Protein AF-0000000078564031 (afdb_homodimer)

Structure (mmCIF, N/CA/C/O backbone):
data_AF-0000000078564031-model_v1
#
loop_
_entity.id
_entity.type
_entity.pdbx_description
1 polymer 'deoxyribose-phosphate aldolase'
#
loop_
_atom_site.group_PDB
_atom_site.id
_atom_site.type_symbol
_atom_site.label_atom_id
_atom_site.label_alt_id
_atom_site.label_comp_id
_atom_site.label_asym_id
_atom_site.label_entity_id
_atom_site.label_seq_id
_atom_site.pdbx_PDB_ins_code
_atom_site.Cartn_x
_atom_site.Cartn_y
_atom_site.Cartn_z
_atom_site.occupancy
_atom_site.B_iso_or_equiv
_atom_site.auth_seq_id
_atom_site.auth_comp_id
_atom_site.auth_asym_id
_atom_site.auth_atom_id
_atom_site.pdbx_PDB_model_num
ATOM 1 N N . MET A 1 1 ? 21.797 -48.25 35.938 1 21.17 1 MET A N 1
ATOM 2 C CA . MET A 1 1 ? 20.484 -48.625 35.469 1 21.17 1 MET A CA 1
ATOM 3 C C . MET A 1 1 ? 19.703 -47.406 35 1 21.17 1 MET A C 1
ATOM 5 O O . MET A 1 1 ? 19.172 -46.656 35.844 1 21.17 1 MET A O 1
ATOM 9 N N . PHE A 1 2 ? 20.203 -46.625 34 1 23.91 2 PHE A N 1
ATOM 10 C CA . PHE A 1 2 ? 20.094 -45.281 33.469 1 23.91 2 PHE A CA 1
ATOM 11 C C . PHE A 1 2 ? 18.734 -45.062 32.812 1 23.91 2 PHE A C 1
ATOM 13 O O . PHE A 1 2 ? 18.469 -45.562 31.719 1 23.91 2 PHE A O 1
ATOM 20 N N . CYS A 1 3 ? 17.594 -45.125 33.656 1 22.3 3 CYS A N 1
ATOM 21 C CA . CYS A 1 3 ? 16.188 -45.031 33.281 1 22.3 3 CYS A CA 1
ATOM 22 C C . CYS A 1 3 ? 15.906 -43.75 32.5 1 22.3 3 CYS A C 1
ATOM 24 O O . CYS A 1 3 ? 16.062 -42.656 33.062 1 22.3 3 CYS A O 1
ATOM 26 N N . GLN A 1 4 ? 16.281 -43.688 31.219 1 22.03 4 GLN A N 1
ATOM 27 C CA . GLN A 1 4 ? 16.172 -42.656 30.203 1 22.03 4 GLN A CA 1
ATOM 28 C C . GLN A 1 4 ? 14.719 -42.219 30.031 1 22.03 4 GLN A C 1
ATOM 30 O O . GLN A 1 4 ? 13.859 -43 29.641 1 22.03 4 GLN A O 1
ATOM 35 N N . CYS A 1 5 ? 14.18 -41.281 30.922 1 23.08 5 CYS A N 1
ATOM 36 C CA . CYS A 1 5 ? 12.906 -40.594 31.125 1 23.08 5 CYS A CA 1
ATOM 37 C C . CYS A 1 5 ? 12.414 -39.969 29.812 1 23.08 5 CYS A C 1
ATOM 39 O O . CYS A 1 5 ? 13.125 -39.188 29.188 1 23.08 5 CYS A O 1
ATOM 41 N N . PHE A 1 6 ? 11.438 -40.656 29.078 1 23.67 6 PHE A N 1
ATOM 42 C CA . PHE A 1 6 ? 10.758 -40.469 27.797 1 23.67 6 PHE A CA 1
ATOM 43 C C . PHE A 1 6 ? 10.023 -39.125 27.766 1 23.67 6 PHE A C 1
ATOM 45 O O . PHE A 1 6 ? 9.422 -38.719 28.75 1 23.67 6 PHE A O 1
ATOM 52 N N . PRO A 1 7 ? 10.375 -38.156 26.938 1 25 7 PRO A N 1
ATOM 53 C CA . PRO A 1 7 ? 9.82 -36.812 26.734 1 25 7 PRO A CA 1
ATOM 54 C C . PRO A 1 7 ? 8.328 -36.812 26.391 1 25 7 PRO A C 1
ATOM 56 O O . PRO A 1 7 ? 7.91 -37.531 25.469 1 25 7 PRO A O 1
ATOM 59 N N . PRO A 1 8 ? 7.285 -36.562 27.328 1 24.03 8 PRO A N 1
ATOM 60 C CA . PRO A 1 8 ? 5.832 -36.75 27.359 1 24.03 8 PRO A CA 1
ATOM 61 C C . PRO A 1 8 ? 5.141 -36.125 26.141 1 24.03 8 PRO A C 1
ATOM 63 O O . PRO A 1 8 ? 5.777 -35.406 25.359 1 24.03 8 PRO A O 1
ATOM 66 N N . PHE A 1 9 ? 3.828 -35.438 26.344 1 23.47 9 PHE A N 1
ATOM 67 C CA . PHE A 1 9 ? 2.412 -35.406 26 1 23.47 9 PHE A CA 1
ATOM 68 C C . PHE A 1 9 ? 2.098 -34.25 25.047 1 23.47 9 PHE A C 1
ATOM 70 O O . PHE A 1 9 ? 2.158 -33.094 25.453 1 23.47 9 PHE A O 1
ATOM 77 N N . LEU A 1 10 ? 2.314 -34.312 23.766 1 22.84 10 LEU A N 1
ATOM 78 C CA . LEU A 1 10 ? 1.877 -33.25 22.859 1 22.84 10 LEU A CA 1
ATOM 79 C C . LEU A 1 10 ? 0.355 -33.156 22.828 1 22.84 10 LEU A C 1
ATOM 81 O O . LEU A 1 10 ? -0.314 -34.125 22.406 1 22.84 10 LEU A O 1
ATOM 85 N N . PRO A 1 11 ? -0.566 -32.438 23.688 1 25.95 11 PRO A N 1
ATOM 86 C CA . PRO A 1 11 ? -2.018 -32.344 23.859 1 25.95 11 PRO A CA 1
ATOM 87 C C . PRO A 1 11 ? -2.717 -31.734 22.641 1 25.95 11 PRO A C 1
ATOM 89 O O . PRO A 1 11 ? -2.775 -30.516 22.516 1 25.95 11 PRO A O 1
ATOM 92 N N . GLY A 1 12 ? -2.477 -31.984 21.469 1 23.03 12 GLY A N 1
ATOM 93 C CA . GLY A 1 12 ? -2.928 -31.109 20.391 1 23.03 12 GLY A CA 1
ATOM 94 C C . GLY A 1 12 ? -4.438 -31.047 20.266 1 23.03 12 GLY A C 1
ATOM 95 O O . GLY A 1 12 ? -5.016 -29.969 20.25 1 23.03 12 GLY A O 1
ATOM 96 N N . CYS A 1 13 ? -5.285 -31.891 19.531 1 21.38 13 CYS A N 1
ATOM 97 C CA . CYS A 1 13 ? -6.336 -31.562 18.578 1 21.38 13 CYS A CA 1
ATOM 98 C C . CYS A 1 13 ? -7.703 -31.562 19.25 1 21.38 13 CYS A C 1
ATOM 100 O O . CYS A 1 13 ? -8.391 -32.594 19.266 1 21.38 13 CYS A O 1
ATOM 102 N N . LEU A 1 14 ? -8.008 -31.094 20.5 1 23.56 14 LEU A N 1
ATOM 103 C CA . LEU A 1 14 ? -9.344 -31.344 21.047 1 23.56 14 LEU A CA 1
ATOM 104 C C . LEU A 1 14 ? -10.359 -30.375 20.438 1 23.56 14 LEU A C 1
ATOM 106 O O . LEU A 1 14 ? -10.367 -29.188 20.75 1 23.56 14 LEU A O 1
ATOM 110 N N . PHE A 1 15 ? -10.797 -30.391 19.203 1 22.25 15 PHE A N 1
ATOM 111 C CA . PHE A 1 15 ? -11.82 -29.484 18.703 1 22.25 15 PHE A CA 1
ATOM 112 C C . PHE A 1 15 ? -13.188 -29.844 19.281 1 22.25 15 PHE A C 1
ATOM 114 O O . PHE A 1 15 ? -13.68 -30.953 19.078 1 22.25 15 PHE A O 1
ATOM 121 N N . PRO A 1 16 ? -13.664 -29.328 20.516 1 23.62 16 PRO A N 1
ATOM 122 C CA . PRO A 1 16 ? -14.953 -29.688 21.109 1 23.62 16 PRO A CA 1
ATOM 123 C C . PRO A 1 16 ? -16.141 -29.188 20.281 1 23.62 16 PRO A C 1
ATOM 125 O O . PRO A 1 16 ? -16.297 -27.984 20.078 1 23.62 16 PRO A O 1
ATOM 128 N N . PHE A 1 17 ? -16.672 -29.797 19.25 1 23.19 17 PHE A N 1
ATOM 129 C CA . PHE A 1 17 ? -17.828 -29.422 18.438 1 23.19 17 PHE A CA 1
ATOM 130 C C . PHE A 1 17 ? -19.125 -29.531 19.25 1 23.19 17 PHE A C 1
ATOM 132 O O . PHE A 1 17 ? -20.172 -29.891 18.703 1 23.19 17 PHE A O 1
ATOM 139 N N . ARG A 1 18 ? -19.234 -29.516 20.594 1 21.14 18 ARG A N 1
ATOM 140 C CA . ARG A 1 18 ? -20.453 -30.078 21.156 1 21.14 18 ARG A CA 1
ATOM 141 C C . ARG A 1 18 ? -21.656 -29.172 20.891 1 21.14 18 ARG A C 1
ATOM 143 O O . ARG A 1 18 ? -22.781 -29.656 20.75 1 21.14 18 ARG A O 1
ATOM 150 N N . LYS A 1 19 ? -21.672 -27.922 21.281 1 24 19 LYS A N 1
ATOM 151 C CA . LYS A 1 19 ? -22.922 -27.484 21.891 1 24 19 LYS A CA 1
ATOM 152 C C . LYS A 1 19 ? -24.016 -27.297 20.844 1 24 19 LYS A C 1
ATOM 154 O O . LYS A 1 19 ? -23.969 -26.344 20.062 1 24 19 LYS A O 1
ATOM 159 N N . CYS A 1 20 ? -24.672 -28.375 20.234 1 18.84 20 CYS A N 1
ATOM 160 C CA . CYS A 1 20 ? -25.734 -28.297 19.234 1 18.84 20 CYS A CA 1
ATOM 161 C C . CYS A 1 20 ? -26.906 -27.469 19.766 1 18.84 20 CYS A C 1
ATOM 163 O O . CYS A 1 20 ? -27.078 -27.312 20.969 1 18.84 20 CYS A O 1
ATOM 165 N N . TRP A 1 21 ? -27.891 -27.047 18.844 1 20.55 21 TRP A N 1
ATOM 166 C CA . TRP A 1 21 ? -29.031 -26.156 18.609 1 20.55 21 TRP A CA 1
ATOM 167 C C . TRP A 1 21 ? -30.234 -26.609 19.438 1 20.55 21 TRP A C 1
ATOM 169 O O . TRP A 1 21 ? -30.703 -27.734 19.312 1 20.55 21 TRP A O 1
ATOM 179 N N . LYS A 1 22 ? -30.328 -26.203 20.719 1 23.72 22 LYS A N 1
ATOM 180 C CA . LYS A 1 22 ? -31.562 -26.406 21.484 1 23.72 22 LYS A CA 1
ATOM 181 C C . LYS A 1 22 ? -32.781 -25.828 20.75 1 23.72 22 LYS A C 1
ATOM 183 O O . LYS A 1 22 ? -32.781 -24.641 20.391 1 23.72 22 LYS A O 1
ATOM 188 N N . THR A 1 23 ? -33.594 -26.609 19.906 1 23.08 23 THR A N 1
ATOM 189 C CA . THR A 1 23 ? -34.844 -26.391 19.156 1 23.08 23 THR A CA 1
ATOM 190 C C . THR A 1 23 ? -35.938 -25.906 20.078 1 23.08 23 THR A C 1
ATOM 192 O O . THR A 1 23 ? -36.5 -26.688 20.875 1 23.08 23 THR A O 1
ATOM 195 N N . SER A 1 24 ? -35.781 -24.844 20.891 1 22.03 24 SER A N 1
ATOM 196 C CA . SER A 1 24 ? -36.969 -24.578 21.688 1 22.03 24 SER A CA 1
ATOM 197 C C . SER A 1 24 ? -38.188 -24.297 20.812 1 22.03 24 SER A C 1
ATOM 199 O O . SER A 1 24 ? -38.062 -23.609 19.781 1 22.03 24 SER A O 1
ATOM 201 N N . LYS A 1 25 ? -39.375 -25.016 20.984 1 27.23 25 LYS A N 1
ATOM 202 C CA . LYS A 1 25 ? -40.688 -25.219 20.375 1 27.23 25 LYS A CA 1
ATOM 203 C C . LYS A 1 25 ? -41.562 -23.984 20.5 1 27.23 25 LYS A C 1
ATOM 205 O O . LYS A 1 25 ? -42.406 -23.906 21.391 1 27.23 25 LYS A O 1
ATOM 210 N N . SER A 1 26 ? -40.969 -22.734 20.484 1 23.16 26 SER A N 1
ATOM 211 C CA . SER A 1 26 ? -42.031 -21.781 20.797 1 23.16 26 SER A CA 1
ATOM 212 C C . SER A 1 26 ? -43.062 -21.719 19.688 1 23.16 26 SER A C 1
ATOM 214 O O . SER A 1 26 ? -42.75 -22.016 18.531 1 23.16 26 SER A O 1
ATOM 216 N N . SER A 1 27 ? -44.406 -21.547 20.016 1 24.86 27 SER A N 1
ATOM 217 C CA . SER A 1 27 ? -45.719 -21.609 19.453 1 24.86 27 SER A CA 1
ATOM 218 C C . SER A 1 27 ? -45.938 -20.531 18.391 1 24.86 27 SER A C 1
ATOM 220 O O . SER A 1 27 ? -45.938 -19.344 18.688 1 24.86 27 SER A O 1
ATOM 222 N N . ILE A 1 28 ? -45.312 -20.688 17.203 1 23.66 28 ILE A N 1
ATOM 223 C CA . ILE A 1 28 ? -45.406 -19.703 16.141 1 23.66 28 ILE A CA 1
ATOM 224 C C . ILE A 1 28 ? -46.844 -19.609 15.633 1 23.66 28 ILE A C 1
ATOM 226 O O . ILE A 1 28 ? -47.469 -20.625 15.359 1 23.66 28 ILE A O 1
ATOM 230 N N . PRO A 1 29 ? -47.469 -18.5 15.914 1 26.44 29 PRO A N 1
ATOM 231 C CA . PRO A 1 29 ? -48.844 -18.25 15.445 1 26.44 29 PRO A CA 1
ATOM 232 C C . PRO A 1 29 ? -48.969 -18.422 13.938 1 26.44 29 PRO A C 1
ATOM 234 O O . PRO A 1 29 ? -48 -18.281 13.203 1 26.44 29 PRO A O 1
ATOM 237 N N . THR A 1 30 ? -50.094 -19.078 13.422 1 25.06 30 THR A N 1
ATOM 238 C CA . THR A 1 30 ? -50.5 -19.719 12.18 1 25.06 30 THR A CA 1
ATOM 239 C C . THR A 1 30 ? -50.594 -18.703 11.047 1 25.06 30 THR A C 1
ATOM 241 O O . THR A 1 30 ? -51.094 -19.031 9.961 1 25.06 30 THR A O 1
ATOM 244 N N . THR A 1 31 ? -50.156 -17.438 11.188 1 24.27 31 THR A N 1
ATOM 245 C CA . THR A 1 31 ? -50.688 -16.656 10.078 1 24.27 31 THR A CA 1
ATOM 246 C C . THR A 1 31 ? -50.25 -17.266 8.742 1 24.27 31 THR A C 1
ATOM 248 O O . THR A 1 31 ? -49.219 -17.922 8.656 1 24.27 31 THR A O 1
ATOM 251 N N . ARG A 1 32 ? -51.188 -17.203 7.652 1 25.34 32 ARG A N 1
ATOM 252 C CA . ARG A 1 32 ? -51.219 -17.797 6.32 1 25.34 32 ARG A CA 1
ATOM 253 C C . ARG A 1 32 ? -49.938 -17.5 5.551 1 25.34 32 ARG A C 1
ATOM 255 O O . ARG A 1 32 ? -49.781 -16.406 4.996 1 25.34 32 ARG A O 1
ATOM 262 N N . ALA A 1 33 ? -48.75 -17.688 6.234 1 23.58 33 ALA A N 1
ATOM 263 C CA . ALA A 1 33 ? -47.438 -17.359 5.664 1 23.58 33 ALA A CA 1
ATOM 264 C C . ALA A 1 33 ? -47.219 -18.125 4.363 1 23.58 33 ALA A C 1
ATOM 266 O O . ALA A 1 33 ? -47.438 -19.328 4.293 1 23.58 33 ALA A O 1
ATOM 267 N N . HIS A 1 34 ? -47.469 -17.406 3.238 1 24.58 34 HIS A N 1
ATOM 268 C CA . HIS A 1 34 ? -47.094 -17.953 1.935 1 24.58 34 HIS A CA 1
ATOM 269 C C . HIS A 1 34 ? -45.781 -18.719 2.006 1 24.58 34 HIS A C 1
ATOM 271 O O . HIS A 1 34 ? -44.781 -18.203 2.521 1 24.58 34 HIS A O 1
ATOM 277 N N . ILE A 1 35 ? -45.844 -20.031 2.209 1 25.25 35 ILE A N 1
ATOM 278 C CA . ILE A 1 35 ? -44.844 -21.062 2.338 1 25.25 35 ILE A CA 1
ATOM 279 C C . ILE A 1 35 ? -43.812 -20.953 1.195 1 25.25 35 ILE A C 1
ATOM 281 O O . ILE A 1 35 ? -44.188 -21.141 0.029 1 25.25 35 ILE A O 1
ATOM 285 N N . CYS A 1 36 ? -43.094 -19.781 1.192 1 24.8 36 CYS A N 1
ATOM 286 C CA . CYS A 1 36 ? -41.969 -19.859 0.276 1 24.8 36 CYS A CA 1
ATOM 287 C C . CYS A 1 36 ? -41.344 -21.25 0.284 1 24.8 36 CYS A C 1
ATOM 289 O O . CYS A 1 36 ? -41.125 -21.828 1.35 1 24.8 36 CYS A O 1
ATOM 291 N N . ARG A 1 37 ? -41.531 -21.984 -0.795 1 26.27 37 ARG A N 1
ATOM 292 C CA . ARG A 1 37 ? -41.156 -23.375 -0.97 1 26.27 37 ARG A CA 1
ATOM 293 C C . ARG A 1 37 ? -39.781 -23.641 -0.414 1 26.27 37 ARG A C 1
ATOM 295 O O . ARG A 1 37 ? -38.844 -22.859 -0.645 1 26.27 37 ARG A O 1
ATOM 302 N N . LYS A 1 38 ? -39.594 -24.594 0.581 1 31.14 38 LYS A N 1
ATOM 303 C CA . LYS A 1 38 ? -38.562 -25.234 1.376 1 31.14 38 LYS A CA 1
ATOM 304 C C . LYS A 1 38 ? -37.406 -25.719 0.493 1 31.14 38 LYS A C 1
ATOM 306 O O . LYS A 1 38 ? -36.375 -26.172 0.996 1 31.14 38 LYS A O 1
ATOM 311 N N . GLY A 1 39 ? -37.656 -25.906 -0.764 1 29.19 39 GLY A N 1
ATOM 312 C CA . GLY A 1 39 ? -36.625 -26.609 -1.525 1 29.19 39 GLY A CA 1
ATOM 313 C C . GLY A 1 39 ? -35.375 -25.797 -1.75 1 29.19 39 GLY A C 1
ATOM 314 O O . GLY A 1 39 ? -34.281 -26.344 -1.891 1 29.19 39 GLY A O 1
ATOM 315 N N . ASP A 1 40 ? -35.531 -24.547 -2.062 1 29.33 40 ASP A N 1
ATOM 316 C CA . ASP A 1 40 ? -34.375 -23.781 -2.508 1 29.33 40 ASP A CA 1
ATOM 317 C C . ASP A 1 40 ? -33.438 -23.5 -1.344 1 29.33 40 ASP A C 1
ATOM 319 O O . ASP A 1 40 ? -32.25 -23.266 -1.548 1 29.33 40 ASP A O 1
ATOM 323 N N . VAL A 1 41 ? -33.906 -23.391 -0.093 1 33.06 41 VAL A N 1
ATOM 324 C CA . VAL A 1 41 ? -33.062 -23.156 1.078 1 33.06 41 VAL A CA 1
ATOM 325 C C . VAL A 1 41 ? -32.344 -24.453 1.476 1 33.06 41 VAL A C 1
ATOM 327 O O . VAL A 1 41 ? -31.281 -24.406 2.092 1 33.06 41 VAL A O 1
ATOM 330 N N . VAL A 1 42 ? -32.906 -25.625 1.264 1 32.81 42 VAL A N 1
ATOM 331 C CA . VAL A 1 42 ? -32.281 -26.891 1.631 1 32.81 42 VAL A CA 1
ATOM 332 C C . VAL A 1 42 ? -31.094 -27.156 0.735 1 32.81 42 VAL A C 1
ATOM 334 O O . VAL A 1 42 ? -30.094 -27.75 1.176 1 32.81 42 VAL A O 1
ATOM 337 N N . GLN A 1 43 ? -31.219 -26.734 -0.548 1 29.86 43 GLN A N 1
ATOM 338 C CA . GLN A 1 43 ? -30.047 -26.969 -1.394 1 29.86 43 GLN A CA 1
ATOM 339 C C . GLN A 1 43 ? -28.906 -26.031 -1.023 1 29.86 43 GLN A C 1
ATOM 341 O O . GLN A 1 43 ? -27.734 -26.375 -1.198 1 29.86 43 GLN A O 1
ATOM 346 N N . ARG A 1 44 ? -29.234 -24.844 -0.652 1 36.16 44 ARG A N 1
ATOM 347 C CA . ARG A 1 44 ? -28.125 -24 -0.256 1 36.16 44 ARG A CA 1
ATOM 348 C C . ARG A 1 44 ? -27.469 -24.516 1.021 1 36.16 44 ARG A C 1
ATOM 350 O O . ARG A 1 44 ? -26.234 -24.484 1.157 1 36.16 44 ARG A O 1
ATOM 357 N N . SER A 1 45 ? -28.281 -25 1.974 1 35.75 45 SER A N 1
ATOM 358 C CA . SER A 1 45 ? -27.734 -25.562 3.211 1 35.75 45 SER A CA 1
ATOM 359 C C . SER A 1 45 ? -27.031 -26.875 2.959 1 35.75 45 SER A C 1
ATOM 361 O O . SER A 1 45 ? -26.016 -27.172 3.604 1 35.75 45 SER A O 1
ATOM 363 N N . LYS A 1 46 ? -27.5 -27.625 1.938 1 36.72 46 LYS A N 1
ATOM 364 C CA . LYS A 1 46 ? -26.859 -28.922 1.689 1 36.72 46 LYS A CA 1
ATOM 365 C C . LYS A 1 46 ? -25.5 -28.734 1.013 1 36.72 46 LYS A C 1
ATOM 367 O O . LYS A 1 46 ? -24.547 -29.438 1.342 1 36.72 46 LYS A O 1
ATOM 372 N N . TRP A 1 47 ? -25.562 -27.844 -0.077 1 32.41 47 TRP A N 1
ATOM 373 C CA . TRP A 1 47 ? -24.266 -27.594 -0.679 1 32.41 47 TRP A CA 1
ATOM 374 C C . TRP A 1 47 ? -23.297 -26.969 0.329 1 32.41 47 TRP A C 1
ATOM 376 O O . TRP A 1 47 ? -22.125 -27.328 0.38 1 32.41 47 TRP A O 1
ATOM 386 N N . ALA A 1 48 ? -23.719 -26.031 1.204 1 36 48 ALA A N 1
ATOM 387 C CA . ALA A 1 48 ? -22.875 -25.516 2.264 1 36 48 ALA A CA 1
ATOM 388 C C . ALA A 1 48 ? -22.469 -26.609 3.238 1 36 48 ALA A C 1
ATOM 390 O O . ALA A 1 48 ? -21.297 -26.703 3.639 1 36 48 ALA A O 1
ATOM 391 N N . LEU A 1 49 ? -23.422 -27.406 3.627 1 36.69 49 LEU A N 1
ATOM 392 C CA . LEU A 1 49 ? -23.141 -28.516 4.535 1 36.69 49 LEU A CA 1
ATOM 393 C C . LEU A 1 49 ? -22.297 -29.594 3.844 1 36.69 49 LEU A C 1
ATOM 395 O O . LEU A 1 49 ? -21.406 -30.188 4.461 1 36.69 49 LEU A O 1
ATOM 399 N N . PHE A 1 50 ? -22.703 -30 2.596 1 34.53 50 PHE A N 1
ATOM 400 C CA . PHE A 1 50 ? -21.906 -30.953 1.847 1 34.53 50 PHE A CA 1
ATOM 401 C C . PHE A 1 50 ? -20.5 -30.391 1.588 1 34.53 50 PHE A C 1
ATOM 403 O O . PHE A 1 50 ? -19.516 -31.125 1.702 1 34.53 50 PHE A O 1
ATOM 410 N N . CYS A 1 51 ? -20.406 -29.141 1.143 1 36.91 51 CYS A N 1
ATOM 411 C CA . CYS A 1 51 ? -19.094 -28.531 1.008 1 36.91 51 CYS A CA 1
ATOM 412 C C . CYS A 1 51 ? -18.359 -28.531 2.344 1 36.91 5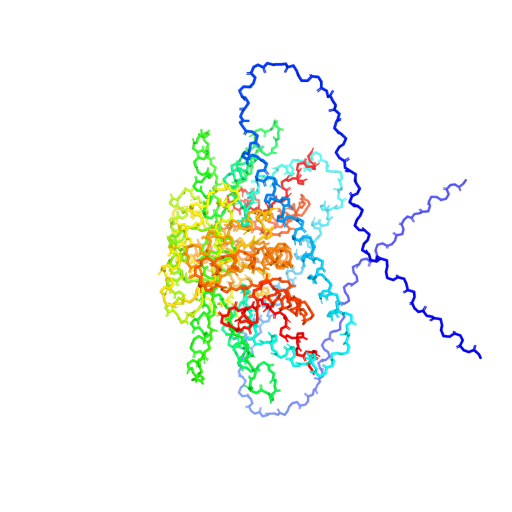1 CYS A C 1
ATOM 414 O O . CYS A 1 51 ? -17.141 -28.766 2.396 1 36.91 51 CYS A O 1
ATOM 416 N N . GLU A 1 52 ? -19.078 -28.328 3.443 1 39.03 52 GLU A N 1
ATOM 417 C CA . GLU A 1 52 ? -18.438 -28.297 4.754 1 39.03 52 GLU A CA 1
ATOM 418 C C . GLU A 1 52 ? -17.969 -29.688 5.164 1 39.03 52 GLU A C 1
ATOM 420 O O . GLU A 1 52 ? -16.859 -29.859 5.676 1 39.03 52 GLU A O 1
ATOM 425 N N . ALA A 1 53 ? -18.859 -30.656 5.059 1 39.09 53 ALA A N 1
ATOM 426 C CA . ALA A 1 53 ? -18.469 -31.984 5.516 1 39.09 53 ALA A CA 1
ATOM 427 C C . ALA A 1 53 ? -17.344 -32.562 4.664 1 39.09 53 ALA A C 1
ATOM 429 O O . ALA A 1 53 ? -16.391 -33.156 5.191 1 39.09 53 ALA A O 1
ATOM 430 N N . ARG A 1 54 ? -17.469 -32.594 3.367 1 42.75 54 ARG A N 1
ATOM 431 C CA . ARG A 1 54 ? -16.375 -33.062 2.508 1 42.75 54 ARG A CA 1
ATOM 432 C C . ARG A 1 54 ? -15.148 -32.156 2.67 1 42.75 54 ARG A C 1
ATOM 434 O O . ARG A 1 54 ? -14.016 -32.625 2.469 1 42.75 54 ARG A O 1
ATOM 441 N N . MET A 1 55 ? -15.398 -30.984 2.959 1 42.22 55 MET A N 1
ATOM 442 C CA . MET A 1 55 ? -14.297 -30.062 3.23 1 42.22 55 MET A CA 1
ATOM 443 C C . MET A 1 55 ? -13.57 -30.453 4.512 1 42.22 55 MET A C 1
ATOM 445 O O . MET A 1 55 ? -12.344 -30.375 4.582 1 42.22 55 MET A O 1
ATOM 449 N N . ILE A 1 56 ? -14.406 -30.969 5.465 1 42.53 56 ILE A N 1
ATOM 450 C CA . ILE A 1 56 ? -13.789 -31.312 6.742 1 42.53 56 ILE A CA 1
ATOM 451 C C . ILE A 1 56 ? -12.906 -32.531 6.566 1 42.53 56 ILE A C 1
ATOM 453 O O . ILE A 1 56 ? -11.781 -32.594 7.074 1 42.53 56 ILE A O 1
ATOM 457 N N . ASP A 1 57 ? -13.453 -33.531 5.977 1 44.72 57 ASP A N 1
ATOM 458 C CA . ASP A 1 57 ? -12.633 -34.719 5.805 1 44.72 57 ASP A CA 1
ATOM 459 C C . ASP A 1 57 ? -11.375 -34.406 5 1 44.72 57 ASP A C 1
ATOM 461 O O . ASP A 1 57 ? -10.281 -34.844 5.348 1 44.72 57 ASP A O 1
ATOM 465 N N . ARG A 1 58 ? -11.531 -33.75 3.916 1 47.34 58 ARG A N 1
ATOM 466 C CA . ARG A 1 58 ? -10.398 -33.438 3.064 1 47.34 58 ARG A CA 1
ATOM 467 C C . ARG A 1 58 ? -9.469 -32.406 3.752 1 47.34 58 ARG A C 1
ATOM 469 O O . ARG A 1 58 ? -8.25 -32.469 3.586 1 47.34 58 ARG A O 1
ATOM 476 N N . TRP A 1 59 ? -10.086 -31.672 4.617 1 48.56 59 TRP A N 1
ATOM 477 C CA . TRP A 1 59 ? -9.281 -30.781 5.441 1 48.56 59 TRP A CA 1
ATOM 478 C C . TRP A 1 59 ? -8.398 -31.562 6.402 1 48.56 59 TRP A C 1
ATOM 480 O O . TRP A 1 59 ? -7.234 -31.219 6.609 1 48.56 59 TRP A O 1
ATOM 490 N N . CYS A 1 60 ? -8.992 -32.625 6.875 1 47.44 60 CYS A N 1
ATOM 491 C CA . CYS A 1 60 ? -8.227 -33.469 7.781 1 47.44 60 CYS A CA 1
ATOM 492 C C . CYS A 1 60 ? -7.023 -34.094 7.07 1 47.44 60 CYS A C 1
ATOM 494 O O . CYS A 1 60 ? -5.941 -34.188 7.656 1 47.44 60 CYS A O 1
ATOM 496 N N . THR A 1 61 ? -7.246 -34.438 5.902 1 48.91 61 THR A N 1
ATOM 497 C CA . THR A 1 61 ? -6.129 -35 5.152 1 48.91 61 THR A CA 1
ATOM 498 C C . THR A 1 61 ? -5.055 -33.938 4.906 1 48.91 61 THR A C 1
ATOM 500 O O . THR A 1 61 ? -3.859 -34.219 5.008 1 48.91 61 THR A O 1
ATOM 503 N N . ILE A 1 62 ? -5.465 -32.844 4.652 1 51.28 62 ILE A N 1
ATOM 504 C CA . ILE A 1 62 ? -4.523 -31.75 4.391 1 51.28 62 ILE A CA 1
ATOM 505 C C . ILE A 1 62 ? -3.727 -31.438 5.656 1 51.28 62 ILE A C 1
ATOM 507 O O . ILE A 1 62 ? -2.51 -31.25 5.605 1 51.28 62 ILE A O 1
ATOM 511 N N . ILE A 1 63 ? -4.469 -31.453 6.746 1 50.97 63 ILE A N 1
ATOM 512 C CA . ILE A 1 63 ? -3.807 -31.203 8.023 1 50.97 63 ILE A CA 1
ATOM 513 C C . ILE A 1 63 ? -2.857 -32.375 8.344 1 50.97 63 ILE A C 1
ATOM 515 O O . ILE A 1 63 ? -1.739 -32.125 8.812 1 50.97 63 ILE A O 1
ATOM 519 N N . TRP A 1 64 ? -3.332 -33.5 8.078 1 50.66 64 TRP A N 1
ATOM 520 C CA . TRP A 1 64 ? -2.5 -34.688 8.328 1 50.66 64 TRP A CA 1
ATOM 521 C C . TRP A 1 64 ? -1.234 -34.625 7.48 1 50.66 64 TRP A C 1
ATOM 523 O O . TRP A 1 64 ? -0.139 -34.906 7.973 1 50.66 64 TRP A O 1
ATOM 533 N N . MET A 1 65 ? -1.419 -34.281 6.297 1 50.78 65 MET A N 1
ATOM 534 C CA . MET A 1 65 ? -0.274 -34.219 5.395 1 50.78 65 MET A CA 1
ATOM 535 C C . MET A 1 65 ? 0.692 -33.125 5.844 1 50.78 65 MET A C 1
ATOM 537 O O . MET A 1 65 ? 1.907 -33.312 5.848 1 50.78 65 MET A O 1
ATOM 541 N N . ALA A 1 66 ? 0.123 -32.062 6.176 1 52.41 66 ALA A N 1
ATOM 542 C CA . ALA A 1 66 ? 0.958 -30.969 6.68 1 52.41 66 ALA A CA 1
ATOM 543 C C . ALA A 1 66 ? 1.7 -31.391 7.945 1 52.41 66 ALA A C 1
ATOM 545 O O . ALA A 1 66 ? 2.891 -31.109 8.094 1 52.41 66 ALA A O 1
ATOM 546 N N . GLU A 1 67 ? 1.054 -32.062 8.859 1 50.09 67 GLU A N 1
ATOM 547 C CA . GLU A 1 67 ? 1.655 -32.562 10.094 1 50.09 67 GLU A CA 1
ATOM 548 C C . GLU A 1 67 ? 2.729 -33.594 9.805 1 50.09 67 GLU A C 1
ATOM 550 O O . GLU A 1 67 ? 3.766 -33.625 10.477 1 50.09 67 GLU A O 1
ATOM 555 N N . SER A 1 68 ? 2.371 -34.406 8.938 1 51.12 68 SER A N 1
ATOM 556 C CA . SER A 1 68 ? 3.34 -35.438 8.586 1 51.12 68 SER A CA 1
ATOM 557 C C . SER A 1 68 ? 4.625 -34.844 8.047 1 51.12 68 SER A C 1
ATOM 559 O O . SER A 1 68 ? 5.723 -35.312 8.352 1 51.12 68 SER A O 1
ATOM 561 N N . ILE A 1 69 ? 4.48 -33.875 7.309 1 50.16 69 ILE A N 1
ATOM 562 C CA . ILE A 1 69 ? 5.637 -33.188 6.746 1 50.16 69 ILE A CA 1
ATOM 563 C C . ILE A 1 69 ? 6.422 -32.5 7.863 1 50.16 69 ILE A C 1
ATOM 565 O O . ILE A 1 69 ? 7.656 -32.5 7.859 1 50.16 69 ILE A O 1
ATOM 569 N N . TYR A 1 70 ? 5.707 -31.875 8.828 1 47.59 70 TYR A N 1
ATOM 570 C CA . TYR A 1 70 ? 6.348 -31.156 9.93 1 47.59 70 TYR A CA 1
ATOM 571 C C . TYR A 1 70 ? 7.121 -32.125 10.82 1 47.59 70 TYR A C 1
ATOM 573 O O . TYR A 1 70 ? 8.164 -31.766 11.375 1 47.59 70 TYR A O 1
ATOM 581 N N . ARG A 1 71 ? 6.602 -33.188 11.125 1 45.66 71 ARG A N 1
ATOM 582 C CA . ARG A 1 71 ? 7.207 -34.094 12.094 1 45.66 71 ARG A CA 1
ATOM 583 C C . ARG A 1 71 ? 8.555 -34.594 11.594 1 45.66 71 ARG A C 1
ATOM 585 O O . ARG A 1 71 ? 9.344 -35.125 12.367 1 45.66 71 ARG A O 1
ATOM 592 N N . ASN A 1 72 ? 8.875 -34.625 10.367 1 43.72 72 ASN A N 1
ATOM 593 C CA . ASN A 1 72 ? 10.141 -35.219 9.984 1 43.72 72 ASN A CA 1
ATOM 594 C C . ASN A 1 72 ? 11.242 -34.188 9.844 1 43.72 72 ASN A C 1
ATOM 596 O O . ASN A 1 72 ? 11.32 -33.469 8.828 1 43.72 72 ASN A O 1
ATOM 600 N N . HIS A 1 73 ? 11.844 -33.688 10.875 1 46.38 73 HIS A N 1
ATOM 601 C CA . HIS A 1 73 ? 12.891 -32.688 11.016 1 46.38 73 HIS A CA 1
ATOM 602 C C . HIS A 1 73 ? 14.07 -32.969 10.102 1 46.38 73 HIS A C 1
ATOM 604 O O . HIS A 1 73 ? 14.828 -32.062 9.734 1 46.38 73 HIS A O 1
ATOM 610 N N . SER A 1 74 ? 14.695 -34.156 10.109 1 45.59 74 SER A N 1
ATOM 611 C CA . SER A 1 74 ? 15.898 -34.469 9.359 1 45.59 74 SER A CA 1
ATOM 612 C C . SER A 1 74 ? 15.602 -34.625 7.867 1 45.59 74 SER A C 1
ATOM 614 O O . SER A 1 74 ? 14.875 -35.531 7.461 1 45.59 74 SER A O 1
ATOM 616 N N . LEU A 1 75 ? 15.656 -33.5 7.297 1 51.44 75 LEU A N 1
ATOM 617 C CA . LEU A 1 75 ? 15.219 -33.594 5.906 1 51.44 75 LEU A CA 1
ATOM 618 C C . LEU A 1 75 ? 16.047 -34.625 5.148 1 51.44 75 LEU A C 1
ATOM 620 O O . LEU A 1 75 ? 17.266 -34.5 5.043 1 51.44 75 LEU A O 1
ATOM 624 N N . SER A 1 76 ? 15.656 -35.844 5.121 1 59.75 76 SER A N 1
ATOM 625 C CA . SER A 1 76 ? 16.172 -36.875 4.242 1 59.75 76 SER A CA 1
ATOM 626 C C . SER A 1 76 ? 16.469 -36.344 2.848 1 59.75 76 SER A C 1
ATOM 628 O O . SER A 1 76 ? 16.125 -35.188 2.537 1 59.75 76 SER A O 1
ATOM 630 N N . LEU A 1 77 ? 17.453 -36.906 2.104 1 51.16 77 LEU A N 1
ATOM 631 C CA . LEU A 1 77 ? 17.75 -36.594 0.708 1 51.16 77 LEU A CA 1
ATOM 632 C C . LEU A 1 77 ? 16.469 -36.25 -0.046 1 51.16 77 LEU A C 1
ATOM 634 O O . LEU A 1 77 ? 16.484 -35.344 -0.879 1 51.16 77 LEU A O 1
ATOM 638 N N . PHE A 1 78 ? 15.5 -36.875 0.247 1 60.53 78 PHE A N 1
ATOM 639 C CA . PHE A 1 78 ? 14.195 -36.625 -0.348 1 60.53 78 PHE A CA 1
ATOM 640 C C . PHE A 1 78 ? 13.68 -35.25 0.036 1 60.53 78 PHE A C 1
ATOM 642 O O . PHE A 1 78 ? 13.156 -34.5 -0.808 1 60.53 78 PHE A O 1
ATOM 649 N N . GLN A 1 79 ? 14.102 -34.906 1.075 1 73.94 79 GLN A N 1
ATOM 650 C CA . GLN A 1 79 ? 13.609 -33.594 1.544 1 73.94 79 GLN A CA 1
ATOM 651 C C . GLN A 1 79 ? 14.359 -32.469 0.866 1 73.94 79 GLN A C 1
ATOM 653 O O . GLN A 1 79 ? 13.758 -31.438 0.515 1 73.94 79 GLN A O 1
ATOM 658 N N . LYS A 1 80 ? 15.586 -32.812 0.544 1 82.69 80 LYS A N 1
ATOM 659 C CA . LYS A 1 80 ? 16.375 -31.781 -0.112 1 82.69 80 LYS A CA 1
ATOM 660 C C . LYS A 1 80 ? 15.891 -31.547 -1.545 1 82.69 80 LYS A C 1
ATOM 662 O O . LYS A 1 80 ? 15.844 -30.406 -2.016 1 82.69 80 LYS A O 1
ATOM 667 N N . THR A 1 81 ? 15.57 -32.625 -2.162 1 88.69 81 THR A N 1
ATOM 668 C CA . THR A 1 81 ? 15.062 -32.531 -3.525 1 88.69 81 THR A CA 1
ATOM 669 C C . THR A 1 81 ? 13.742 -31.781 -3.562 1 88.69 81 THR A C 1
ATOM 671 O O . THR A 1 81 ? 13.508 -30.969 -4.469 1 88.69 81 THR A O 1
ATOM 674 N N . GLN A 1 82 ? 12.992 -32.031 -2.578 1 90.62 82 GLN A N 1
ATOM 675 C CA . GLN A 1 82 ? 11.703 -31.344 -2.512 1 90.62 82 GLN A CA 1
ATOM 676 C C . GLN A 1 82 ? 11.883 -29.859 -2.244 1 90.62 82 GLN A C 1
ATOM 678 O O . GLN A 1 82 ? 11.148 -29.031 -2.787 1 90.62 82 GLN A O 1
ATOM 683 N N . VAL A 1 83 ? 12.828 -29.562 -1.466 1 93.19 83 VAL A N 1
ATOM 684 C CA . VAL A 1 83 ? 13.102 -28.172 -1.148 1 93.19 83 VAL A CA 1
ATOM 685 C C . VAL A 1 83 ? 13.586 -27.438 -2.4 1 93.19 83 VAL A C 1
ATOM 687 O O . VAL A 1 83 ? 13.195 -26.297 -2.652 1 93.19 83 VAL A O 1
ATOM 690 N N . LYS A 1 84 ? 14.391 -28.078 -3.158 1 93.94 84 LYS A N 1
ATOM 691 C CA . LYS A 1 84 ? 14.852 -27.484 -4.414 1 93.94 84 LYS A CA 1
ATOM 692 C C . LYS A 1 84 ? 13.688 -27.234 -5.367 1 93.94 84 LYS A C 1
ATOM 694 O O . LYS A 1 84 ? 13.656 -26.219 -6.055 1 93.94 84 LYS A O 1
ATOM 699 N N . LYS A 1 85 ? 12.836 -28.172 -5.371 1 94.88 85 LYS A N 1
ATOM 700 C CA . LYS A 1 85 ? 11.656 -27.984 -6.203 1 94.88 85 LYS A CA 1
ATOM 701 C C . LYS A 1 85 ? 10.844 -26.781 -5.746 1 94.88 85 LYS A C 1
ATOM 703 O O . LYS A 1 85 ? 10.32 -26.031 -6.57 1 94.88 85 LYS A O 1
ATOM 708 N N . VAL A 1 86 ? 10.758 -26.594 -4.441 1 96.88 86 VAL A N 1
ATOM 709 C CA . VAL A 1 86 ? 10.039 -25.469 -3.869 1 96.88 86 VAL A CA 1
ATOM 710 C C . VAL A 1 86 ? 10.664 -24.156 -4.352 1 96.88 86 VAL A C 1
ATOM 712 O O . VAL A 1 86 ? 9.953 -23.203 -4.684 1 96.88 86 VAL A O 1
ATOM 715 N N . ILE A 1 87 ? 11.961 -24.125 -4.426 1 97.94 87 ILE A N 1
ATOM 716 C CA . ILE A 1 87 ? 12.664 -22.922 -4.879 1 97.94 87 ILE A CA 1
ATOM 717 C C . ILE A 1 87 ? 12.211 -22.578 -6.297 1 97.94 87 ILE A C 1
ATOM 719 O O . ILE A 1 87 ? 12.062 -21.391 -6.629 1 97.94 87 ILE A O 1
ATOM 723 N N . GLY A 1 88 ? 11.906 -23.547 -7.059 1 97.94 88 GLY A N 1
ATOM 724 C CA . GLY A 1 88 ? 11.477 -23.375 -8.438 1 97.94 88 GLY A CA 1
ATOM 725 C C . GLY A 1 88 ? 10.086 -22.781 -8.562 1 97.94 88 GLY A C 1
ATOM 726 O O . GLY A 1 88 ? 9.688 -22.328 -9.641 1 97.94 88 GLY A O 1
ATOM 727 N N . TYR A 1 89 ? 9.328 -22.688 -7.434 1 98.44 89 TYR A N 1
ATOM 728 C CA . TYR A 1 89 ? 7.98 -22.141 -7.43 1 98.44 89 TYR A CA 1
ATOM 729 C C . TYR A 1 89 ? 7.977 -20.703 -6.902 1 98.44 89 TYR A C 1
ATOM 731 O O . TYR A 1 89 ? 6.953 -20.031 -6.953 1 98.44 89 TYR A O 1
ATOM 739 N N . ILE A 1 90 ? 9.086 -20.219 -6.492 1 98.62 90 ILE A N 1
ATOM 740 C CA . ILE A 1 90 ? 9.125 -18.969 -5.746 1 98.62 90 ILE A CA 1
ATOM 741 C C . ILE A 1 90 ? 9.094 -17.797 -6.715 1 98.62 90 ILE A C 1
ATOM 743 O O . ILE A 1 90 ? 9.914 -17.719 -7.633 1 98.62 90 ILE A O 1
ATOM 747 N N . ASP A 1 91 ? 8.117 -16.922 -6.582 1 98.69 91 ASP A N 1
ATOM 748 C CA . ASP A 1 91 ? 8.273 -15.539 -7.012 1 98.69 91 ASP A CA 1
ATOM 749 C C . ASP A 1 91 ? 9.078 -14.734 -5.988 1 98.69 91 ASP A C 1
ATOM 751 O O . ASP A 1 91 ? 8.523 -14.273 -4.988 1 98.69 91 ASP A O 1
ATOM 755 N N . LEU A 1 92 ? 10.344 -14.602 -6.27 1 98.56 92 LEU A N 1
ATOM 756 C CA . LEU A 1 92 ? 11.164 -13.859 -5.324 1 98.56 92 LEU A CA 1
ATOM 757 C C . LEU A 1 92 ? 10.805 -12.375 -5.34 1 98.56 92 LEU A C 1
ATOM 759 O O . LEU A 1 92 ? 10.945 -11.711 -6.371 1 98.56 92 LEU A O 1
ATOM 763 N N . THR A 1 93 ? 10.406 -11.852 -4.133 1 98.31 93 THR A N 1
ATOM 764 C CA . THR A 1 93 ? 9.648 -10.602 -4.117 1 98.31 93 THR A CA 1
ATOM 765 C C . THR A 1 93 ? 10.344 -9.562 -3.232 1 98.31 93 THR A C 1
ATOM 767 O O . THR A 1 93 ? 10.805 -9.891 -2.137 1 98.31 93 THR A O 1
ATOM 770 N N . THR A 1 94 ? 10.516 -8.375 -3.732 1 97.69 94 THR A N 1
ATOM 771 C CA . THR A 1 94 ? 10.695 -7.195 -2.895 1 97.69 94 THR A CA 1
ATOM 772 C C . THR A 1 94 ? 9.664 -6.125 -3.234 1 97.69 94 THR A C 1
ATOM 774 O O . THR A 1 94 ? 9.578 -5.684 -4.383 1 97.69 94 THR A O 1
ATOM 777 N N . LEU A 1 95 ? 8.898 -5.762 -2.307 1 97.31 95 LEU A N 1
ATOM 778 C CA . LEU A 1 95 ? 7.859 -4.742 -2.438 1 97.31 95 LEU A CA 1
ATOM 779 C C . LEU A 1 95 ? 7.941 -3.736 -1.294 1 97.31 95 LEU A C 1
ATOM 781 O O . LEU A 1 95 ? 6.949 -3.488 -0.606 1 97.31 95 LEU A O 1
ATOM 785 N N . ALA A 1 96 ? 9.086 -3.158 -1.187 1 96.31 96 ALA A N 1
ATOM 786 C CA . ALA A 1 96 ? 9.328 -2.117 -0.191 1 96.31 96 ALA A CA 1
ATOM 787 C C . ALA A 1 96 ? 9.266 -0.729 -0.821 1 96.31 96 ALA A C 1
ATOM 789 O O . ALA A 1 96 ? 9.648 -0.55 -1.981 1 96.31 96 ALA A O 1
ATOM 790 N N . GLY A 1 97 ? 8.797 0.192 -0.016 1 96.5 97 GLY A N 1
ATOM 791 C CA . GLY A 1 97 ? 8.727 1.564 -0.493 1 96.5 97 GLY A CA 1
ATOM 792 C C . GLY A 1 97 ? 10.086 2.154 -0.826 1 96.5 97 GLY A C 1
ATOM 793 O O . GLY A 1 97 ? 10.18 3.096 -1.614 1 96.5 97 GLY A O 1
ATOM 794 N N . ASP A 1 98 ? 11.109 1.631 -0.247 1 97.19 98 ASP A N 1
ATOM 795 C CA . ASP A 1 98 ? 12.453 2.164 -0.448 1 97.19 98 ASP A CA 1
ATOM 796 C C . ASP A 1 98 ? 13.273 1.258 -1.364 1 97.19 98 ASP A C 1
ATOM 798 O O . ASP A 1 98 ? 14.508 1.263 -1.312 1 97.19 98 ASP A O 1
ATOM 802 N N . ASP A 1 99 ? 12.648 0.424 -2.174 1 98.06 99 ASP A N 1
ATOM 803 C CA . ASP A 1 99 ? 13.352 -0.381 -3.168 1 98.06 99 ASP A CA 1
ATOM 804 C C . ASP A 1 99 ? 14.094 0.505 -4.168 1 98.06 99 ASP A C 1
ATOM 806 O O . ASP A 1 99 ? 13.5 1.413 -4.758 1 98.06 99 ASP A O 1
ATOM 810 N N . THR A 1 100 ? 15.336 0.264 -4.344 1 98.19 100 THR A N 1
ATOM 811 C CA . THR A 1 100 ? 16.172 0.988 -5.289 1 98.19 100 THR A CA 1
ATOM 812 C C . THR A 1 100 ? 16.562 0.094 -6.461 1 98.19 100 THR A C 1
ATOM 814 O O . THR A 1 100 ? 16.312 -1.113 -6.438 1 98.19 100 THR A O 1
ATOM 817 N N . LYS A 1 101 ? 17.172 0.768 -7.449 1 98 101 LYS A N 1
ATOM 818 C CA . LYS A 1 101 ? 17.719 0.018 -8.578 1 98 101 LYS A CA 1
ATOM 819 C C . LYS A 1 101 ? 18.656 -1.082 -8.102 1 98 101 LYS A C 1
ATOM 821 O O . LYS A 1 101 ? 18.547 -2.23 -8.539 1 98 101 LYS A O 1
ATOM 826 N N . GLY A 1 102 ? 19.547 -0.703 -7.199 1 98.25 102 GLY A N 1
ATOM 827 C CA . GLY A 1 102 ? 20.516 -1.676 -6.695 1 98.25 102 GLY A CA 1
ATOM 828 C C . GLY A 1 102 ? 19.844 -2.879 -6.047 1 98.25 102 GLY A C 1
ATOM 829 O O . GLY A 1 102 ? 20.266 -4.016 -6.266 1 98.25 102 GLY A O 1
ATOM 830 N N . ARG A 1 103 ? 18.859 -2.666 -5.324 1 97.62 103 ARG A N 1
ATOM 831 C CA . ARG A 1 103 ? 18.172 -3.736 -4.605 1 97.62 103 ARG A CA 1
ATOM 832 C C . ARG A 1 103 ? 17.5 -4.703 -5.574 1 97.62 103 ARG A C 1
ATOM 834 O O . ARG A 1 103 ? 17.578 -5.922 -5.402 1 97.62 103 ARG A O 1
ATOM 841 N N . VAL A 1 104 ? 16.844 -4.176 -6.598 1 98.56 104 VAL A N 1
ATOM 842 C CA . VAL A 1 104 ? 16.094 -5.055 -7.48 1 98.56 104 VAL A CA 1
ATOM 843 C C . VAL A 1 104 ? 17.047 -5.789 -8.422 1 98.56 104 VAL A C 1
ATOM 845 O O . VAL A 1 104 ? 16.781 -6.934 -8.812 1 98.56 104 VAL A O 1
ATOM 848 N N . VAL A 1 105 ? 18.141 -5.172 -8.773 1 98.62 105 VAL A N 1
ATOM 849 C CA . VAL A 1 105 ? 19.156 -5.848 -9.562 1 98.62 105 VAL A CA 1
ATOM 850 C C . VAL A 1 105 ? 19.719 -7.031 -8.781 1 98.62 105 VAL A C 1
ATOM 852 O O . VAL A 1 105 ? 19.875 -8.125 -9.32 1 98.62 105 VAL A O 1
ATOM 855 N N . ALA A 1 106 ? 20 -6.801 -7.543 1 98.5 106 ALA A N 1
ATOM 856 C CA . ALA A 1 106 ? 20.484 -7.879 -6.684 1 98.5 106 ALA A CA 1
ATOM 857 C C . ALA A 1 106 ? 19.438 -8.984 -6.559 1 98.5 106 ALA A C 1
ATOM 859 O O . ALA A 1 106 ? 19.797 -10.172 -6.523 1 98.5 106 ALA A O 1
ATOM 860 N N . LEU A 1 107 ? 18.25 -8.602 -6.477 1 98.56 107 LEU A N 1
ATOM 861 C CA . LEU A 1 107 ? 17.141 -9.562 -6.402 1 98.56 107 LEU A CA 1
ATOM 862 C C . LEU A 1 107 ? 17.141 -10.477 -7.621 1 98.56 107 LEU A C 1
ATOM 864 O O . LEU A 1 107 ? 16.969 -11.695 -7.488 1 98.56 107 LEU A O 1
ATOM 868 N N . VAL A 1 108 ? 17.297 -9.914 -8.75 1 98.69 108 VAL A N 1
ATOM 869 C CA . VAL A 1 108 ? 17.297 -10.656 -10 1 98.69 108 VAL A CA 1
ATOM 870 C C . VAL A 1 108 ? 18.453 -11.656 -10.008 1 98.69 108 VAL A C 1
ATOM 872 O O . VAL A 1 108 ? 18.266 -12.828 -10.336 1 98.69 108 VAL A O 1
ATOM 875 N N . ASP A 1 109 ? 19.578 -11.195 -9.633 1 98.31 109 ASP A N 1
ATOM 876 C CA . ASP A 1 109 ? 20.75 -12.07 -9.617 1 98.31 109 ASP A CA 1
ATOM 877 C C . ASP A 1 109 ? 20.547 -13.258 -8.688 1 98.31 109 ASP A C 1
ATOM 879 O O . ASP A 1 109 ? 20.906 -14.391 -9.016 1 98.31 109 ASP A O 1
ATOM 883 N N . ARG A 1 110 ? 19.969 -13 -7.633 1 97.88 110 ARG A N 1
ATOM 884 C CA . ARG A 1 110 ? 19.656 -14.062 -6.68 1 97.88 110 ARG A CA 1
ATOM 885 C C . ARG A 1 110 ? 18.641 -15.039 -7.254 1 97.88 110 ARG A C 1
ATOM 887 O O . ARG A 1 110 ? 18.766 -16.25 -7.062 1 97.88 110 ARG A O 1
ATOM 894 N N . ALA A 1 111 ? 17.641 -14.555 -7.91 1 98.44 111 ALA A N 1
ATOM 895 C CA . ALA A 1 111 ? 16.578 -15.383 -8.461 1 98.44 111 ALA A CA 1
ATOM 896 C C . ALA A 1 111 ? 17.094 -16.266 -9.594 1 98.44 111 ALA A C 1
ATOM 898 O O . ALA A 1 111 ? 16.625 -17.391 -9.773 1 98.44 111 ALA A O 1
ATOM 899 N N . LEU A 1 112 ? 18.016 -15.75 -10.328 1 98.06 112 LEU A N 1
ATOM 900 C CA . LEU A 1 112 ? 18.594 -16.469 -11.453 1 98.06 112 LEU A CA 1
ATOM 901 C C . LEU A 1 112 ? 19.484 -17.609 -10.969 1 98.06 112 LEU A C 1
ATOM 903 O O . LEU A 1 112 ? 19.594 -18.641 -11.641 1 98.06 112 LEU A O 1
ATOM 907 N N . ASN A 1 113 ? 20.125 -17.359 -9.898 1 97.44 113 ASN A N 1
ATOM 908 C CA . ASN A 1 113 ? 21.031 -18.344 -9.32 1 97.44 113 ASN A CA 1
ATOM 909 C C . ASN A 1 113 ? 20.875 -18.422 -7.805 1 97.44 113 ASN A C 1
ATOM 911 O O . ASN A 1 113 ? 21.812 -18.125 -7.066 1 97.44 113 ASN A O 1
ATOM 915 N N . PRO A 1 114 ? 19.781 -19 -7.375 1 97.31 114 PRO A N 1
ATOM 916 C CA . PRO A 1 114 ? 19.484 -18.984 -5.941 1 97.31 114 PRO A CA 1
ATOM 917 C C . PRO A 1 114 ? 20.328 -19.984 -5.152 1 97.31 114 PRO A C 1
ATOM 919 O O . PRO A 1 114 ? 20.562 -19.797 -3.955 1 97.31 114 PRO A O 1
ATOM 922 N N . VAL A 1 115 ? 20.734 -21.094 -5.734 1 95.31 115 VAL A N 1
ATOM 923 C CA . VAL A 1 115 ? 21.547 -22.094 -5.066 1 95.31 115 VAL A CA 1
ATOM 924 C C . VAL A 1 115 ? 22.969 -22.062 -5.621 1 95.31 115 VAL A C 1
ATOM 926 O O . VAL A 1 115 ? 23.25 -22.594 -6.699 1 95.31 115 VAL A O 1
ATOM 929 N N . PRO A 1 116 ? 23.828 -21.516 -4.816 1 89.94 116 PRO A N 1
ATOM 930 C CA . PRO A 1 116 ? 25.203 -21.453 -5.312 1 89.94 116 PRO A CA 1
ATOM 931 C C . PRO A 1 116 ? 25.734 -22.828 -5.719 1 89.94 116 PRO A C 1
ATOM 933 O O . PRO A 1 116 ? 25.562 -23.812 -4.984 1 89.94 116 PRO A O 1
ATOM 936 N N . GLY A 1 117 ? 26.328 -22.906 -6.895 1 90.31 117 GLY A N 1
ATOM 937 C CA . GLY A 1 117 ? 26.922 -24.141 -7.359 1 90.31 117 GLY A CA 1
ATOM 938 C C . GLY A 1 117 ? 25.953 -25.031 -8.109 1 90.31 117 GLY A C 1
ATOM 939 O O . GLY A 1 117 ? 26.344 -26.062 -8.656 1 90.31 117 GLY A O 1
ATOM 940 N N . ASP A 1 118 ? 24.719 -24.656 -8.109 1 92.94 118 ASP A N 1
ATOM 941 C CA . ASP A 1 118 ? 23.734 -25.438 -8.836 1 92.94 118 ASP A CA 1
ATOM 942 C C . ASP A 1 118 ? 22.953 -24.562 -9.82 1 92.94 118 ASP A C 1
ATOM 944 O O . ASP A 1 118 ? 21.844 -24.109 -9.508 1 92.94 118 ASP A O 1
ATOM 948 N N . PRO A 1 119 ? 23.375 -24.422 -11.016 1 92 119 PRO A N 1
ATOM 949 C CA . PRO A 1 119 ? 22.75 -23.531 -11.992 1 92 119 PRO A CA 1
ATOM 950 C C . PRO A 1 119 ? 21.453 -24.094 -12.555 1 92 119 PRO A C 1
ATOM 952 O O . PRO A 1 119 ? 20.734 -23.391 -13.281 1 92 119 PRO A O 1
ATOM 955 N N . SER A 1 120 ? 21.125 -25.297 -12.172 1 93.19 120 SER A N 1
ATOM 956 C CA . SER A 1 120 ? 19.922 -25.906 -12.719 1 93.19 120 SER A CA 1
ATOM 957 C C . SER A 1 120 ? 18.688 -25.422 -11.969 1 93.19 120 SER A C 1
ATOM 959 O O . SER A 1 120 ? 17.562 -25.656 -12.422 1 93.19 120 SER A O 1
ATOM 961 N N . VAL A 1 121 ? 18.922 -24.766 -10.883 1 95.56 121 VAL A N 1
ATOM 962 C CA . VAL A 1 121 ? 17.812 -24.312 -10.062 1 95.56 121 VAL A CA 1
ATOM 963 C C . VAL A 1 121 ? 17.656 -22.797 -10.211 1 95.56 121 VAL A C 1
ATOM 965 O O . VAL A 1 121 ? 18.625 -22.047 -10.086 1 95.56 121 VAL A O 1
ATOM 968 N N . THR A 1 122 ? 16.469 -22.328 -10.547 1 97.31 122 THR A N 1
ATOM 969 C CA . THR A 1 122 ? 16.109 -20.906 -10.586 1 97.31 122 THR A CA 1
ATOM 970 C C . THR A 1 122 ? 14.773 -20.672 -9.898 1 97.31 122 THR A C 1
ATOM 972 O O . THR A 1 122 ? 13.977 -21.594 -9.742 1 97.31 122 THR A O 1
ATOM 975 N N . CYS A 1 123 ? 14.602 -19.516 -9.414 1 98.56 123 CYS A N 1
ATOM 976 C CA . CYS A 1 123 ? 13.258 -19.141 -9 1 98.56 123 CYS A CA 1
ATOM 977 C C . CYS A 1 123 ? 12.328 -19.047 -10.211 1 98.56 123 CYS A C 1
ATOM 979 O O . CYS A 1 123 ? 12.773 -19.125 -11.352 1 98.56 123 CYS A O 1
ATOM 981 N N . ALA A 1 124 ? 11.07 -18.922 -9.914 1 98.56 124 ALA A N 1
ATOM 982 C CA . ALA A 1 124 ? 10.094 -18.875 -11 1 98.56 124 ALA A CA 1
ATOM 983 C C . ALA A 1 124 ? 10.016 -17.484 -11.617 1 98.56 124 ALA A C 1
ATOM 985 O O . ALA A 1 124 ? 9.805 -17.344 -12.82 1 98.56 124 ALA A O 1
ATOM 986 N N . ALA A 1 125 ? 10.133 -16.453 -10.797 1 98.81 125 ALA A N 1
ATOM 987 C CA . ALA A 1 125 ? 10.023 -15.055 -11.211 1 98.81 125 ALA A CA 1
ATOM 988 C C . ALA A 1 125 ? 10.586 -14.117 -10.141 1 98.81 125 ALA A C 1
ATOM 990 O O . ALA A 1 125 ? 10.883 -14.547 -9.023 1 98.81 125 ALA A O 1
ATOM 991 N N . VAL A 1 126 ? 10.812 -12.93 -10.523 1 98.81 126 VAL A N 1
ATOM 992 C CA . VAL A 1 126 ? 10.953 -11.844 -9.562 1 98.81 126 VAL A CA 1
ATOM 993 C C . VAL A 1 126 ? 9.688 -10.977 -9.57 1 98.81 126 VAL A C 1
ATOM 995 O O . VAL A 1 126 ? 9.008 -10.875 -10.594 1 98.81 126 VAL A O 1
ATOM 998 N N . CYS A 1 127 ? 9.391 -10.43 -8.477 1 98.81 127 CYS A N 1
ATOM 999 C CA . CYS A 1 127 ? 8.242 -9.539 -8.367 1 98.81 127 CYS A CA 1
ATOM 1000 C C . CYS A 1 127 ? 8.648 -8.203 -7.742 1 98.81 127 CYS A C 1
ATOM 1002 O O . CYS A 1 127 ? 9.148 -8.172 -6.617 1 98.81 127 CYS A O 1
ATOM 1004 N N . VAL A 1 128 ? 8.43 -7.137 -8.516 1 98.75 128 VAL A N 1
ATOM 1005 C CA . VAL A 1 128 ? 8.844 -5.805 -8.086 1 98.75 128 VAL A CA 1
ATOM 1006 C C . VAL A 1 128 ? 7.73 -4.801 -8.367 1 98.75 128 VAL A C 1
ATOM 1008 O O . VAL A 1 128 ? 6.746 -5.125 -9.031 1 98.75 128 VAL A O 1
ATOM 1011 N N . TYR A 1 129 ? 7.906 -3.584 -7.82 1 98.69 129 TYR A N 1
ATOM 1012 C CA . TYR A 1 129 ? 6.945 -2.521 -8.094 1 98.69 129 TYR A CA 1
ATOM 1013 C C . TYR A 1 129 ? 7.082 -2.018 -9.523 1 98.69 129 TYR A C 1
ATOM 1015 O O . TYR A 1 129 ? 8.141 -2.168 -10.148 1 98.69 129 TYR A O 1
ATOM 1023 N N . PRO A 1 130 ? 6.047 -1.341 -10.031 1 98.69 130 PRO A N 1
ATOM 1024 C CA . PRO A 1 130 ? 6.039 -0.865 -11.414 1 98.69 130 PRO A CA 1
ATOM 1025 C C . PRO A 1 130 ? 7.242 0.021 -11.742 1 98.69 130 PRO A C 1
ATOM 1027 O O . PRO A 1 130 ? 7.867 -0.143 -12.789 1 98.69 130 PRO A O 1
ATOM 1030 N N . GLN A 1 131 ? 7.602 0.842 -10.844 1 98.12 131 GLN A N 1
ATOM 1031 C CA . GLN A 1 131 ? 8.672 1.802 -11.094 1 98.12 131 GLN A CA 1
ATOM 1032 C C . GLN A 1 131 ? 10.016 1.097 -11.258 1 98.12 131 GLN A C 1
ATOM 1034 O O . GLN A 1 131 ? 10.977 1.69 -11.75 1 98.12 131 GLN A O 1
ATOM 1039 N N . ARG A 1 132 ? 10.078 -0.173 -10.898 1 98.62 132 ARG A N 1
ATOM 1040 C CA . ARG A 1 132 ? 11.352 -0.889 -10.891 1 98.62 132 ARG A CA 1
ATOM 1041 C C . ARG A 1 132 ? 11.43 -1.882 -12.039 1 98.62 132 ARG A C 1
ATOM 1043 O O . ARG A 1 132 ? 12.492 -2.445 -12.312 1 98.62 132 ARG A O 1
ATOM 1050 N N . VAL A 1 133 ? 10.406 -2.014 -12.766 1 98.88 133 VAL A N 1
ATOM 1051 C CA . VAL A 1 133 ? 10.328 -3.037 -13.797 1 98.88 133 VAL A CA 1
ATOM 1052 C C . VAL A 1 133 ? 11.359 -2.75 -14.891 1 98.88 133 VAL A C 1
ATOM 1054 O O . VAL A 1 133 ? 12.055 -3.658 -15.344 1 98.88 133 VAL A O 1
ATOM 1057 N N . ALA A 1 134 ? 11.5 -1.497 -15.273 1 98.75 134 ALA A N 1
ATOM 1058 C CA . ALA A 1 134 ? 12.469 -1.139 -16.312 1 98.75 134 ALA A CA 1
ATOM 1059 C C . ALA A 1 134 ? 13.891 -1.468 -15.867 1 98.75 134 ALA A C 1
ATOM 1061 O O . ALA A 1 134 ? 14.711 -1.902 -16.672 1 98.75 134 ALA A O 1
ATOM 1062 N N . ASP A 1 135 ? 14.18 -1.254 -14.586 1 98.69 135 ASP A N 1
ATOM 1063 C CA . ASP A 1 135 ? 15.492 -1.59 -14.047 1 98.69 135 ASP A CA 1
ATOM 1064 C C . ASP A 1 135 ? 15.789 -3.082 -14.195 1 98.69 135 ASP A C 1
ATOM 1066 O O . ASP A 1 135 ? 16.875 -3.467 -14.609 1 98.69 135 ASP A O 1
ATOM 1070 N N . VAL A 1 136 ? 14.82 -3.889 -13.867 1 98.88 136 VAL A N 1
ATOM 1071 C CA . VAL A 1 136 ? 14.961 -5.34 -13.953 1 98.88 136 VAL A CA 1
ATOM 1072 C C . VAL A 1 136 ? 15.164 -5.758 -15.406 1 98.88 136 VAL A C 1
ATOM 1074 O O . VAL A 1 136 ? 16.078 -6.523 -15.719 1 98.88 136 VAL A O 1
ATOM 1077 N N . SER A 1 137 ? 14.297 -5.203 -16.25 1 98.81 137 SER A N 1
ATOM 1078 C CA . SER A 1 137 ? 14.352 -5.555 -17.672 1 98.81 137 SER A CA 1
ATOM 1079 C C . SER A 1 137 ? 15.703 -5.188 -18.281 1 98.81 137 SER A C 1
ATOM 1081 O O . SER A 1 137 ? 16.281 -5.973 -19.031 1 98.81 137 SER A O 1
ATOM 1083 N N . LYS A 1 138 ? 16.188 -4.039 -17.984 1 98.69 138 LYS A N 1
ATOM 1084 C CA . LYS A 1 138 ? 17.484 -3.602 -18.484 1 98.69 138 LYS A CA 1
ATOM 1085 C C . LYS A 1 138 ? 18.609 -4.508 -17.969 1 98.69 138 LYS A C 1
ATOM 1087 O O . LYS A 1 138 ? 19.531 -4.844 -18.719 1 98.69 138 LYS A O 1
ATOM 1092 N N . HIS A 1 139 ? 18.516 -4.867 -16.719 1 98.75 139 HIS A N 1
ATOM 1093 C CA . HIS A 1 139 ? 19.531 -5.738 -16.125 1 98.75 139 HIS A CA 1
ATOM 1094 C C . HIS A 1 139 ? 19.531 -7.109 -16.797 1 98.75 139 HIS A C 1
ATOM 1096 O O . HIS A 1 139 ? 20.594 -7.645 -17.125 1 98.75 139 HIS A O 1
ATOM 1102 N N . LEU A 1 140 ? 18.391 -7.664 -17.047 1 98.81 140 LEU A N 1
ATOM 1103 C CA . LEU A 1 140 ? 18.266 -8.953 -17.719 1 98.81 140 LEU A CA 1
ATOM 1104 C C . LEU A 1 140 ? 18.812 -8.883 -19.141 1 98.81 140 LEU A C 1
ATOM 1106 O O . LEU A 1 140 ? 19.516 -9.797 -19.578 1 98.81 140 LEU A O 1
ATOM 1110 N N . ALA A 1 141 ? 18.469 -7.816 -19.812 1 98.56 141 ALA A N 1
ATOM 1111 C CA . ALA A 1 141 ? 18.969 -7.625 -21.172 1 98.56 141 ALA A CA 1
ATOM 1112 C C . ALA A 1 141 ? 20.5 -7.562 -21.188 1 98.56 141 ALA A C 1
ATOM 1114 O O . ALA A 1 141 ? 21.141 -8.172 -22.047 1 98.56 141 ALA A O 1
ATOM 1115 N N . ALA A 1 142 ? 21.016 -6.824 -20.234 1 98.38 142 ALA A N 1
ATOM 1116 C CA . ALA A 1 142 ? 22.469 -6.691 -20.141 1 98.38 142 ALA A CA 1
ATOM 1117 C C . ALA A 1 142 ? 23.125 -8.047 -19.906 1 98.38 142 ALA A C 1
ATOM 1119 O O . ALA A 1 142 ? 24.234 -8.297 -20.375 1 98.38 142 ALA A O 1
ATOM 1120 N N . LYS A 1 143 ? 22.453 -8.883 -19.234 1 97.81 143 LYS A N 1
ATOM 1121 C CA . LYS A 1 143 ? 22.969 -10.211 -18.922 1 97.81 143 LYS A CA 1
ATOM 1122 C C . LYS A 1 143 ? 22.625 -11.211 -20.016 1 97.81 143 LYS A C 1
ATOM 1124 O O . LYS A 1 143 ? 23.016 -12.375 -19.969 1 97.81 143 LYS A O 1
ATOM 1129 N N . LYS A 1 144 ? 21.812 -10.773 -20.969 1 98 144 LYS A N 1
ATOM 1130 C CA . LYS A 1 144 ? 21.312 -11.625 -22.047 1 98 144 LYS A CA 1
ATOM 1131 C C . LYS A 1 144 ? 20.562 -12.828 -21.5 1 98 144 LYS A C 1
ATOM 1133 O O . LYS A 1 144 ? 20.797 -13.969 -21.922 1 98 144 LYS A O 1
ATOM 1138 N N . LYS A 1 145 ? 19.797 -12.57 -20.484 1 97.56 145 LYS A N 1
ATOM 1139 C CA . LYS A 1 145 ? 18.953 -13.594 -19.859 1 97.56 145 LYS A CA 1
ATOM 1140 C C . LYS A 1 145 ? 17.469 -13.273 -20.031 1 97.56 145 LYS A C 1
ATOM 1142 O O . LYS A 1 145 ? 17.094 -12.109 -20.125 1 97.56 145 LYS A O 1
ATOM 1147 N N . THR A 1 146 ? 16.75 -14.352 -20.188 1 97.06 146 THR A N 1
ATOM 1148 C CA . THR A 1 146 ? 15.289 -14.25 -20.141 1 97.06 146 THR A CA 1
ATOM 1149 C C . THR A 1 146 ? 14.742 -14.789 -18.828 1 97.06 146 THR A C 1
ATOM 1151 O O . THR A 1 146 ? 15.133 -15.875 -18.391 1 97.06 146 THR A O 1
ATOM 1154 N N . PHE A 1 147 ? 13.906 -14.031 -18.219 1 98.12 147 PHE A N 1
ATOM 1155 C CA . PHE A 1 147 ? 13.336 -14.383 -16.922 1 98.12 147 PHE A CA 1
ATOM 1156 C C . PHE A 1 147 ? 11.969 -13.742 -16.75 1 98.12 147 PHE A C 1
ATOM 1158 O O . PHE A 1 147 ? 11.672 -12.711 -17.359 1 98.12 147 PHE A O 1
ATOM 1165 N N . ASN A 1 148 ? 11.07 -14.406 -15.969 1 98.75 148 ASN A N 1
ATOM 1166 C CA . ASN A 1 148 ? 9.758 -13.828 -15.703 1 98.75 148 ASN A CA 1
ATOM 1167 C C . ASN A 1 148 ? 9.859 -12.625 -14.758 1 98.75 148 ASN A C 1
ATOM 1169 O O . ASN A 1 148 ? 10.461 -12.719 -13.695 1 98.75 148 ASN A O 1
ATOM 1173 N N . VAL A 1 149 ? 9.266 -11.531 -15.219 1 98.88 149 VAL A N 1
ATOM 1174 C CA . VAL A 1 149 ? 9.234 -10.297 -14.438 1 98.88 149 VAL A CA 1
ATOM 1175 C C . VAL A 1 149 ? 7.793 -9.961 -14.062 1 98.88 149 VAL A C 1
ATOM 1177 O O . VAL A 1 149 ? 7.008 -9.523 -14.906 1 98.88 149 VAL A O 1
ATOM 1180 N N . ALA A 1 150 ? 7.488 -10.148 -12.789 1 98.81 150 ALA A N 1
ATOM 1181 C CA . ALA A 1 150 ? 6.164 -9.836 -12.258 1 98.81 150 ALA A CA 1
ATOM 1182 C C . ALA A 1 150 ? 6.148 -8.461 -11.586 1 98.81 150 ALA A C 1
ATOM 1184 O O . ALA A 1 150 ? 7.172 -8.008 -11.07 1 98.81 150 ALA A O 1
ATOM 1185 N N . SER A 1 151 ? 5.008 -7.852 -11.609 1 98.81 151 SER A N 1
ATOM 1186 C CA . SER A 1 151 ? 4.805 -6.578 -10.93 1 98.81 151 SER A CA 1
ATOM 1187 C C . SER A 1 151 ? 3.383 -6.457 -10.391 1 98.81 151 SER A C 1
ATOM 1189 O O . SER A 1 151 ? 2.451 -7.039 -10.953 1 98.81 151 SER A O 1
ATOM 1191 N N . VAL A 1 152 ? 3.285 -5.711 -9.242 1 97.69 152 VAL A N 1
ATOM 1192 C CA . VAL A 1 152 ? 1.989 -5.492 -8.609 1 97.69 152 VAL A CA 1
ATOM 1193 C C . VAL A 1 152 ? 1.4 -4.164 -9.086 1 97.69 152 VAL A C 1
ATOM 1195 O O . VAL A 1 152 ? 1.521 -3.145 -8.398 1 97.69 152 VAL A O 1
ATOM 1198 N N . ALA A 1 153 ? 0.836 -4.176 -10.219 1 93 153 ALA A N 1
ATOM 1199 C CA . ALA A 1 153 ? 0.295 -2.936 -10.773 1 93 153 ALA A CA 1
ATOM 1200 C C . ALA A 1 153 ? -1.173 -2.762 -10.391 1 93 153 ALA A C 1
ATOM 1202 O O . ALA A 1 153 ? -1.75 -3.615 -9.711 1 93 153 ALA A O 1
ATOM 1203 N N . ALA A 1 154 ? -1.814 -1.558 -10.539 1 92.75 154 ALA A N 1
ATOM 1204 C CA . ALA A 1 154 ? -3.248 -1.293 -10.438 1 92.75 154 ALA A CA 1
ATOM 1205 C C . ALA A 1 154 ? -3.648 -0.972 -9 1 92.75 154 ALA A C 1
ATOM 1207 O O . ALA A 1 154 ? -4.609 -1.538 -8.477 1 92.75 154 ALA A O 1
ATOM 1208 N N . GLY A 1 155 ? -2.941 -0.181 -8.344 1 96.31 155 GLY A N 1
ATOM 1209 C CA . GLY A 1 155 ? -3.35 0.328 -7.047 1 96.31 155 GLY A CA 1
ATOM 1210 C C . GLY A 1 155 ? -2.977 -0.593 -5.902 1 96.31 155 GLY A C 1
ATOM 1211 O O . GLY A 1 155 ? -3.627 -0.583 -4.855 1 96.31 155 GLY A O 1
ATOM 1212 N N . PHE A 1 156 ? -1.951 -1.478 -6.047 1 98.06 156 PHE A N 1
ATOM 1213 C CA . PHE A 1 156 ? -1.465 -2.395 -5.02 1 98.06 156 PHE A CA 1
ATOM 1214 C C . PHE A 1 156 ? -0.979 -1.63 -3.795 1 98.06 156 PHE A C 1
ATOM 1216 O O . PHE A 1 156 ? -0.307 -0.604 -3.924 1 98.06 156 PHE A O 1
ATOM 1223 N N . PRO A 1 157 ? -1.286 -1.962 -2.605 1 97.44 157 PRO A N 1
ATOM 1224 C CA . PRO A 1 157 ? -1.979 -3.207 -2.268 1 97.44 157 PRO A CA 1
ATOM 1225 C C . PRO A 1 157 ? -3.477 -3.008 -2.051 1 97.44 157 PRO A C 1
ATOM 1227 O O . PRO A 1 157 ? -4.223 -3.984 -1.938 1 97.44 157 PRO A O 1
ATOM 1230 N N . SER A 1 158 ? -3.943 -1.777 -2.045 1 97.25 158 SER A N 1
ATOM 1231 C CA . SER A 1 158 ? -5.316 -1.56 -1.603 1 97.25 158 SER A CA 1
ATOM 1232 C C . SER A 1 158 ? -6.312 -1.902 -2.705 1 97.25 158 SER A C 1
ATOM 1234 O O . SER A 1 158 ? -7.398 -2.412 -2.43 1 97.25 158 SER A O 1
ATOM 1236 N N . GLY A 1 159 ? -5.918 -1.591 -3.908 1 97.19 159 GLY A N 1
ATOM 1237 C CA . GLY A 1 159 ? -6.84 -1.713 -5.027 1 97.19 159 GLY A CA 1
ATOM 1238 C C . GLY A 1 159 ? -7.887 -0.616 -5.059 1 97.19 159 GLY A C 1
ATOM 1239 O O . GLY A 1 159 ? -8.766 -0.612 -5.926 1 97.19 159 GLY A O 1
ATOM 1240 N N . GLN A 1 160 ? -7.801 0.34 -4.172 1 97.44 160 GLN A N 1
ATOM 1241 C CA . GLN A 1 160 ? -8.812 1.378 -4.016 1 97.44 160 GLN A CA 1
ATOM 1242 C C . GLN A 1 160 ? -8.484 2.604 -4.863 1 97.44 160 GLN A C 1
ATOM 1244 O O . GLN A 1 160 ? -8.383 3.717 -4.34 1 97.44 160 GLN A O 1
ATOM 1249 N N . TYR A 1 161 ? -8.336 2.375 -6.176 1 98 161 TYR A N 1
ATOM 1250 C CA . TYR A 1 161 ? -8.023 3.402 -7.16 1 98 161 TYR A CA 1
ATOM 1251 C C . TYR A 1 161 ? -9.055 3.414 -8.281 1 98 161 TYR A C 1
ATOM 1253 O O . TYR A 1 161 ? -9.906 2.523 -8.359 1 98 161 TYR A O 1
ATOM 1261 N N . HIS A 1 162 ? -9.023 4.473 -9.109 1 98.12 162 HIS A N 1
ATOM 1262 C CA . HIS A 1 162 ? -9.859 4.52 -10.305 1 98.12 162 HIS A CA 1
ATOM 1263 C C . HIS A 1 162 ? -9.406 3.49 -11.328 1 98.12 162 HIS A C 1
ATOM 1265 O O . HIS A 1 162 ? -8.211 3.285 -11.531 1 98.12 162 HIS A O 1
ATOM 1271 N N . LEU A 1 163 ? -10.414 2.889 -11.992 1 98.25 163 LEU A N 1
ATOM 1272 C CA . LEU A 1 163 ? -10.094 1.904 -13.016 1 98.25 163 LEU A CA 1
ATOM 1273 C C . LEU A 1 163 ? -9.203 2.516 -14.094 1 98.25 163 LEU A C 1
ATOM 1275 O O . LEU A 1 163 ? -8.281 1.862 -14.594 1 98.25 163 LEU A O 1
ATOM 1279 N N . GLN A 1 164 ? -9.422 3.781 -14.43 1 98.38 164 GLN A N 1
ATOM 1280 C CA . GLN A 1 164 ? -8.672 4.449 -15.484 1 98.38 164 GLN A CA 1
ATOM 1281 C C . GLN A 1 164 ? -7.18 4.484 -15.164 1 98.38 164 GLN A C 1
ATOM 1283 O O . GLN A 1 164 ? -6.348 4.184 -16.016 1 98.38 164 GLN A O 1
ATOM 1288 N N . SER A 1 165 ? -6.855 4.875 -13.977 1 98.19 165 SER A N 1
ATOM 1289 C CA . SER A 1 165 ? -5.445 4.953 -13.602 1 98.19 165 SER A CA 1
ATOM 1290 C C . SER A 1 165 ? -4.836 3.566 -13.438 1 98.19 165 SER A C 1
ATOM 1292 O O . SER A 1 165 ? -3.658 3.361 -13.734 1 98.19 165 SER A O 1
ATOM 1294 N N . LYS A 1 166 ? -5.648 2.594 -12.977 1 98.56 166 LYS A N 1
ATOM 1295 C CA . LYS A 1 166 ? -5.184 1.212 -12.883 1 98.56 166 LYS A CA 1
ATOM 1296 C C . LYS A 1 166 ? -4.801 0.672 -14.258 1 98.56 166 LYS A C 1
ATOM 1298 O O . LYS A 1 166 ? -3.752 0.047 -14.414 1 98.56 166 LYS A O 1
ATOM 1303 N N . LEU A 1 167 ? -5.66 0.914 -15.195 1 98.81 167 LEU A N 1
ATOM 1304 C CA . LEU A 1 167 ? -5.418 0.438 -16.547 1 98.81 167 LEU A CA 1
ATOM 1305 C C . LEU A 1 167 ? -4.145 1.053 -17.125 1 98.81 167 LEU A C 1
ATOM 1307 O O . LEU A 1 167 ? -3.32 0.35 -17.719 1 98.81 167 LEU A O 1
ATOM 1311 N N . LEU A 1 168 ? -3.984 2.334 -16.922 1 98.75 168 LEU A N 1
ATOM 1312 C CA . LEU A 1 168 ? -2.793 3.01 -17.422 1 98.75 168 LEU A CA 1
ATOM 1313 C C . LEU A 1 168 ? -1.534 2.443 -16.766 1 98.75 168 LEU A C 1
ATOM 1315 O O . LEU A 1 168 ? -0.533 2.209 -17.453 1 98.75 168 LEU A O 1
ATOM 1319 N N . GLU A 1 169 ? -1.594 2.199 -15.516 1 98.62 169 GLU A N 1
ATOM 1320 C CA . GLU A 1 169 ? -0.442 1.656 -14.805 1 98.62 169 GLU A CA 1
ATOM 1321 C C . GLU A 1 169 ? -0.042 0.292 -15.359 1 98.62 169 GLU A C 1
ATOM 1323 O O . GLU A 1 169 ? 1.146 0.009 -15.523 1 98.62 169 GLU A O 1
ATOM 1328 N N . VAL A 1 170 ? -1.055 -0.539 -15.602 1 98.81 170 VAL A N 1
ATOM 1329 C CA . VAL A 1 170 ? -0.799 -1.868 -16.141 1 98.81 170 VAL A CA 1
ATOM 1330 C C . VAL A 1 170 ? -0.15 -1.746 -17.516 1 98.81 170 VAL A C 1
ATOM 1332 O O . VAL A 1 170 ? 0.851 -2.41 -17.797 1 98.81 170 VAL A O 1
ATOM 1335 N N . GLN A 1 171 ? -0.659 -0.897 -18.328 1 98.81 171 GLN A N 1
ATOM 1336 C CA . GLN A 1 171 ? -0.136 -0.72 -19.672 1 98.81 171 GLN A CA 1
ATOM 1337 C C . GLN A 1 171 ? 1.316 -0.252 -19.641 1 98.81 171 GLN A C 1
ATOM 1339 O O . GLN A 1 171 ? 2.16 -0.783 -20.375 1 98.81 171 GLN A O 1
ATOM 1344 N N . LEU A 1 172 ? 1.593 0.696 -18.797 1 98.81 172 LEU A N 1
ATOM 1345 C CA . LEU A 1 172 ? 2.947 1.221 -18.672 1 98.81 172 LEU A CA 1
ATOM 1346 C C . LEU A 1 172 ? 3.898 0.155 -18.141 1 98.81 172 LEU A C 1
ATOM 1348 O O . LEU A 1 172 ? 5.039 0.053 -18.578 1 98.81 172 LEU A O 1
ATOM 1352 N N . THR A 1 173 ? 3.424 -0.6 -17.188 1 98.81 173 THR A N 1
ATOM 1353 C CA . THR A 1 173 ? 4.234 -1.639 -16.562 1 98.81 173 THR A CA 1
ATOM 1354 C C . THR A 1 173 ? 4.586 -2.73 -17.562 1 98.81 173 THR A C 1
ATOM 1356 O O . THR A 1 173 ? 5.723 -3.199 -17.609 1 98.81 173 THR A O 1
ATOM 1359 N N . VAL A 1 174 ? 3.639 -3.115 -18.375 1 98.88 174 VAL A N 1
ATOM 1360 C CA . VAL A 1 174 ? 3.879 -4.094 -19.422 1 98.88 174 VAL A CA 1
ATOM 1361 C C . VAL A 1 174 ? 4.867 -3.525 -20.453 1 98.88 174 VAL A C 1
ATOM 1363 O O . VAL A 1 174 ? 5.789 -4.223 -20.875 1 98.88 174 VAL A O 1
ATOM 1366 N N . ALA A 1 175 ? 4.727 -2.283 -20.781 1 98.75 175 ALA A N 1
ATOM 1367 C CA . ALA A 1 175 ? 5.613 -1.629 -21.75 1 98.75 175 ALA A CA 1
ATOM 1368 C C . ALA A 1 175 ? 7.051 -1.606 -21.234 1 98.75 175 ALA A C 1
ATOM 1370 O O . ALA A 1 175 ? 7.996 -1.656 -22.031 1 98.75 175 ALA A O 1
ATOM 1371 N N . ASP A 1 176 ? 7.199 -1.613 -19.938 1 98.69 176 ASP A N 1
ATOM 1372 C CA . ASP A 1 176 ? 8.523 -1.565 -19.312 1 98.69 176 ASP A CA 1
ATOM 1373 C C . ASP A 1 176 ? 9.203 -2.932 -19.375 1 98.69 176 ASP A C 1
ATOM 1375 O O . ASP A 1 176 ? 10.406 -3.043 -19.125 1 98.69 176 ASP A O 1
ATOM 1379 N N . GLY A 1 177 ? 8.391 -3.961 -19.594 1 98.69 177 GLY A N 1
ATOM 1380 C CA . GLY A 1 177 ? 9 -5.27 -19.766 1 98.69 177 GLY A CA 1
ATOM 1381 C C . GLY A 1 177 ? 8.422 -6.316 -18.828 1 98.69 177 GLY A C 1
ATOM 1382 O O . GLY A 1 177 ? 8.883 -7.465 -18.812 1 98.69 177 GLY A O 1
ATOM 1383 N N . ALA A 1 178 ? 7.426 -5.973 -18.031 1 98.88 178 ALA A N 1
ATOM 1384 C CA . ALA A 1 178 ? 6.801 -6.973 -17.172 1 98.88 178 ALA A CA 1
ATOM 1385 C C . ALA A 1 178 ? 6.137 -8.07 -18 1 98.88 178 ALA A C 1
ATOM 1387 O O . ALA A 1 178 ? 5.414 -7.785 -18.969 1 98.88 178 ALA A O 1
ATOM 1388 N N . THR A 1 179 ? 6.375 -9.289 -17.609 1 98.81 179 THR A N 1
ATOM 1389 C CA . THR A 1 179 ? 5.777 -10.422 -18.297 1 98.81 179 THR A CA 1
ATOM 1390 C C . THR A 1 179 ? 4.578 -10.961 -17.531 1 98.81 179 THR A C 1
ATOM 1392 O O . THR A 1 179 ? 3.801 -11.758 -18.047 1 98.81 179 THR A O 1
ATOM 1395 N N . GLU A 1 180 ? 4.438 -10.586 -16.312 1 98.88 180 GLU A N 1
ATOM 1396 C CA . GLU A 1 180 ? 3.33 -10.961 -15.438 1 98.88 180 GLU A CA 1
ATOM 1397 C C . GLU A 1 180 ? 2.852 -9.766 -14.617 1 98.88 180 GLU A C 1
ATOM 1399 O O . GLU A 1 180 ? 3.66 -8.969 -14.141 1 98.88 180 GLU A O 1
ATOM 1404 N N . ILE A 1 181 ? 1.533 -9.648 -14.477 1 98.88 181 ILE A N 1
ATOM 1405 C CA . ILE A 1 181 ? 0.948 -8.555 -13.711 1 98.88 181 ILE A CA 1
ATOM 1406 C C . ILE A 1 181 ? 0.074 -9.117 -12.594 1 98.88 181 ILE A C 1
ATOM 1408 O O . ILE A 1 181 ? -0.799 -9.953 -12.836 1 98.88 181 ILE A O 1
ATOM 1412 N N . ASP A 1 182 ? 0.35 -8.719 -11.406 1 98.81 182 ASP A N 1
ATOM 1413 C CA . ASP A 1 182 ? -0.517 -9 -10.266 1 98.81 182 ASP A CA 1
ATOM 1414 C C . ASP A 1 182 ? -1.446 -7.82 -9.977 1 98.81 182 ASP A C 1
ATOM 1416 O O . ASP A 1 182 ? -0.984 -6.707 -9.711 1 98.81 182 ASP A O 1
ATOM 1420 N N . ILE A 1 183 ? -2.736 -8.062 -9.992 1 98.81 183 ILE A N 1
ATOM 1421 C CA . ILE A 1 183 ? -3.713 -7.023 -9.68 1 98.81 183 ILE A CA 1
ATOM 1422 C C . ILE A 1 183 ? -4.539 -7.441 -8.469 1 98.81 183 ILE A C 1
ATOM 1424 O O . ILE A 1 183 ? -4.617 -8.625 -8.133 1 98.81 183 ILE A O 1
ATOM 1428 N N . VAL A 1 184 ? -5.141 -6.465 -7.793 1 98.69 184 VAL A N 1
ATOM 1429 C CA . VAL A 1 184 ? -5.984 -6.727 -6.629 1 98.69 184 VAL A CA 1
ATOM 1430 C C . VAL A 1 184 ? -7.441 -6.434 -6.973 1 98.69 184 VAL A C 1
ATOM 1432 O O . VAL A 1 184 ? -7.746 -5.438 -7.629 1 98.69 184 VAL A O 1
ATOM 1435 N N . ILE A 1 185 ? -8.297 -7.262 -6.574 1 98.62 185 ILE A N 1
ATOM 1436 C CA . ILE A 1 185 ? -9.711 -7.027 -6.828 1 98.62 185 ILE A CA 1
ATOM 1437 C C . ILE A 1 185 ? -10.203 -5.859 -5.973 1 98.62 185 ILE A C 1
ATOM 1439 O O . ILE A 1 185 ? -9.539 -5.469 -5.004 1 98.62 185 ILE A O 1
ATOM 1443 N N . SER A 1 186 ? -11.359 -5.34 -6.418 1 97.69 186 SER A N 1
ATOM 1444 C CA . SER A 1 186 ? -12.078 -4.422 -5.543 1 97.69 186 SER A CA 1
ATOM 1445 C C . SER A 1 186 ? -12.734 -5.164 -4.383 1 97.69 186 SER A C 1
ATOM 1447 O O . SER A 1 186 ? -13.828 -5.719 -4.535 1 97.69 186 SER A O 1
ATOM 1449 N N . ARG A 1 187 ? -12.141 -5.117 -3.264 1 98.19 187 ARG A N 1
ATOM 1450 C CA . ARG A 1 187 ? -12.656 -5.836 -2.1 1 98.19 187 ARG A CA 1
ATOM 1451 C C . ARG A 1 187 ? -14.008 -5.281 -1.663 1 98.19 187 ARG A C 1
ATOM 1453 O O . ARG A 1 187 ? -14.875 -6.031 -1.225 1 98.19 187 ARG A O 1
ATOM 1460 N N . ALA A 1 188 ? -14.133 -4 -1.789 1 97.81 188 ALA A N 1
ATOM 1461 C CA . ALA A 1 188 ? -15.398 -3.375 -1.422 1 97.81 188 ALA A CA 1
ATOM 1462 C C . ALA A 1 188 ? -16.547 -3.955 -2.236 1 97.81 188 ALA A C 1
ATOM 1464 O O . ALA A 1 188 ? -17.609 -4.258 -1.688 1 97.81 188 ALA A O 1
ATOM 1465 N N . ALA A 1 189 ? -16.328 -4.105 -3.543 1 98 189 ALA A N 1
ATOM 1466 C CA . ALA A 1 189 ? -17.359 -4.695 -4.398 1 98 189 ALA A CA 1
ATOM 1467 C C . ALA A 1 189 ? -17.688 -6.121 -3.963 1 98 189 ALA A C 1
ATOM 1469 O O . ALA A 1 189 ? -18.859 -6.504 -3.908 1 98 189 ALA A O 1
ATOM 1470 N N . ALA A 1 190 ? -16.703 -6.871 -3.66 1 98.12 190 ALA A N 1
ATOM 1471 C CA . ALA A 1 190 ? -16.906 -8.242 -3.199 1 98.12 190 ALA A CA 1
ATOM 1472 C C . ALA A 1 190 ? -17.719 -8.266 -1.906 1 98.12 190 ALA A C 1
ATOM 1474 O O . ALA A 1 190 ? -18.656 -9.055 -1.771 1 98.12 190 ALA A O 1
ATOM 1475 N N . LEU A 1 191 ? -17.359 -7.398 -0.981 1 97.94 191 LEU A N 1
ATOM 1476 C CA . LEU A 1 191 ? -18 -7.363 0.325 1 97.94 191 LEU A CA 1
ATOM 1477 C C . LEU A 1 191 ? -19.453 -6.898 0.2 1 97.94 191 LEU A C 1
ATOM 1479 O O . LEU A 1 191 ? -20.281 -7.223 1.048 1 97.94 191 LEU A O 1
ATOM 1483 N N . GLU A 1 192 ? -19.719 -6.18 -0.896 1 96.94 192 GLU A N 1
ATOM 1484 C CA . GLU A 1 192 ? -21.062 -5.691 -1.14 1 96.94 192 GLU A CA 1
ATOM 1485 C C . GLU A 1 192 ? -21.812 -6.602 -2.107 1 96.94 192 GLU A C 1
ATOM 1487 O O . GLU A 1 192 ? -22.859 -6.227 -2.635 1 96.94 192 GLU A O 1
ATOM 1492 N N . ASP A 1 193 ? -21.25 -7.738 -2.404 1 96.06 193 ASP A N 1
ATOM 1493 C CA . ASP A 1 193 ? -21.812 -8.758 -3.281 1 96.06 193 ASP A CA 1
ATOM 1494 C C . ASP A 1 193 ? -22.016 -8.211 -4.691 1 96.06 193 ASP A C 1
ATOM 1496 O O . ASP A 1 193 ? -22.969 -8.609 -5.383 1 96.06 193 ASP A O 1
ATOM 1500 N N . ASP A 1 194 ? -21.25 -7.273 -5.016 1 97.12 194 ASP A N 1
ATOM 1501 C CA . ASP A 1 194 ? -21.25 -6.738 -6.371 1 97.12 194 ASP A CA 1
ATOM 1502 C C . ASP A 1 194 ? -20.234 -7.453 -7.254 1 97.12 194 ASP A C 1
ATOM 1504 O O . ASP A 1 194 ? -19.25 -6.844 -7.695 1 97.12 194 ASP A O 1
ATOM 1508 N N . TRP A 1 195 ? -20.562 -8.617 -7.613 1 96.94 195 TRP A N 1
ATOM 1509 C CA . TRP A 1 195 ? -19.641 -9.5 -8.328 1 96.94 195 TRP A CA 1
ATOM 1510 C C . TRP A 1 195 ? -19.516 -9.086 -9.789 1 96.94 195 TRP A C 1
ATOM 1512 O O . TRP A 1 195 ? -18.484 -9.344 -10.422 1 96.94 195 TRP A O 1
ATOM 1522 N N . LYS A 1 196 ? -20.5 -8.422 -10.289 1 97.5 196 LYS A N 1
ATOM 1523 C CA . LYS A 1 196 ? -20.422 -7.887 -11.641 1 97.5 196 LYS A CA 1
ATOM 1524 C C . LYS A 1 196 ? -19.281 -6.871 -11.758 1 97.5 196 LYS A C 1
ATOM 1526 O O . LYS A 1 196 ? -18.516 -6.895 -12.727 1 97.5 196 LYS A O 1
ATOM 1531 N N . THR A 1 197 ? -19.219 -6.055 -10.766 1 97.75 197 THR A N 1
ATOM 1532 C CA . THR A 1 197 ? -18.141 -5.066 -10.75 1 97.75 197 THR A CA 1
ATOM 1533 C C . THR A 1 197 ? -16.781 -5.75 -10.633 1 97.75 197 THR A C 1
ATOM 1535 O O . THR A 1 197 ? -15.836 -5.387 -11.328 1 97.75 197 THR A O 1
ATOM 1538 N N . VAL A 1 198 ? -16.672 -6.742 -9.758 1 98.25 198 VAL A N 1
ATOM 1539 C CA . VAL A 1 198 ? -15.43 -7.488 -9.625 1 98.25 198 VAL A CA 1
ATOM 1540 C C . VAL A 1 198 ? -15.039 -8.094 -10.977 1 98.25 198 VAL A C 1
ATOM 1542 O O . VAL A 1 198 ? -13.922 -7.898 -11.453 1 98.25 198 VAL A O 1
ATOM 1545 N N . TYR A 1 199 ? -15.984 -8.703 -11.609 1 98.56 199 TYR A N 1
ATOM 1546 C CA . TYR A 1 199 ? -15.75 -9.328 -12.906 1 98.56 199 TYR A CA 1
ATOM 1547 C C . TYR A 1 199 ? -15.312 -8.297 -13.945 1 98.56 199 TYR A C 1
ATOM 1549 O O . TYR A 1 199 ? -14.305 -8.484 -14.625 1 98.56 199 TYR A O 1
ATOM 1557 N N . ASN A 1 200 ? -16.047 -7.215 -14.055 1 98.5 200 ASN A N 1
ATOM 1558 C CA . ASN A 1 200 ? -15.797 -6.215 -15.086 1 98.5 200 ASN A CA 1
ATOM 1559 C C . ASN A 1 200 ? -14.422 -5.578 -14.93 1 98.5 200 ASN A C 1
ATOM 1561 O O . ASN A 1 200 ? -13.711 -5.367 -15.914 1 98.5 200 ASN A O 1
ATOM 1565 N N . GLU A 1 201 ? -14.055 -5.297 -13.719 1 98.56 201 GLU A N 1
ATOM 1566 C CA . GLU A 1 201 ? -12.75 -4.68 -13.477 1 98.56 201 GLU A CA 1
ATOM 1567 C C . GLU A 1 201 ? -11.617 -5.648 -13.789 1 98.56 201 GLU A C 1
ATOM 1569 O O . GLU A 1 201 ? -10.633 -5.273 -14.438 1 98.56 201 GLU A O 1
ATOM 1574 N N . VAL A 1 202 ? -11.773 -6.887 -13.375 1 98.75 202 VAL A N 1
ATOM 1575 C CA . VAL A 1 202 ? -10.75 -7.887 -13.648 1 98.75 202 VAL A CA 1
ATOM 1576 C C . VAL A 1 202 ? -10.625 -8.109 -15.148 1 98.75 202 VAL A C 1
ATOM 1578 O O . VAL A 1 202 ? -9.523 -8.188 -15.688 1 98.75 202 VAL A O 1
ATOM 1581 N N . ALA A 1 203 ? -11.742 -8.148 -15.797 1 98.75 203 ALA A N 1
ATOM 1582 C CA . ALA A 1 203 ? -11.742 -8.352 -17.25 1 98.75 203 ALA A CA 1
ATOM 1583 C C . ALA A 1 203 ? -11.055 -7.199 -17.969 1 98.75 203 ALA A C 1
ATOM 1585 O O . ALA A 1 203 ? -10.297 -7.41 -18.922 1 98.75 203 ALA A O 1
ATOM 1586 N N . ALA A 1 204 ? -11.367 -6.016 -17.547 1 98.81 204 ALA A N 1
ATOM 1587 C CA . ALA A 1 204 ? -10.742 -4.84 -18.141 1 98.81 204 ALA A CA 1
ATOM 1588 C C . ALA A 1 204 ? -9.227 -4.859 -17.953 1 98.81 204 ALA A C 1
ATOM 1590 O O . ALA A 1 204 ? -8.469 -4.555 -18.875 1 98.81 204 ALA A O 1
ATOM 1591 N N . LEU A 1 205 ? -8.828 -5.25 -16.797 1 98.88 205 LEU A N 1
ATOM 1592 C CA . LEU A 1 205 ? -7.402 -5.297 -16.5 1 98.88 205 LEU A CA 1
ATOM 1593 C C . LEU A 1 205 ? -6.715 -6.414 -17.281 1 98.88 205 LEU A C 1
ATOM 1595 O O . LEU A 1 205 ? -5.578 -6.254 -17.719 1 98.88 205 LEU A O 1
ATOM 1599 N N . LYS A 1 206 ? -7.379 -7.504 -17.422 1 98.81 206 LYS A N 1
ATOM 1600 C CA . LYS A 1 206 ? -6.852 -8.57 -18.266 1 98.81 206 LYS A CA 1
ATOM 1601 C C . LYS A 1 206 ? -6.609 -8.07 -19.688 1 98.81 206 LYS A C 1
ATOM 1603 O O . LYS A 1 206 ? -5.57 -8.359 -20.281 1 98.81 206 LYS A O 1
ATOM 1608 N N . GLY A 1 207 ? -7.559 -7.324 -20.188 1 98.75 207 GLY A N 1
ATOM 1609 C CA . GLY A 1 207 ? -7.387 -6.738 -21.5 1 98.75 207 GLY A CA 1
ATOM 1610 C C . GLY A 1 207 ? -6.164 -5.844 -21.609 1 98.75 207 GLY A C 1
ATOM 1611 O O . GLY A 1 207 ? -5.441 -5.883 -22.609 1 98.75 207 GLY A O 1
ATOM 1612 N N . ALA A 1 208 ? -5.891 -5.105 -20.594 1 98.69 208 ALA A N 1
ATOM 1613 C CA . ALA A 1 208 ? -4.777 -4.16 -20.578 1 98.69 208 ALA A CA 1
ATOM 1614 C C . ALA A 1 208 ? -3.438 -4.887 -20.516 1 98.69 208 ALA A C 1
ATOM 1616 O O . ALA A 1 208 ? -2.402 -4.324 -20.875 1 98.69 208 ALA A O 1
ATOM 1617 N N . CYS A 1 209 ? -3.455 -6.086 -20.016 1 98.56 209 CYS A N 1
ATOM 1618 C CA . CYS A 1 209 ? -2.227 -6.855 -19.859 1 98.56 209 CYS A CA 1
ATOM 1619 C C . CYS A 1 209 ? -1.689 -7.312 -21.203 1 98.56 209 CYS A C 1
ATOM 1621 O O . CYS A 1 209 ? -0.516 -7.668 -21.328 1 98.56 209 CYS A O 1
ATOM 1623 N N . GLY A 1 210 ? -2.516 -7.383 -22.266 1 97.44 210 GLY A N 1
ATOM 1624 C CA . GLY A 1 210 ? -2.078 -7.957 -23.531 1 97.44 210 GLY A CA 1
ATOM 1625 C C . GLY A 1 210 ? -1.63 -9.398 -23.406 1 97.44 210 GLY A C 1
ATOM 1626 O O . GLY A 1 210 ? -2.385 -10.25 -22.938 1 97.44 210 GLY A O 1
ATOM 1627 N N . ASN A 1 211 ? -0.358 -9.648 -23.703 1 97.31 211 ASN A N 1
ATOM 1628 C CA . ASN A 1 211 ? 0.159 -11.008 -23.688 1 97.31 211 ASN A CA 1
ATOM 1629 C C . ASN A 1 211 ? 0.718 -11.383 -22.312 1 97.31 211 ASN A C 1
ATOM 1631 O O . ASN A 1 211 ? 1.006 -12.547 -22.047 1 97.31 211 ASN A O 1
ATOM 1635 N N . ALA A 1 212 ? 0.891 -10.391 -21.469 1 98.5 212 ALA A N 1
ATOM 1636 C CA . ALA A 1 212 ? 1.412 -10.688 -20.125 1 98.5 212 ALA A CA 1
ATOM 1637 C C . ALA A 1 212 ? 0.418 -11.523 -19.328 1 98.5 212 ALA A C 1
ATOM 1639 O O . ALA A 1 212 ? -0.792 -11.289 -19.391 1 98.5 212 ALA A O 1
ATOM 1640 N N . HIS A 1 213 ? 0.935 -12.414 -18.547 1 98.44 213 HIS A N 1
ATOM 1641 C CA . HIS A 1 213 ? 0.095 -13.203 -17.656 1 98.44 213 HIS A CA 1
ATOM 1642 C C . HIS A 1 213 ? -0.455 -12.352 -16.516 1 98.44 213 HIS A C 1
ATOM 1644 O O . HIS A 1 213 ? 0.257 -11.508 -15.969 1 98.44 213 HIS A O 1
ATOM 1650 N N . MET A 1 214 ? -1.691 -12.633 -16.172 1 98.88 214 MET A N 1
ATOM 1651 C CA . MET A 1 214 ? -2.283 -11.852 -15.094 1 98.88 214 MET A CA 1
ATOM 1652 C C . MET A 1 214 ? -2.633 -12.75 -13.914 1 98.88 214 MET A C 1
ATOM 1654 O O . MET A 1 214 ? -3.229 -13.812 -14.086 1 98.88 214 MET A O 1
ATOM 1658 N N . LYS A 1 215 ? -2.207 -12.352 -12.797 1 98.88 215 LYS A N 1
ATOM 1659 C CA . LYS A 1 215 ? -2.58 -12.969 -11.523 1 98.88 215 LYS A CA 1
ATOM 1660 C C . LYS A 1 215 ? -3.5 -12.055 -10.719 1 98.88 215 LYS A C 1
ATOM 1662 O O . LYS A 1 215 ? -3.178 -10.883 -10.484 1 98.88 215 LYS A O 1
ATOM 1667 N N . THR A 1 216 ? -4.617 -12.57 -10.281 1 98.94 216 THR A N 1
ATOM 1668 C CA . THR A 1 216 ? -5.582 -11.766 -9.555 1 98.94 216 THR A CA 1
ATOM 1669 C C . THR A 1 216 ? -5.523 -12.062 -8.062 1 98.94 216 THR A C 1
ATOM 1671 O O . THR A 1 216 ? -5.832 -13.18 -7.633 1 98.94 216 THR A O 1
ATOM 1674 N N . ILE A 1 217 ? -5.129 -11.062 -7.309 1 98.88 217 ILE A N 1
ATOM 1675 C CA . ILE A 1 217 ? -5.074 -11.148 -5.852 1 98.88 217 ILE A CA 1
ATOM 1676 C C . ILE A 1 217 ? -6.473 -10.945 -5.27 1 98.88 217 ILE A C 1
ATOM 1678 O O . ILE A 1 217 ? -7.105 -9.914 -5.504 1 98.88 217 ILE A O 1
ATOM 1682 N N . LEU A 1 218 ? -6.836 -11.875 -4.508 1 98.81 218 LEU A N 1
ATOM 1683 C CA . LEU A 1 218 ? -8.188 -11.812 -3.959 1 98.81 218 LEU A CA 1
ATOM 1684 C C . LEU A 1 218 ? -8.188 -11.102 -2.611 1 98.81 218 LEU A C 1
ATOM 1686 O O . LEU A 1 218 ? -9.227 -10.586 -2.178 1 98.81 218 LEU A O 1
ATOM 1690 N N . ALA A 1 219 ? -7.051 -11.047 -1.993 1 98.44 219 ALA A N 1
ATOM 1691 C CA . ALA A 1 219 ? -6.949 -10.492 -0.647 1 98.44 219 ALA A CA 1
ATOM 1692 C C . ALA A 1 219 ? -7.902 -11.195 0.312 1 98.44 219 ALA A C 1
ATOM 1694 O O . ALA A 1 219 ? -8.688 -10.547 1.005 1 98.44 219 ALA A O 1
ATOM 1695 N N . THR A 1 220 ? -7.742 -12.453 0.45 1 98.31 220 THR A N 1
ATOM 1696 C CA . THR A 1 220 ? -8.719 -13.344 1.061 1 98.31 220 THR A CA 1
ATOM 1697 C C . THR A 1 220 ? -8.922 -13.008 2.535 1 98.31 220 THR A C 1
ATOM 1699 O O . THR A 1 220 ? -10.016 -13.172 3.076 1 98.31 220 THR A O 1
ATOM 1702 N N . GLY A 1 221 ? -7.898 -12.531 3.215 1 97.06 221 GLY A N 1
ATOM 1703 C CA . GLY A 1 221 ? -8 -12.18 4.621 1 97.06 221 GLY A CA 1
ATOM 1704 C C . GLY A 1 221 ? -9.008 -11.078 4.891 1 97.06 221 GLY A C 1
ATOM 1705 O O . GLY A 1 221 ? -9.414 -10.867 6.035 1 97.06 221 GLY A O 1
ATOM 1706 N N . GLU A 1 222 ? -9.414 -10.445 3.869 1 97.81 222 GLU A N 1
ATOM 1707 C CA . GLU A 1 222 ? -10.289 -9.297 4.043 1 97.81 222 GLU A CA 1
ATOM 1708 C C . GLU A 1 222 ? -11.625 -9.508 3.344 1 97.81 222 GLU A C 1
ATOM 1710 O O . GLU A 1 222 ? -12.367 -8.555 3.105 1 97.81 222 GLU A O 1
ATOM 1715 N N . LEU A 1 223 ? -11.922 -10.742 2.984 1 97.81 223 LEU A N 1
ATOM 1716 C CA . LEU A 1 223 ? -13.18 -11.055 2.312 1 97.81 223 LEU A CA 1
ATOM 1717 C C . LEU A 1 223 ? -14.203 -11.609 3.299 1 97.81 223 LEU A C 1
ATOM 1719 O O . LEU A 1 223 ? -15.344 -11.883 2.926 1 97.81 223 LEU A O 1
ATOM 1723 N N . LYS A 1 224 ? -13.891 -11.812 4.535 1 93.94 224 LYS A N 1
ATOM 1724 C CA . LYS A 1 224 ? -14.734 -12.07 5.695 1 93.94 224 LYS A CA 1
ATOM 1725 C C . LYS A 1 224 ? -15.18 -13.531 5.742 1 93.94 224 LYS A C 1
ATOM 1727 O O . LYS A 1 224 ? -15.172 -14.148 6.809 1 93.94 224 LYS A O 1
ATOM 1732 N N . THR A 1 225 ? -15.578 -14.125 4.551 1 93.25 225 THR A N 1
ATOM 1733 C CA . THR A 1 225 ? -16.094 -15.492 4.574 1 93.25 225 THR A CA 1
ATOM 1734 C C . THR A 1 225 ? -15.461 -16.328 3.465 1 93.25 225 THR A C 1
ATOM 1736 O O . THR A 1 225 ? -15.039 -15.789 2.439 1 93.25 225 THR A O 1
ATOM 1739 N N . LEU A 1 226 ? -15.523 -17.641 3.684 1 94.25 226 LEU A N 1
ATOM 1740 C CA . LEU A 1 226 ? -15.031 -18.562 2.666 1 94.25 226 LEU A CA 1
ATOM 1741 C C . LEU A 1 226 ? -15.93 -18.547 1.435 1 94.25 226 LEU A C 1
ATOM 1743 O O . LEU A 1 226 ? -15.461 -18.75 0.312 1 94.25 226 LEU A O 1
ATOM 1747 N N . ALA A 1 227 ? -17.172 -18.266 1.668 1 95 227 ALA A N 1
ATOM 1748 C CA . ALA A 1 227 ? -18.094 -18.125 0.539 1 95 227 ALA A CA 1
ATOM 1749 C C . ALA A 1 227 ? -17.656 -16.984 -0.378 1 95 227 ALA A C 1
ATOM 1751 O O . ALA A 1 227 ? -17.688 -17.125 -1.604 1 95 227 ALA A O 1
ATOM 1752 N N . ASN A 1 228 ? -17.25 -15.875 0.215 1 97.81 228 ASN A N 1
ATOM 1753 C CA . ASN A 1 228 ? -16.75 -14.75 -0.571 1 97.81 228 ASN A CA 1
ATOM 1754 C C . ASN A 1 228 ? -15.469 -15.102 -1.308 1 97.81 228 ASN A C 1
ATOM 1756 O O . ASN A 1 228 ? -15.266 -14.68 -2.445 1 97.81 228 ASN A O 1
ATOM 1760 N N . VAL A 1 229 ? -14.656 -15.875 -0.649 1 98.19 229 VAL A N 1
ATOM 1761 C CA . VAL A 1 229 ? -13.422 -16.312 -1.284 1 98.19 229 VAL A CA 1
ATOM 1762 C C . VAL A 1 229 ? -13.742 -17.156 -2.516 1 98.19 229 VAL A C 1
ATOM 1764 O O . VAL A 1 229 ? -13.148 -16.969 -3.58 1 98.19 229 VAL A O 1
ATOM 1767 N N . TYR A 1 230 ? -14.641 -18.031 -2.365 1 97.88 230 TYR A N 1
ATOM 1768 C CA . TYR A 1 230 ? -15.047 -18.891 -3.465 1 97.88 230 TYR A CA 1
ATOM 1769 C C . TYR A 1 230 ? -15.641 -18.078 -4.609 1 97.88 230 TYR A C 1
ATOM 1771 O O . TYR A 1 230 ? -15.281 -18.281 -5.773 1 97.88 230 TYR A O 1
ATOM 1779 N N . LYS A 1 231 ? -16.5 -17.141 -4.297 1 98.06 231 LYS A N 1
ATOM 1780 C CA . LYS A 1 231 ? -17.125 -16.312 -5.316 1 98.06 231 LYS A CA 1
ATOM 1781 C C . LYS A 1 231 ? -16.109 -15.422 -6.012 1 98.06 231 LYS A C 1
ATOM 1783 O O . LYS A 1 231 ? -16.156 -15.234 -7.23 1 98.06 231 LYS A O 1
ATOM 1788 N N . ALA A 1 232 ? -15.195 -14.906 -5.258 1 98.81 232 ALA A N 1
ATOM 1789 C CA . ALA A 1 232 ? -14.133 -14.086 -5.836 1 98.81 232 ALA A CA 1
ATOM 1790 C C . ALA A 1 232 ? -13.266 -14.906 -6.781 1 98.81 232 ALA A C 1
ATOM 1792 O O . ALA A 1 232 ? -12.828 -14.406 -7.824 1 98.81 232 ALA A O 1
ATOM 1793 N N . SER A 1 233 ? -12.984 -16.141 -6.387 1 98.69 233 SER A N 1
ATOM 1794 C CA . SER A 1 233 ? -12.234 -17.047 -7.258 1 98.69 233 SER A CA 1
ATOM 1795 C C . SER A 1 233 ? -12.938 -17.219 -8.602 1 98.69 233 SER A C 1
ATOM 1797 O O . SER A 1 233 ? -12.32 -17.047 -9.656 1 98.69 233 SER A O 1
ATOM 1799 N N . TRP A 1 234 ? -14.18 -17.453 -8.5 1 98.38 234 TRP A N 1
ATOM 1800 C CA . TRP A 1 234 ? -14.961 -17.672 -9.711 1 98.38 234 TRP A CA 1
ATOM 1801 C C . TRP A 1 234 ? -15.008 -16.406 -10.562 1 98.38 234 TRP A C 1
ATOM 1803 O O . TRP A 1 234 ? -14.812 -16.453 -11.781 1 98.38 234 TRP A O 1
ATOM 1813 N N . ALA A 1 235 ? -15.312 -15.281 -9.93 1 98.69 235 ALA A N 1
ATOM 1814 C CA . ALA A 1 235 ? -15.398 -14.023 -10.672 1 98.69 235 ALA A CA 1
ATOM 1815 C C . ALA A 1 235 ? -14.102 -13.742 -11.422 1 98.69 235 ALA A C 1
ATOM 1817 O O . ALA A 1 235 ? -14.125 -13.305 -12.57 1 98.69 235 ALA A O 1
ATOM 1818 N N . SER A 1 236 ? -13.008 -14.047 -10.781 1 98.81 236 SER A N 1
ATOM 1819 C CA . SER A 1 236 ? -11.703 -13.773 -11.367 1 98.81 236 SER A CA 1
ATOM 1820 C C . SER A 1 236 ? -11.383 -14.75 -12.492 1 98.81 236 SER A C 1
ATOM 1822 O O . SER A 1 236 ? -10.867 -14.352 -13.539 1 98.81 236 SER A O 1
ATOM 1824 N N . ILE A 1 237 ? -11.672 -16.047 -12.289 1 98.69 237 ILE A N 1
ATOM 1825 C CA . ILE A 1 237 ? -11.438 -17.078 -13.297 1 98.69 237 ILE A CA 1
ATOM 1826 C C . ILE A 1 237 ? -12.281 -16.781 -14.539 1 98.69 237 ILE A C 1
ATOM 1828 O O . ILE A 1 237 ? -11.758 -16.781 -15.656 1 98.69 237 ILE A O 1
ATOM 1832 N N . LEU A 1 238 ? -13.523 -16.406 -14.297 1 98.56 238 LEU A N 1
ATOM 1833 C CA . LEU A 1 238 ? -14.438 -16.125 -15.391 1 98.56 238 LEU A CA 1
ATOM 1834 C C . LEU A 1 238 ? -13.992 -14.883 -16.156 1 98.56 238 LEU A C 1
ATOM 1836 O O . LEU A 1 238 ? -14.203 -14.789 -17.375 1 98.56 238 LEU A O 1
ATOM 1840 N N . ALA A 1 239 ? -13.367 -13.969 -15.477 1 98.5 239 ALA A N 1
ATOM 1841 C CA . ALA A 1 239 ? -12.938 -12.711 -16.078 1 98.5 239 ALA A CA 1
ATOM 1842 C C . ALA A 1 239 ? -11.641 -12.891 -16.875 1 98.5 239 ALA A C 1
ATOM 1844 O O . ALA A 1 239 ? -11.188 -11.969 -17.547 1 98.5 239 ALA A O 1
ATOM 1845 N N . GLY A 1 240 ? -10.969 -14.039 -16.734 1 98.44 240 GLY A N 1
ATOM 1846 C CA . GLY A 1 240 ? -9.867 -14.352 -17.609 1 98.44 240 GLY A CA 1
ATOM 1847 C C . GLY A 1 240 ? -8.523 -14.398 -16.906 1 98.44 240 GLY A C 1
ATOM 1848 O O . GLY A 1 240 ? -7.477 -14.453 -17.547 1 98.44 240 GLY A O 1
ATOM 1849 N N . SER A 1 241 ? -8.523 -14.438 -15.609 1 98.75 241 SER A N 1
ATOM 1850 C CA . SER A 1 241 ? -7.27 -14.492 -14.875 1 98.75 241 SER A CA 1
ATOM 1851 C C . SER A 1 241 ? -6.496 -15.773 -15.195 1 98.75 241 SER A C 1
ATOM 1853 O O . SER A 1 241 ? -7.074 -16.859 -15.227 1 98.75 241 SER A O 1
ATOM 1855 N N . ASP A 1 242 ? -5.18 -15.617 -15.391 1 98.88 242 ASP A N 1
ATOM 1856 C CA . ASP A 1 242 ? -4.336 -16.797 -15.609 1 98.88 242 ASP A CA 1
ATOM 1857 C C . ASP A 1 242 ? -4.012 -17.484 -14.289 1 98.88 242 ASP A C 1
ATOM 1859 O O . ASP A 1 242 ? -3.777 -18.703 -14.266 1 98.88 242 ASP A O 1
ATOM 1863 N N . PHE A 1 243 ? -3.908 -16.75 -13.25 1 98.88 243 PHE A N 1
ATOM 1864 C CA . PHE A 1 243 ? -3.693 -17.188 -11.875 1 98.88 243 PHE A CA 1
ATOM 1865 C C . PHE A 1 243 ? -4.664 -16.484 -10.93 1 98.88 243 PHE A C 1
ATOM 1867 O O . PHE A 1 243 ? -5.039 -15.336 -11.148 1 98.88 243 PHE A O 1
ATOM 1874 N N . ILE A 1 244 ? -5.043 -17.172 -9.906 1 98.94 244 ILE A N 1
ATOM 1875 C CA . ILE A 1 244 ? -5.605 -16.484 -8.75 1 98.94 244 ILE A CA 1
ATOM 1876 C C . ILE A 1 244 ? -4.66 -16.609 -7.559 1 98.94 244 ILE A C 1
ATOM 1878 O O . ILE A 1 244 ? -4.012 -17.641 -7.379 1 98.94 244 ILE A O 1
ATOM 1882 N N . LYS A 1 245 ? -4.535 -15.531 -6.863 1 98.81 245 LYS A N 1
ATOM 1883 C CA . LYS A 1 245 ? -3.57 -15.359 -5.781 1 98.81 245 LYS A CA 1
ATOM 1884 C C . LYS A 1 245 ? -4.27 -15.008 -4.469 1 98.81 245 LYS A C 1
ATOM 1886 O O . LYS A 1 245 ? -5.23 -14.234 -4.461 1 98.81 245 LYS A O 1
ATOM 1891 N N . THR A 1 246 ? -3.744 -15.484 -3.352 1 98.62 246 THR A N 1
ATOM 1892 C CA . THR A 1 246 ? -4.465 -15.391 -2.086 1 98.62 246 THR A CA 1
ATOM 1893 C C . THR A 1 246 ? -4.441 -13.961 -1.552 1 98.62 246 THR A C 1
ATOM 1895 O O . THR A 1 246 ? -5.469 -13.438 -1.129 1 98.62 246 THR A O 1
ATOM 1898 N N . SER A 1 247 ? -3.246 -13.383 -1.514 1 97.88 247 SER A N 1
ATOM 1899 C CA . SER A 1 247 ? -3.109 -12.164 -0.723 1 97.88 247 SER A CA 1
ATOM 1900 C C . SER A 1 247 ? -2.031 -11.25 -1.298 1 97.88 247 SER A C 1
ATOM 1902 O O . SER A 1 247 ? -1.285 -11.648 -2.195 1 97.88 247 SER A O 1
ATOM 1904 N N . THR A 1 248 ? -2.006 -10.055 -0.794 1 97.19 248 THR A N 1
ATOM 1905 C CA . THR A 1 248 ? -0.995 -9.07 -1.174 1 97.19 248 THR A CA 1
ATOM 1906 C C . THR A 1 248 ? 0.265 -9.242 -0.33 1 97.19 248 THR A C 1
ATOM 1908 O O . THR A 1 248 ? 1.337 -8.758 -0.704 1 97.19 248 THR A O 1
ATOM 1911 N N . GLY A 1 249 ? 0.154 -9.805 0.734 1 95.38 249 GLY A N 1
ATOM 1912 C CA . GLY A 1 249 ? 1.232 -9.852 1.708 1 95.38 249 GLY A CA 1
ATOM 1913 C C . GLY A 1 249 ? 1.193 -8.703 2.697 1 95.38 249 GLY A C 1
ATOM 1914 O O . GLY A 1 249 ? 1.992 -8.664 3.635 1 95.38 249 GLY A O 1
ATOM 1915 N N . LYS A 1 250 ? 0.247 -7.809 2.527 1 93.81 250 LYS A N 1
ATOM 1916 C CA . LYS A 1 250 ? 0.176 -6.605 3.354 1 93.81 250 LYS A CA 1
ATOM 1917 C C . LYS A 1 250 ? -1.021 -6.66 4.301 1 93.81 250 LYS A C 1
ATOM 1919 O O . LYS A 1 250 ? -1.183 -5.785 5.152 1 93.81 250 LYS A O 1
ATOM 1924 N N . GLU A 1 251 ? -1.815 -7.73 4.168 1 93.44 251 GLU A N 1
ATOM 1925 C CA . GLU A 1 251 ? -2.943 -7.902 5.078 1 93.44 251 GLU A CA 1
ATOM 1926 C C . GLU A 1 251 ? -2.486 -8.469 6.418 1 93.44 251 GLU A C 1
ATOM 1928 O O . GLU A 1 251 ? -1.391 -9.023 6.527 1 93.44 251 GLU A O 1
ATOM 1933 N N . SER A 1 252 ? -3.422 -8.312 7.395 1 91.12 252 SER A N 1
ATOM 1934 C CA . SER A 1 252 ? -3.148 -8.906 8.695 1 91.12 252 SER A CA 1
ATOM 1935 C C . SER A 1 252 ? -3.1 -10.43 8.602 1 91.12 252 SER A C 1
ATOM 1937 O O . SER A 1 252 ? -2.273 -11.07 9.258 1 91.12 252 SER A O 1
ATOM 1939 N N . THR A 1 253 ? -4 -10.984 7.82 1 91.69 253 THR A N 1
ATOM 1940 C CA . THR A 1 253 ? -4.012 -12.414 7.508 1 91.69 253 THR A CA 1
ATOM 1941 C C . THR A 1 253 ? -3.881 -12.633 6.004 1 91.69 253 THR A C 1
ATOM 1943 O O . THR A 1 253 ? -4.676 -12.109 5.219 1 91.69 253 THR A O 1
ATOM 1946 N N . ASN A 1 254 ? -2.895 -13.414 5.734 1 95.12 254 ASN A N 1
ATOM 1947 C CA . ASN A 1 254 ? -2.631 -13.656 4.32 1 95.12 254 ASN A CA 1
ATOM 1948 C C . ASN A 1 254 ? -2.934 -15.102 3.938 1 95.12 254 ASN A C 1
ATOM 1950 O O . ASN A 1 254 ? -4.055 -15.578 4.117 1 95.12 254 ASN A O 1
ATOM 1954 N N . ALA A 1 255 ? -2.049 -15.773 3.371 1 93.69 255 ALA A N 1
ATOM 1955 C CA . ALA A 1 255 ? -2.326 -17.125 2.877 1 93.69 255 ALA A CA 1
ATOM 1956 C C . ALA A 1 255 ? -2.541 -18.094 4.031 1 93.69 255 ALA A C 1
ATOM 1958 O O . ALA A 1 255 ? -1.752 -18.125 4.977 1 93.69 255 ALA A O 1
ATOM 1959 N N . THR A 1 256 ? -3.576 -18.875 3.949 1 93.31 256 THR A N 1
ATOM 1960 C CA . THR A 1 256 ? -3.824 -20.031 4.805 1 93.31 256 THR A CA 1
ATOM 1961 C C . THR A 1 256 ? -4.195 -21.25 3.971 1 93.31 256 THR A C 1
ATOM 1963 O O . THR A 1 256 ? -4.656 -21.125 2.834 1 93.31 256 THR A O 1
ATOM 1966 N N . LEU A 1 257 ? -3.996 -22.391 4.555 1 92.06 257 LEU A N 1
ATOM 1967 C CA . LEU A 1 257 ? -4.344 -23.609 3.836 1 92.06 257 LEU A CA 1
ATOM 1968 C C . LEU A 1 257 ? -5.848 -23.688 3.604 1 92.06 257 LEU A C 1
ATOM 1970 O O . LEU A 1 257 ? -6.293 -24.219 2.582 1 92.06 257 LEU A O 1
ATOM 1974 N N . GLU A 1 258 ? -6.574 -23.125 4.465 1 91.38 258 GLU A N 1
ATOM 1975 C CA . GLU A 1 258 ? -8.031 -23.156 4.355 1 91.38 258 GLU A CA 1
ATOM 1976 C C . GLU A 1 258 ? -8.5 -22.391 3.113 1 91.38 258 GLU A C 1
ATOM 1978 O O . GLU A 1 258 ? -9.258 -22.922 2.305 1 91.38 258 GLU A O 1
ATOM 1983 N N . VAL A 1 259 ? -8.031 -21.203 2.965 1 96.25 259 VAL A N 1
ATOM 1984 C CA . VAL A 1 259 ? -8.469 -20.438 1.806 1 96.25 259 VAL A CA 1
ATOM 1985 C C . VAL A 1 259 ? -7.875 -21.031 0.532 1 96.25 259 VAL A C 1
ATOM 1987 O O . VAL A 1 259 ? -8.5 -21 -0.529 1 96.25 259 VAL A O 1
ATOM 1990 N N . ALA A 1 260 ? -6.703 -21.562 0.678 1 97.19 260 ALA A N 1
ATOM 1991 C CA . ALA A 1 260 ? -6.086 -22.234 -0.465 1 97.19 260 ALA A CA 1
ATOM 1992 C C . ALA A 1 260 ? -6.961 -23.375 -0.969 1 97.19 260 ALA A C 1
ATOM 1994 O O . ALA A 1 260 ? -7.145 -23.547 -2.178 1 97.19 260 ALA A O 1
ATOM 1995 N N . TYR A 1 261 ? -7.422 -24.141 -0.065 1 94.06 261 TYR A N 1
ATOM 1996 C CA . TYR A 1 261 ? -8.297 -25.25 -0.434 1 94.06 261 TYR A CA 1
ATOM 1997 C C . TYR A 1 261 ? -9.508 -24.75 -1.206 1 94.06 261 TYR A C 1
ATOM 1999 O O . TYR A 1 261 ? -9.859 -25.297 -2.252 1 94.06 261 TYR A O 1
ATOM 2007 N N . VAL A 1 262 ? -10.117 -23.703 -0.722 1 95.94 262 VAL A N 1
ATOM 2008 C CA . VAL A 1 262 ? -11.328 -23.141 -1.325 1 95.94 262 VAL A CA 1
ATOM 2009 C C . VAL A 1 262 ? -11.016 -22.625 -2.729 1 95.94 262 VAL A C 1
ATOM 2011 O O . VAL A 1 262 ? -11.766 -22.891 -3.674 1 95.94 262 VAL A O 1
ATOM 2014 N N . MET A 1 263 ? -9.938 -21.969 -2.891 1 98.56 263 MET A N 1
ATOM 2015 C CA . MET A 1 263 ? -9.539 -21.406 -4.184 1 98.56 263 MET A CA 1
ATOM 2016 C C . MET A 1 263 ? -9.203 -22.531 -5.164 1 98.56 263 MET A C 1
ATOM 2018 O O . MET A 1 263 ? -9.617 -22.484 -6.324 1 98.56 263 MET A O 1
ATOM 2022 N N . CYS A 1 264 ? -8.523 -23.5 -4.691 1 98.25 264 CYS A N 1
ATOM 2023 C CA . CYS A 1 264 ? -8.164 -24.625 -5.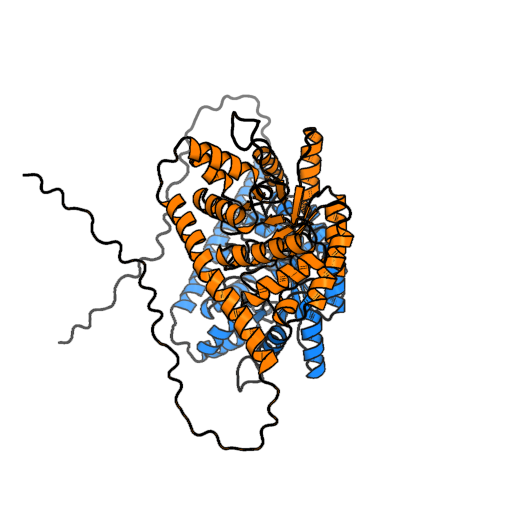547 1 98.25 264 CYS A CA 1
ATOM 2024 C C . CYS A 1 264 ? -9.398 -25.422 -5.953 1 98.25 264 CYS A C 1
ATOM 2026 O O . CYS A 1 264 ? -9.461 -25.969 -7.059 1 98.25 264 CYS A O 1
ATOM 2028 N N . ALA A 1 265 ? -10.328 -25.5 -5.047 1 96.12 265 ALA A N 1
ATOM 2029 C CA . ALA A 1 265 ? -11.586 -26.156 -5.395 1 96.12 265 ALA A CA 1
ATOM 2030 C C . ALA A 1 265 ? -12.273 -25.453 -6.559 1 96.12 265 ALA A C 1
ATOM 2032 O O . ALA A 1 265 ? -12.828 -26.109 -7.445 1 96.12 265 ALA A O 1
ATOM 2033 N N . ALA A 1 266 ? -12.227 -24.141 -6.547 1 97.31 266 ALA A N 1
ATOM 2034 C CA . ALA A 1 266 ? -12.805 -23.375 -7.652 1 97.31 266 ALA A CA 1
ATOM 2035 C C . ALA A 1 266 ? -12.055 -23.656 -8.953 1 97.31 266 ALA A C 1
ATOM 2037 O O . ALA A 1 266 ? -12.672 -23.859 -10 1 97.31 266 ALA A O 1
ATOM 2038 N N . ILE A 1 267 ? -10.766 -23.688 -8.883 1 98.69 267 ILE A N 1
ATOM 2039 C CA . ILE A 1 267 ? -9.93 -23.969 -10.047 1 98.69 267 ILE A CA 1
ATOM 2040 C C . ILE A 1 267 ? -10.266 -25.359 -10.602 1 98.69 267 ILE A C 1
ATOM 2042 O O . ILE A 1 267 ? -10.414 -25.531 -11.812 1 98.69 267 ILE A O 1
ATOM 2046 N N . LYS A 1 268 ? -10.352 -26.266 -9.703 1 97.56 268 LYS A N 1
ATOM 2047 C CA . LYS A 1 268 ? -10.664 -27.641 -10.102 1 97.56 268 LYS A CA 1
ATOM 2048 C C . LYS A 1 268 ? -12 -27.719 -10.828 1 97.56 268 LYS A C 1
ATOM 2050 O O . LYS A 1 268 ? -12.102 -28.328 -11.891 1 97.56 268 LYS A O 1
ATOM 2055 N N . ARG A 1 269 ? -12.945 -27.094 -10.219 1 96.12 269 ARG A N 1
ATOM 2056 C CA . ARG A 1 269 ? -14.273 -27.109 -10.82 1 96.12 269 ARG A CA 1
ATOM 2057 C C . ARG A 1 269 ? -14.258 -26.484 -12.211 1 96.12 269 ARG A C 1
ATOM 2059 O O . ARG A 1 269 ? -14.875 -27.016 -13.141 1 96.12 269 ARG A O 1
ATOM 2066 N N . TRP A 1 270 ? -13.633 -25.422 -12.367 1 97.94 270 TRP A N 1
ATOM 2067 C CA . TRP A 1 270 ? -13.484 -24.766 -13.664 1 97.94 270 TRP A CA 1
ATOM 2068 C C . TRP A 1 270 ? -12.852 -25.719 -14.68 1 97.94 270 TRP A C 1
ATOM 2070 O O . TRP A 1 270 ? -13.344 -25.844 -15.805 1 97.94 270 TRP A O 1
ATOM 2080 N N . HIS A 1 271 ? -11.82 -26.344 -14.25 1 98.44 271 HIS A N 1
ATOM 2081 C CA . HIS A 1 271 ? -11.141 -27.281 -15.141 1 98.44 271 HIS A CA 1
ATOM 2082 C C . HIS A 1 271 ? -12.062 -28.422 -15.555 1 98.44 271 HIS A C 1
ATOM 2084 O O . HIS A 1 271 ? -12.078 -28.828 -16.719 1 98.44 271 HIS A O 1
ATOM 2090 N N . GLU A 1 272 ? -12.766 -28.938 -14.648 1 96.31 272 GLU A N 1
ATOM 2091 C CA . GLU A 1 272 ? -13.703 -30.031 -14.93 1 96.31 272 GLU A CA 1
ATOM 2092 C C . GLU A 1 272 ? -14.75 -29.594 -15.953 1 96.31 272 GLU A C 1
ATOM 2094 O O . GLU A 1 272 ? -15.141 -30.391 -16.812 1 96.31 272 GLU A O 1
ATOM 2099 N N . LEU A 1 273 ? -15.078 -28.359 -15.82 1 96.5 273 LEU A N 1
ATOM 2100 C CA . LEU A 1 273 ? -16.156 -27.859 -16.672 1 96.5 273 LEU A CA 1
ATOM 2101 C C . LEU A 1 273 ? -15.625 -27.484 -18.047 1 96.5 273 LEU A C 1
ATOM 2103 O O . LEU A 1 273 ? -16.328 -27.609 -19.047 1 96.5 273 LEU A O 1
ATOM 2107 N N . THR A 1 274 ? -14.383 -27.031 -18.125 1 97.19 274 THR A N 1
ATOM 2108 C CA . THR A 1 274 ? -13.969 -26.359 -19.359 1 97.19 274 THR A CA 1
ATOM 2109 C C . THR A 1 274 ? -12.742 -27.047 -19.953 1 97.19 274 THR A C 1
ATOM 2111 O O . THR A 1 274 ? -12.398 -26.812 -21.125 1 97.19 274 THR A O 1
ATOM 2114 N N . GLY A 1 275 ? -12 -27.734 -19.156 1 97.69 275 GLY A N 1
ATOM 2115 C CA . GLY A 1 275 ? -10.727 -28.312 -19.578 1 97.69 275 GLY A CA 1
ATOM 2116 C C . GLY A 1 275 ? -9.578 -27.328 -19.5 1 97.69 275 GLY A C 1
ATOM 2117 O O . GLY A 1 275 ? -8.43 -27.688 -19.766 1 97.69 275 GLY A O 1
ATOM 2118 N N . LYS A 1 276 ? -9.891 -26.125 -19.156 1 98.25 276 LYS A N 1
ATOM 2119 C CA . LYS A 1 276 ? -8.867 -25.094 -19.094 1 98.25 276 LYS A CA 1
ATOM 2120 C C . LYS A 1 276 ? -8.258 -25 -17.703 1 98.25 276 LYS A C 1
ATOM 2122 O O . LYS A 1 276 ? -8.969 -25.109 -16.703 1 98.25 276 LYS A O 1
ATOM 2127 N N . LYS A 1 277 ? -6.949 -24.75 -17.656 1 98.75 277 LYS A N 1
ATOM 2128 C CA . LYS A 1 277 ? -6.25 -24.672 -16.375 1 98.75 277 LYS A CA 1
ATOM 2129 C C . LYS A 1 277 ? -6.031 -23.219 -15.961 1 98.75 277 LYS A C 1
ATOM 2131 O O . LYS A 1 277 ? -5.766 -22.359 -16.797 1 98.75 277 LYS A O 1
ATOM 2136 N N . VAL A 1 278 ? -6.191 -23 -14.742 1 98.88 278 VAL A N 1
ATOM 2137 C CA . VAL A 1 278 ? -5.855 -21.734 -14.086 1 98.88 278 VAL A CA 1
ATOM 2138 C C . VAL A 1 278 ? -4.832 -22 -12.977 1 98.88 278 VAL A C 1
ATOM 2140 O O . VAL A 1 278 ? -4.922 -22.984 -12.258 1 98.88 278 VAL A O 1
ATOM 2143 N N . GLY A 1 279 ? -3.865 -21.125 -12.891 1 98.94 279 GLY A N 1
ATOM 2144 C CA . GLY A 1 279 ? -2.828 -21.281 -11.883 1 98.94 279 GLY A CA 1
ATOM 2145 C C . GLY A 1 279 ? -3.24 -20.781 -10.516 1 98.94 279 GLY A C 1
ATOM 2146 O O . GLY A 1 279 ? -4.223 -20.031 -10.391 1 98.94 279 GLY A O 1
ATOM 2147 N N . PHE A 1 280 ? -2.457 -21.203 -9.477 1 98.94 280 PHE A N 1
ATOM 2148 C CA . PHE A 1 280 ? -2.682 -20.812 -8.094 1 98.94 280 PHE A CA 1
ATOM 2149 C C . PHE A 1 280 ? -1.399 -20.266 -7.469 1 98.94 280 PHE A C 1
ATOM 2151 O O . PHE A 1 280 ? -0.318 -20.828 -7.684 1 98.94 280 PHE A O 1
ATOM 2158 N N . LYS A 1 281 ? -1.549 -19.172 -6.727 1 98.88 281 LYS A N 1
ATOM 2159 C CA . LYS A 1 281 ? -0.39 -18.594 -6.055 1 98.88 281 LYS A CA 1
ATOM 2160 C C . LYS A 1 281 ? -0.73 -18.188 -4.625 1 98.88 281 LYS A C 1
ATOM 2162 O O . LYS A 1 281 ? -1.308 -17.125 -4.395 1 98.88 281 LYS A O 1
ATOM 2167 N N . PRO A 1 282 ? -0.359 -19.016 -3.652 1 98.56 282 PRO A N 1
ATOM 2168 C CA . PRO A 1 282 ? -0.396 -18.516 -2.273 1 98.56 282 PRO A CA 1
ATOM 2169 C C . PRO A 1 282 ? 0.686 -17.484 -1.993 1 98.56 282 PRO A C 1
ATOM 2171 O O . PRO A 1 282 ? 1.818 -17.625 -2.463 1 98.56 282 PRO A O 1
ATOM 2174 N N . ALA A 1 283 ? 0.318 -16.438 -1.287 1 97.69 283 ALA A N 1
ATOM 2175 C CA . ALA A 1 283 ? 1.293 -15.383 -0.999 1 97.69 283 ALA A CA 1
ATOM 2176 C C . ALA A 1 283 ? 1.047 -14.773 0.376 1 97.69 283 ALA A C 1
ATOM 2178 O O . ALA A 1 283 ? -0.102 -14.617 0.797 1 97.69 283 ALA A O 1
ATOM 2179 N N . GLY A 1 284 ? 2.148 -14.406 1.038 1 92.12 284 GLY A N 1
ATOM 2180 C CA . GLY A 1 284 ? 2.119 -13.742 2.33 1 92.12 284 GLY A CA 1
ATOM 2181 C C . GLY A 1 284 ? 2.26 -14.695 3.498 1 92.12 284 GLY A C 1
ATOM 2182 O O . GLY A 1 284 ? 1.439 -15.602 3.67 1 92.12 284 GLY A O 1
ATOM 2183 N N . GLY A 1 285 ? 3.26 -14.547 4.23 1 89.25 285 GLY A N 1
ATOM 2184 C CA . GLY A 1 285 ? 3.387 -15.273 5.484 1 89.25 285 GLY A CA 1
ATOM 2185 C C . GLY A 1 285 ? 3.984 -16.656 5.316 1 89.25 285 GLY A C 1
ATOM 2186 O O . GLY A 1 285 ? 4.031 -17.438 6.27 1 89.25 285 GLY A O 1
ATOM 2187 N N . ILE A 1 286 ? 4.367 -17.062 4.125 1 95.12 286 ILE A N 1
ATOM 2188 C CA . ILE A 1 286 ? 5.008 -18.359 3.902 1 95.12 286 ILE A CA 1
ATOM 2189 C C . ILE A 1 286 ? 6.523 -18.219 4.051 1 95.12 286 ILE A C 1
ATOM 2191 O O . ILE A 1 286 ? 7.191 -17.672 3.168 1 95.12 286 ILE A O 1
ATOM 2195 N N . LYS A 1 287 ? 7.039 -18.75 5.121 1 94.5 287 LYS A N 1
ATOM 2196 C CA . LYS A 1 287 ? 8.414 -18.406 5.473 1 94.5 287 LYS A CA 1
ATOM 2197 C C . LYS A 1 287 ? 9.305 -19.641 5.461 1 94.5 287 LYS A C 1
ATOM 2199 O O . LYS A 1 287 ? 10.5 -19.547 5.176 1 94.5 287 LYS A O 1
ATOM 2204 N N . THR A 1 288 ? 8.734 -20.828 5.742 1 93.25 288 THR A N 1
ATOM 2205 C CA . THR A 1 288 ? 9.578 -22.016 5.91 1 93.25 288 THR A CA 1
ATOM 2206 C C . THR A 1 288 ? 9.328 -23.016 4.793 1 93.25 288 THR A C 1
ATOM 2208 O O . THR A 1 288 ? 8.242 -23.047 4.199 1 93.25 288 THR A O 1
ATOM 2211 N N . PRO A 1 289 ? 10.344 -23.844 4.535 1 93.81 289 PRO A N 1
ATOM 2212 C CA . PRO A 1 289 ? 10.133 -24.906 3.555 1 93.81 289 PRO A CA 1
ATOM 2213 C C . PRO A 1 289 ? 8.961 -25.828 3.916 1 93.81 289 PRO A C 1
ATOM 2215 O O . PRO A 1 289 ? 8.242 -26.297 3.029 1 93.81 289 PRO A O 1
ATOM 2218 N N . GLN A 1 290 ? 8.773 -26.078 5.211 1 89.31 290 GLN A N 1
ATOM 2219 C CA . GLN A 1 290 ? 7.68 -26.922 5.66 1 89.31 290 GLN A CA 1
ATOM 22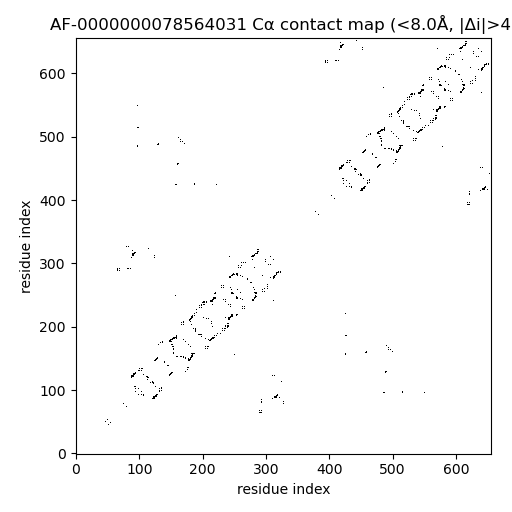20 C C . GLN A 1 290 ? 6.328 -26.312 5.285 1 89.31 290 GLN A C 1
ATOM 2222 O O . GLN A 1 290 ? 5.441 -27.031 4.801 1 89.31 290 GLN A O 1
ATOM 2227 N N . GLU A 1 291 ? 6.227 -25.062 5.523 1 92.69 291 GLU A N 1
ATOM 2228 C CA . GLU A 1 291 ? 4.996 -24.375 5.141 1 92.69 291 GLU A CA 1
ATOM 2229 C C . GLU A 1 291 ? 4.766 -24.438 3.635 1 92.69 291 GLU A C 1
ATOM 2231 O O . GLU A 1 291 ? 3.645 -24.688 3.182 1 92.69 291 GLU A O 1
ATOM 2236 N N . ALA A 1 292 ? 5.809 -24.234 2.934 1 95.94 292 ALA A N 1
ATOM 2237 C CA . ALA A 1 292 ? 5.719 -24.297 1.478 1 95.94 292 ALA A CA 1
ATOM 2238 C C . ALA A 1 292 ? 5.301 -25.688 1.008 1 95.94 292 ALA A C 1
ATOM 2240 O O . ALA A 1 292 ? 4.461 -25.828 0.118 1 95.94 292 ALA A O 1
ATOM 2241 N N . LEU A 1 293 ? 5.852 -26.688 1.567 1 92.75 293 LEU A N 1
ATOM 2242 C CA . LEU A 1 293 ? 5.566 -28.062 1.182 1 92.75 293 LEU A CA 1
ATOM 2243 C C . LEU A 1 293 ? 4.125 -28.438 1.508 1 92.75 293 LEU A C 1
ATOM 2245 O O . LEU A 1 293 ? 3.516 -29.25 0.811 1 92.75 293 LEU A O 1
ATOM 2249 N N . ALA A 1 294 ? 3.602 -27.828 2.529 1 91.31 294 ALA A N 1
ATOM 2250 C CA . ALA A 1 294 ? 2.189 -28.047 2.838 1 91.31 294 ALA A CA 1
ATOM 2251 C C . ALA A 1 294 ? 1.3 -27.594 1.687 1 91.31 294 ALA A C 1
ATOM 2253 O O . ALA A 1 294 ? 0.303 -28.234 1.365 1 91.31 294 ALA A O 1
ATOM 2254 N N . TYR A 1 295 ? 1.64 -26.516 1.078 1 95 295 TYR A N 1
ATOM 2255 C CA . TYR A 1 295 ? 0.881 -26.047 -0.076 1 95 295 TYR A CA 1
ATOM 2256 C C . TYR A 1 295 ? 1.081 -26.969 -1.272 1 95 295 TYR A C 1
ATOM 2258 O O . TYR A 1 295 ? 0.145 -27.219 -2.033 1 95 295 TYR A O 1
ATOM 2266 N N . VAL A 1 296 ? 2.285 -27.453 -1.465 1 94.88 296 VAL A N 1
ATOM 2267 C CA . VAL A 1 296 ? 2.549 -28.406 -2.531 1 94.88 296 VAL A CA 1
ATOM 2268 C C . VAL A 1 296 ? 1.648 -29.625 -2.361 1 94.88 296 VAL A C 1
ATOM 2270 O O . VAL A 1 296 ? 1.034 -30.094 -3.324 1 94.88 296 VAL A O 1
ATOM 2273 N N . ALA A 1 297 ? 1.585 -30.078 -1.155 1 90.75 297 ALA A N 1
ATOM 2274 C CA . ALA A 1 297 ? 0.751 -31.25 -0.861 1 90.75 297 ALA A CA 1
ATOM 2275 C C . ALA A 1 297 ? -0.717 -30.953 -1.161 1 90.75 297 ALA A C 1
ATOM 2277 O O . ALA A 1 297 ? -1.414 -31.797 -1.741 1 90.75 297 ALA A O 1
ATOM 2278 N N . LEU A 1 298 ? -1.14 -29.812 -0.745 1 92.06 298 LEU A N 1
ATOM 2279 C CA . LEU A 1 298 ? -2.523 -29.422 -0.988 1 92.06 298 LEU A CA 1
ATOM 2280 C C . LEU A 1 298 ? -2.826 -29.391 -2.482 1 92.06 298 LEU A C 1
ATOM 2282 O O . LEU A 1 298 ? -3.844 -29.922 -2.926 1 92.06 298 LEU A O 1
ATOM 2286 N N . ILE A 1 299 ? -1.971 -28.828 -3.244 1 96.31 299 ILE A N 1
ATOM 2287 C CA . ILE A 1 299 ? -2.146 -28.719 -4.688 1 96.31 299 ILE A CA 1
ATOM 2288 C C . ILE A 1 299 ? -2.193 -30.109 -5.316 1 96.31 299 ILE A C 1
ATOM 2290 O O . ILE A 1 299 ? -3.066 -30.391 -6.141 1 96.31 299 ILE A O 1
ATOM 2294 N N . LYS A 1 300 ? -1.261 -30.891 -4.953 1 93.19 300 LYS A N 1
ATOM 2295 C CA . LYS A 1 300 ? -1.219 -32.25 -5.473 1 93.19 300 LYS A CA 1
ATOM 2296 C C . LYS A 1 300 ? -2.529 -32.969 -5.199 1 93.19 300 LYS A C 1
ATOM 2298 O O . LYS A 1 300 ? -3.066 -33.656 -6.082 1 93.19 300 LYS A O 1
ATOM 2303 N N . GLU A 1 301 ? -3 -32.781 -4.066 1 89.62 301 GLU A N 1
ATOM 2304 C CA . GLU A 1 301 ? -4.191 -33.5 -3.639 1 89.62 301 GLU A CA 1
ATOM 2305 C C . GLU A 1 301 ? -5.441 -32.969 -4.332 1 89.62 301 GLU A C 1
ATOM 2307 O O . GLU A 1 301 ? -6.285 -33.75 -4.789 1 89.62 301 GLU A O 1
ATOM 2312 N N . VAL A 1 302 ? -5.566 -31.688 -4.418 1 93.5 302 VAL A N 1
ATOM 2313 C CA . VAL A 1 302 ? -6.809 -31.078 -4.875 1 93.5 302 VAL A CA 1
ATOM 2314 C C . VAL A 1 302 ? -6.793 -30.938 -6.395 1 93.5 302 VAL A C 1
ATOM 2316 O O . VAL A 1 302 ? -7.777 -31.266 -7.062 1 93.5 302 VAL A O 1
ATOM 2319 N N . LEU A 1 303 ? -5.676 -30.562 -6.949 1 97.12 303 LEU A N 1
ATOM 2320 C CA . LEU A 1 303 ? -5.625 -30.234 -8.367 1 97.12 303 LEU A CA 1
ATOM 2321 C C . LEU A 1 303 ? -4.898 -31.328 -9.156 1 97.12 303 LEU A C 1
ATOM 2323 O O . LEU A 1 303 ? -5.215 -31.562 -10.32 1 97.12 303 LEU A O 1
ATOM 2327 N N . GLY A 1 304 ? -3.891 -31.953 -8.516 1 95.81 304 GLY A N 1
ATOM 2328 C CA . GLY A 1 304 ? -3.141 -33 -9.18 1 95.81 304 GLY A CA 1
ATOM 2329 C C . GLY A 1 304 ? -1.71 -32.594 -9.5 1 95.81 304 GLY A C 1
ATOM 2330 O O . GLY A 1 304 ? -1.354 -31.422 -9.414 1 95.81 304 GLY A O 1
ATOM 2331 N N . GLU A 1 305 ? -0.935 -33.531 -9.977 1 96 305 GLU A N 1
ATOM 2332 C CA . GLU A 1 305 ? 0.496 -33.375 -10.219 1 96 305 GLU A CA 1
ATOM 2333 C C . GLU A 1 305 ? 0.755 -32.406 -11.391 1 96 305 GLU A C 1
ATOM 2335 O O . GLU A 1 305 ? 1.788 -31.75 -11.43 1 96 305 GLU A O 1
ATOM 2340 N N . SER A 1 306 ? -0.162 -32.344 -12.25 1 97.94 306 SER A N 1
ATOM 2341 C CA . SER A 1 306 ? 0.024 -31.547 -13.453 1 97.94 306 SER A CA 1
ATOM 2342 C C . SER A 1 306 ? 0.079 -30.062 -13.117 1 97.94 306 SER A C 1
ATOM 2344 O O . SER A 1 306 ? 0.518 -29.25 -13.938 1 97.94 306 SER A O 1
ATOM 2346 N N . TRP A 1 307 ? -0.373 -29.688 -11.922 1 98.5 307 TRP A N 1
ATOM 2347 C CA . TRP A 1 307 ? -0.342 -28.281 -11.516 1 98.5 307 TRP A CA 1
ATOM 2348 C C . TRP A 1 307 ? 0.996 -27.938 -10.867 1 98.5 307 TRP A C 1
ATOM 2350 O O . TRP A 1 307 ? 1.303 -26.766 -10.656 1 98.5 307 TRP A O 1
ATOM 2360 N N . LEU A 1 308 ? 1.802 -28.922 -10.539 1 97.69 308 LEU A N 1
ATOM 2361 C CA . LEU A 1 308 ? 3.053 -28.688 -9.828 1 97.69 308 LEU A CA 1
ATOM 2362 C C . LEU A 1 308 ? 4.172 -28.328 -10.805 1 97.69 308 LEU A C 1
ATOM 2364 O O . LEU A 1 308 ? 5.164 -29.062 -10.906 1 97.69 308 LEU A O 1
ATOM 2368 N N . THR A 1 309 ? 3.988 -27.25 -11.484 1 98.19 309 THR A N 1
ATOM 2369 C CA . THR A 1 309 ? 4.938 -26.578 -12.367 1 98.19 309 THR A CA 1
ATOM 2370 C C . THR A 1 309 ? 4.898 -25.078 -12.164 1 98.19 309 THR A C 1
ATOM 2372 O O . THR A 1 309 ? 3.865 -24.516 -11.773 1 98.19 309 THR A O 1
ATOM 2375 N N . PRO A 1 310 ? 5.973 -24.406 -12.469 1 98 310 PRO A N 1
ATOM 2376 C CA . PRO A 1 310 ? 5.98 -22.953 -12.281 1 98 310 PRO A CA 1
ATOM 2377 C C . PRO A 1 310 ? 4.996 -22.25 -13.203 1 98 310 PRO A C 1
ATOM 2379 O O . PRO A 1 310 ? 4.715 -21.062 -13.016 1 98 310 PRO A O 1
ATOM 2382 N N . LYS A 1 311 ? 4.438 -22.891 -14.125 1 98.31 311 LYS A N 1
ATOM 2383 C CA . LYS A 1 311 ? 3.463 -22.297 -15.039 1 98.31 311 LYS A CA 1
ATOM 2384 C C . LYS A 1 311 ? 2.082 -22.219 -14.391 1 98.31 311 LYS A C 1
ATOM 2386 O O . LYS A 1 311 ? 1.228 -21.453 -14.836 1 98.31 311 LYS A O 1
ATOM 2391 N N . LEU A 1 312 ? 1.912 -23.109 -13.352 1 98.81 312 LEU A N 1
ATOM 2392 C CA . LEU A 1 312 ? 0.559 -23.188 -12.812 1 98.81 312 LEU A CA 1
ATOM 2393 C C . LEU A 1 312 ? 0.565 -23.031 -11.297 1 98.81 312 LEU A C 1
ATOM 2395 O O . LEU A 1 312 ? -0.491 -22.875 -10.68 1 98.81 312 LEU A O 1
ATOM 2399 N N . PHE A 1 313 ? 1.764 -23.078 -10.734 1 98.81 313 PHE A N 1
ATOM 2400 C CA . PHE A 1 313 ? 1.887 -22.938 -9.289 1 98.81 313 PHE A CA 1
ATOM 2401 C C . PHE A 1 313 ? 3.076 -22.047 -8.93 1 98.81 313 PHE A C 1
ATOM 2403 O O . PHE A 1 313 ? 4.191 -22.281 -9.398 1 98.81 313 PHE A O 1
ATOM 2410 N N . ARG A 1 314 ? 2.77 -21.078 -8.141 1 98.81 314 ARG A N 1
ATOM 2411 C CA . ARG A 1 314 ? 3.783 -20.141 -7.656 1 98.81 314 ARG A CA 1
ATOM 2412 C C . ARG A 1 314 ? 3.633 -19.891 -6.16 1 98.81 314 ARG A C 1
ATOM 2414 O O . ARG A 1 314 ? 2.555 -20.094 -5.598 1 98.81 314 ARG A O 1
ATOM 2421 N N . ILE A 1 315 ? 4.691 -19.516 -5.543 1 98.56 315 ILE A N 1
ATOM 2422 C CA . ILE A 1 315 ? 4.672 -19.078 -4.152 1 98.56 315 ILE A CA 1
ATOM 2423 C C . ILE A 1 315 ? 5.254 -17.672 -4.043 1 98.56 315 ILE A C 1
ATOM 2425 O O . ILE A 1 315 ? 6.406 -17.438 -4.414 1 98.56 315 ILE A O 1
ATOM 2429 N N . GLY A 1 316 ? 4.41 -16.734 -3.572 1 96.19 316 GLY A N 1
ATOM 2430 C CA . GLY A 1 316 ? 4.906 -15.391 -3.32 1 96.19 316 GLY A CA 1
ATOM 2431 C C . GLY A 1 316 ? 5.52 -15.234 -1.943 1 96.19 316 GLY A C 1
ATOM 2432 O O . GLY A 1 316 ? 4.82 -15.305 -0.932 1 96.19 316 GLY A O 1
ATOM 2433 N N . ALA A 1 317 ? 6.793 -15 -1.9 1 90.25 317 ALA A N 1
ATOM 2434 C CA . ALA A 1 317 ? 7.469 -14.914 -0.608 1 90.25 317 ALA A CA 1
ATOM 2435 C C . ALA A 1 317 ? 8.727 -14.055 -0.699 1 90.25 317 ALA A C 1
ATOM 2437 O O . ALA A 1 317 ? 9.383 -14.016 -1.742 1 90.25 317 ALA A O 1
ATOM 2438 N N . SER A 1 318 ? 9.055 -13.461 0.432 1 87.19 318 SER A N 1
ATOM 2439 C CA . SER A 1 318 ? 10.242 -12.625 0.505 1 87.19 318 SER A CA 1
ATOM 2440 C C . SER A 1 318 ? 11.383 -13.352 1.221 1 87.19 318 SER A C 1
ATOM 2442 O O . SER A 1 318 ? 12.539 -13.258 0.81 1 87.19 318 SER A O 1
ATOM 2444 N N . SER A 1 319 ? 11.023 -14.141 2.195 1 92.81 319 SER A N 1
ATOM 2445 C CA . SER A 1 319 ? 12.078 -14.695 3.039 1 92.81 319 SER A CA 1
ATOM 2446 C C . SER A 1 319 ? 12.203 -16.203 2.854 1 92.81 319 SER A C 1
ATOM 2448 O O . SER A 1 319 ? 13.117 -16.828 3.389 1 92.81 319 SER A O 1
ATOM 2450 N N . LEU A 1 320 ? 11.328 -16.828 2.107 1 96.5 320 LEU A N 1
ATOM 2451 C CA . LEU A 1 320 ? 11.266 -18.281 1.973 1 96.5 320 LEU A CA 1
ATOM 2452 C C . LEU A 1 320 ? 12.562 -18.812 1.366 1 96.5 320 LEU A C 1
ATOM 2454 O O . LEU A 1 320 ? 13.07 -19.844 1.805 1 96.5 320 LEU A O 1
ATOM 2458 N N . LEU A 1 321 ? 13.086 -18.141 0.371 1 97.62 321 LEU A N 1
ATOM 2459 C CA . LEU A 1 321 ? 14.289 -18.609 -0.299 1 97.62 321 LEU A CA 1
ATOM 2460 C C . LEU A 1 321 ? 15.43 -18.781 0.698 1 97.62 321 LEU A C 1
ATOM 2462 O O . LEU A 1 321 ? 16.109 -19.812 0.699 1 97.62 321 LEU A O 1
ATOM 2466 N N . ASP A 1 322 ? 15.594 -17.781 1.551 1 96.75 322 ASP A N 1
ATOM 2467 C CA . ASP A 1 322 ? 16.672 -17.844 2.535 1 96.75 322 ASP A CA 1
ATOM 2468 C C . ASP A 1 322 ? 16.516 -19.062 3.441 1 96.75 322 ASP A C 1
ATOM 2470 O O . ASP A 1 322 ? 17.5 -19.734 3.754 1 96.75 322 ASP A O 1
ATOM 2474 N N . ASN A 1 323 ? 15.336 -19.312 3.797 1 95.88 323 ASN A N 1
ATOM 2475 C CA . ASN A 1 323 ? 15.094 -20.453 4.684 1 95.88 323 ASN A CA 1
ATOM 2476 C C . ASN A 1 323 ? 15.242 -21.781 3.949 1 95.88 323 ASN A C 1
ATOM 2478 O O . ASN A 1 323 ? 15.664 -22.781 4.539 1 95.88 323 ASN A O 1
ATOM 2482 N N . CYS A 1 324 ? 14.883 -21.797 2.721 1 96.12 324 CYS A N 1
ATOM 2483 C CA . CYS A 1 324 ? 15.133 -22.984 1.905 1 96.12 324 CYS A CA 1
ATOM 2484 C C . CYS A 1 324 ? 16.625 -23.266 1.806 1 96.12 324 CYS A C 1
ATOM 2486 O O . CYS A 1 324 ? 17.047 -24.422 1.927 1 96.12 324 CYS A O 1
ATOM 2488 N N . LEU A 1 325 ? 17.406 -22.266 1.599 1 95.5 325 LEU A N 1
ATOM 2489 C CA . LEU A 1 325 ? 18.859 -22.422 1.458 1 95.5 325 LEU A CA 1
ATOM 2490 C C . LEU A 1 325 ? 19.469 -22.938 2.748 1 95.5 325 LEU A C 1
ATOM 2492 O O . LEU A 1 325 ? 20.391 -23.766 2.713 1 95.5 325 LEU A O 1
ATOM 2496 N N . LYS A 1 326 ? 18.953 -22.484 3.846 1 93.06 326 LYS A N 1
ATOM 2497 C CA . LYS A 1 326 ? 19.422 -23 5.133 1 93.06 326 LYS A CA 1
ATOM 2498 C C . LYS A 1 326 ? 19.109 -24.484 5.289 1 93.06 326 LYS A C 1
ATOM 2500 O O . LYS A 1 326 ? 19.859 -25.219 5.934 1 93.06 326 LYS A O 1
ATOM 2505 N N . ALA A 1 327 ? 18.047 -24.891 4.738 1 90.56 327 ALA A N 1
ATOM 2506 C CA . ALA A 1 327 ? 17.594 -26.266 4.867 1 90.56 327 ALA A CA 1
ATOM 2507 C C . ALA A 1 327 ? 18.375 -27.188 3.926 1 90.56 327 ALA A C 1
ATOM 2509 O O . ALA A 1 327 ? 18.344 -28.406 4.094 1 90.56 327 ALA A O 1
ATOM 2510 N N . LEU A 1 328 ? 18.938 -26.641 2.949 1 89.44 328 LEU A N 1
ATOM 2511 C CA . LEU A 1 328 ? 19.734 -27.422 2.008 1 89.44 328 LEU A CA 1
ATOM 2512 C C . LEU A 1 328 ? 21.141 -27.641 2.531 1 89.44 328 LEU A C 1
ATOM 2514 O O . LEU A 1 328 ? 21.75 -28.688 2.285 1 89.44 328 LEU A O 1
ATOM 2518 N N . MET B 1 1 ? 1.84 -0.344 63.938 1 21.34 1 MET B N 1
ATOM 2519 C CA . MET B 1 1 ? 2.986 0.439 63.469 1 21.34 1 MET B CA 1
ATOM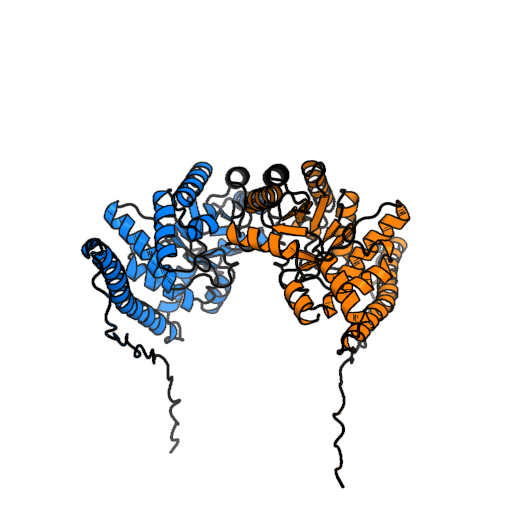 2520 C C . MET B 1 1 ? 3.287 0.159 62 1 21.34 1 MET B C 1
ATOM 2522 O O . MET B 1 1 ? 3.795 -0.911 61.656 1 21.34 1 MET B O 1
ATOM 2526 N N . PHE B 1 2 ? 2.34 0.535 61.094 1 23.66 2 PHE B N 1
ATOM 2527 C CA . PHE B 1 2 ? 1.936 0.274 59.719 1 23.66 2 PHE B CA 1
ATOM 2528 C C . PHE B 1 2 ? 2.971 0.81 58.719 1 23.66 2 PHE B C 1
ATOM 2530 O O . PHE B 1 2 ? 3.051 2.02 58.5 1 23.66 2 PHE B O 1
ATOM 2537 N N . CYS B 1 3 ? 4.27 0.265 58.844 1 22.23 3 CYS B N 1
ATOM 2538 C CA . CYS B 1 3 ? 5.453 0.66 58.094 1 22.23 3 CYS B CA 1
ATOM 2539 C C . CYS B 1 3 ? 5.191 0.586 56.594 1 22.23 3 CYS B C 1
ATOM 2541 O O . CYS B 1 3 ? 4.926 -0.492 56.062 1 22.23 3 CYS B O 1
ATOM 2543 N N . GLN B 1 4 ? 4.523 1.623 56.031 1 22 4 GLN B N 1
ATOM 2544 C CA . GLN B 1 4 ? 4.109 1.987 54.656 1 22 4 GLN B CA 1
ATOM 2545 C C . GLN B 1 4 ? 5.297 2.002 53.719 1 22 4 GLN B C 1
ATOM 2547 O O . GLN B 1 4 ? 6.188 2.844 53.844 1 22 4 GLN B O 1
ATOM 2552 N N . CYS B 1 5 ? 5.84 0.786 53.312 1 23.75 5 CYS B N 1
ATOM 2553 C CA . CYS B 1 5 ? 6.957 0.428 52.438 1 23.75 5 CYS B CA 1
ATOM 2554 C C . CYS B 1 5 ? 6.863 1.149 51.094 1 23.75 5 CYS B C 1
ATOM 2556 O O . CYS B 1 5 ? 5.852 1.05 50.406 1 23.75 5 CYS B O 1
ATOM 2558 N N . PHE B 1 6 ? 7.602 2.301 50.906 1 23.78 6 PHE B N 1
ATOM 2559 C CA . PHE B 1 6 ? 7.793 3.297 49.844 1 23.78 6 PHE B CA 1
ATOM 2560 C C . PHE B 1 6 ? 8.234 2.637 48.531 1 23.78 6 PHE B C 1
ATOM 2562 O O . PHE B 1 6 ? 9.047 1.711 48.562 1 23.78 6 PHE B O 1
ATOM 2569 N N . PRO B 1 7 ? 7.445 2.639 47.469 1 24.83 7 PRO B N 1
ATOM 2570 C CA . PRO B 1 7 ? 7.609 2.084 46.125 1 24.83 7 PRO B CA 1
ATOM 2571 C C . PRO B 1 7 ? 8.883 2.572 45.438 1 24.83 7 PRO B C 1
ATOM 2573 O O . PRO B 1 7 ? 9.141 3.777 45.375 1 24.83 7 PRO B O 1
ATOM 2576 N N . PRO B 1 8 ? 10.062 1.806 45.375 1 24.22 8 PRO B N 1
ATOM 2577 C CA . PRO B 1 8 ? 11.438 2.111 44.969 1 24.22 8 PRO B CA 1
ATOM 2578 C C . PRO B 1 8 ? 11.539 2.809 43.625 1 24.22 8 PRO B C 1
ATOM 2580 O O . PRO B 1 8 ? 10.555 2.855 42.875 1 24.22 8 PRO B O 1
ATOM 2583 N N . PHE B 1 9 ? 12.844 2.779 42.938 1 23.89 9 PHE B N 1
ATOM 2584 C CA . PHE B 1 9 ? 13.891 3.463 42.188 1 23.89 9 PHE B CA 1
ATOM 2585 C C . PHE B 1 9 ? 13.711 3.258 40.688 1 23.89 9 PHE B C 1
ATOM 2587 O O . PHE B 1 9 ? 13.773 2.129 40.188 1 23.89 9 PHE B O 1
ATOM 2594 N N . LEU B 1 10 ? 13.039 4.137 39.969 1 23.14 10 LEU B N 1
ATOM 2595 C CA . LEU B 1 10 ? 12.898 4.137 38.5 1 23.14 10 LEU B CA 1
ATOM 2596 C C . LEU B 1 10 ? 14.25 4.324 37.812 1 23.14 10 LEU B C 1
ATOM 2598 O O . LEU B 1 10 ? 14.898 5.355 38 1 23.14 10 LEU B O 1
ATOM 2602 N N . PRO B 1 11 ? 15.25 3.334 37.5 1 26.38 11 PRO B N 1
ATOM 2603 C CA . PRO B 1 11 ? 16.625 3.4 37 1 26.38 11 PRO B CA 1
ATOM 2604 C C . PRO B 1 11 ? 16.719 3.949 35.594 1 26.38 11 PRO B C 1
ATOM 2606 O O . PRO B 1 11 ? 17.75 3.805 34.938 1 26.38 11 PRO B O 1
ATOM 2609 N N . GLY B 1 12 ? 15.969 4.797 35.094 1 22.94 12 GLY B N 1
ATOM 2610 C CA . GLY B 1 12 ? 15.836 4.914 33.656 1 22.94 12 GLY B CA 1
ATOM 2611 C C . GLY B 1 12 ? 17.109 5.379 32.969 1 22.94 12 GLY B C 1
ATOM 2612 O O . GLY B 1 12 ? 17.516 4.824 31.938 1 22.94 12 GLY B O 1
ATOM 2613 N N . CYS B 1 13 ? 17.703 6.598 33.094 1 21.75 13 CYS B N 1
ATOM 2614 C CA . CYS B 1 13 ? 18.25 7.363 32 1 21.75 13 CYS B CA 1
ATOM 2615 C C . CYS B 1 13 ? 19.734 7.039 31.797 1 21.75 13 CYS B C 1
ATOM 2617 O O . CYS B 1 13 ? 20.594 7.707 32.344 1 21.75 13 CYS B O 1
ATOM 2619 N N . LEU B 1 14 ? 20.312 5.816 31.938 1 23.5 14 LEU B N 1
ATOM 2620 C CA . LEU B 1 14 ? 21.766 5.773 31.891 1 23.5 14 LEU B CA 1
ATOM 2621 C C . LEU B 1 14 ? 22.266 5.902 30.469 1 23.5 14 LEU B C 1
ATOM 2623 O O . LEU B 1 14 ? 22.141 4.969 29.672 1 23.5 14 LEU B O 1
ATOM 2627 N N . PHE B 1 15 ? 22.172 6.945 29.703 1 22.2 15 PHE B N 1
ATOM 2628 C CA . PHE B 1 15 ? 22.75 7.004 28.375 1 22.2 15 PHE B CA 1
ATOM 2629 C C . PHE B 1 15 ? 24.281 7.062 28.453 1 22.2 15 PHE B C 1
ATOM 2631 O O . PHE B 1 15 ? 24.844 8.008 29.016 1 22.2 15 PHE B O 1
ATOM 2638 N N . PRO B 1 16 ? 25.047 5.883 28.578 1 23.86 16 PRO B N 1
ATOM 2639 C CA . PRO B 1 16 ? 26.516 5.945 28.688 1 23.86 16 PRO B CA 1
ATOM 2640 C C . PRO B 1 16 ? 27.172 6.52 27.438 1 23.86 16 PRO B C 1
ATOM 2642 O O . PRO B 1 16 ? 27.016 5.965 26.344 1 23.86 16 PRO B O 1
ATOM 2645 N N . PHE B 1 17 ? 27.297 7.766 27.156 1 23.09 17 PHE B N 1
ATOM 2646 C CA . PHE B 1 17 ? 27.969 8.383 26.016 1 23.09 17 PHE B CA 1
ATOM 2647 C C . PHE B 1 17 ? 29.469 8.117 26.078 1 23.09 17 PHE B C 1
ATOM 2649 O O . PHE B 1 17 ? 30.266 8.891 25.531 1 23.09 17 PHE B O 1
ATOM 2656 N N . ARG B 1 18 ? 30.062 7.156 26.812 1 21.38 18 ARG B N 1
ATOM 2657 C CA . ARG B 1 18 ? 31.469 7.375 27.094 1 21.38 18 ARG B CA 1
ATOM 2658 C C . ARG B 1 18 ? 32.312 7.203 25.828 1 21.38 18 ARG B C 1
ATOM 2660 O O . ARG B 1 18 ? 33.406 7.773 25.719 1 21.38 18 ARG B O 1
ATOM 2667 N N . LYS B 1 19 ? 32.188 6.133 25.094 1 23.97 19 LYS B N 1
ATOM 2668 C CA . LYS B 1 19 ? 33.469 5.641 24.641 1 23.97 19 LYS B CA 1
ATOM 2669 C C . LYS B 1 19 ? 34.062 6.559 23.562 1 23.97 19 LYS B C 1
ATOM 2671 O O . LYS B 1 19 ? 33.562 6.582 22.438 1 23.97 19 LYS B O 1
ATOM 2676 N N . CYS B 1 20 ? 34.562 7.809 23.875 1 19.06 20 CYS B N 1
ATOM 2677 C CA . CYS B 1 20 ? 35.219 8.711 22.922 1 19.06 20 CYS B CA 1
ATOM 2678 C C . CYS B 1 20 ? 36.312 7.996 22.172 1 19.06 20 CYS B C 1
ATOM 2680 O O . CYS B 1 20 ? 36.906 7.035 22.672 1 19.06 20 CYS B O 1
ATOM 2682 N N . TRP B 1 21 ? 36.562 8.398 20.891 1 20.31 21 TRP B N 1
ATOM 2683 C CA . TRP B 1 21 ? 37.406 8.078 19.734 1 20.31 21 TRP B CA 1
ATOM 2684 C C . TRP B 1 21 ? 38.906 8.102 20.125 1 20.31 21 TRP B C 1
ATOM 2686 O O . TRP B 1 21 ? 39.375 9.109 20.656 1 20.31 21 TRP B O 1
ATOM 2696 N N . LYS B 1 22 ? 39.375 6.961 20.609 1 23.61 22 LYS B N 1
ATOM 2697 C CA . LYS B 1 22 ? 40.812 6.801 20.781 1 23.61 22 LYS B CA 1
ATOM 2698 C C . LYS B 1 22 ? 41.562 7.16 19.484 1 23.61 22 LYS B C 1
ATOM 2700 O O . LYS B 1 22 ? 41.312 6.582 18.438 1 23.61 22 LYS B O 1
ATOM 2705 N N . THR B 1 23 ? 41.938 8.484 19.203 1 22.95 23 THR B N 1
ATOM 2706 C CA . THR B 1 23 ? 42.781 9.031 18.141 1 22.95 23 THR B CA 1
ATOM 2707 C C . THR B 1 23 ? 44.094 8.312 18.078 1 22.95 23 THR B C 1
ATOM 2709 O O . THR B 1 23 ? 44.938 8.453 18.984 1 22.95 23 THR B O 1
ATOM 2712 N N . SER B 1 24 ? 44.062 6.969 17.891 1 21.56 24 SER B N 1
ATOM 2713 C CA . SER B 1 24 ? 45.438 6.43 17.812 1 21.56 24 SER B CA 1
ATOM 2714 C C . SER B 1 24 ? 46.25 7.117 16.719 1 21.56 24 SER B C 1
ATOM 2716 O O . SER B 1 24 ? 45.719 7.434 15.656 1 21.56 24 SER B O 1
ATOM 2718 N N . LYS B 1 25 ? 47.5 7.621 17.047 1 27.48 25 LYS B N 1
ATOM 2719 C CA . LYS B 1 25 ? 48.594 8.398 16.453 1 27.48 25 LYS B CA 1
ATOM 2720 C C . LYS B 1 25 ? 49.25 7.637 15.32 1 27.48 25 LYS B C 1
ATOM 2722 O O . LYS B 1 25 ? 50.344 7.105 15.492 1 27.48 25 LYS B O 1
ATOM 2727 N N . SER B 1 26 ? 48.5 6.715 14.602 1 22.56 26 SER B N 1
ATOM 2728 C CA . SER B 1 26 ? 49.438 6.016 13.734 1 22.56 26 SER B CA 1
ATOM 2729 C C . SER B 1 26 ? 50 6.941 12.672 1 22.56 26 SER B C 1
ATOM 2731 O O . SER B 1 26 ? 49.375 7.926 12.289 1 22.56 26 SER B O 1
ATOM 2733 N N . SER B 1 27 ? 51.312 6.797 12.359 1 24.27 27 SER B N 1
ATOM 2734 C CA . SER B 1 27 ? 52.406 7.453 11.617 1 24.27 27 SER B CA 1
ATOM 2735 C C . SER B 1 27 ? 52.094 7.457 10.117 1 24.27 27 SER B C 1
ATOM 2737 O O . SER B 1 27 ? 52.219 6.426 9.453 1 24.27 27 SER B O 1
ATOM 2739 N N . ILE B 1 28 ? 51 8.008 9.672 1 24.05 28 ILE B N 1
ATOM 2740 C CA . ILE B 1 28 ? 50.75 7.898 8.242 1 24.05 28 ILE B CA 1
ATOM 2741 C C . ILE B 1 28 ? 51.844 8.609 7.461 1 24.05 28 ILE B C 1
ATOM 2743 O O . ILE B 1 28 ? 52.281 9.703 7.836 1 24.05 28 ILE B O 1
ATOM 2747 N N . PRO B 1 29 ? 52.469 7.887 6.543 1 25.59 29 PRO B N 1
ATOM 2748 C CA . PRO B 1 29 ? 53.562 8.336 5.684 1 25.59 29 PRO B CA 1
ATOM 2749 C C . PRO B 1 29 ? 53.188 9.555 4.844 1 25.59 29 PRO B C 1
ATOM 2751 O O . PRO B 1 29 ? 52 9.812 4.605 1 25.59 29 PRO B O 1
ATOM 2754 N N . THR B 1 30 ? 54.188 10.539 4.539 1 24.72 30 THR B N 1
ATOM 2755 C CA . THR B 1 30 ? 54.281 11.93 4.109 1 24.72 30 THR B CA 1
ATOM 2756 C C . THR B 1 30 ? 53.812 12.086 2.668 1 24.72 30 THR B C 1
ATOM 2758 O O . THR B 1 30 ? 53.938 13.156 2.074 1 24.72 30 THR B O 1
ATOM 2761 N N . THR B 1 31 ? 53.344 11.023 1.966 1 24.3 31 THR B N 1
ATOM 2762 C CA . THR B 1 31 ? 53.375 11.383 0.552 1 24.3 31 THR B CA 1
ATOM 2763 C C . THR B 1 31 ? 52.562 12.641 0.29 1 24.3 31 THR B C 1
ATOM 2765 O O . THR B 1 31 ? 51.625 12.953 1.032 1 24.3 31 THR B O 1
ATOM 2768 N N . ARG B 1 32 ? 53.031 13.508 -0.774 1 25.86 32 ARG B N 1
ATOM 2769 C CA . ARG B 1 32 ? 52.656 14.852 -1.232 1 25.86 32 ARG B CA 1
ATOM 2770 C C . ARG B 1 32 ? 51.156 14.945 -1.514 1 25.86 32 ARG B C 1
ATOM 2772 O O . ARG B 1 32 ? 50.688 14.508 -2.566 1 25.86 32 ARG B O 1
ATOM 2779 N N . ALA B 1 33 ? 50.312 14.461 -0.523 1 24.06 33 ALA B N 1
ATOM 2780 C CA . ALA B 1 33 ? 48.844 14.461 -0.706 1 24.06 33 ALA B CA 1
ATOM 2781 C C . ALA B 1 33 ? 48.344 15.867 -0.998 1 24.06 33 ALA B C 1
ATOM 2783 O O . ALA B 1 33 ? 48.719 16.828 -0.328 1 24.06 33 ALA B O 1
ATOM 2784 N N . HIS B 1 34 ? 48.125 16.125 -2.307 1 24.41 34 HIS B N 1
ATOM 2785 C CA . HIS B 1 34 ? 47.438 17.344 -2.707 1 24.41 34 HIS B CA 1
ATOM 2786 C C . HIS B 1 34 ? 46.344 17.703 -1.722 1 24.41 34 HIS B C 1
ATOM 2788 O O . HIS B 1 34 ? 45.5 16.859 -1.412 1 24.41 34 HIS B O 1
ATOM 2794 N N . ILE B 1 35 ? 46.656 18.531 -0.73 1 25.02 35 ILE B N 1
ATOM 2795 C CA . ILE B 1 35 ? 45.875 19.062 0.398 1 25.02 35 ILE B CA 1
ATOM 2796 C C . ILE B 1 35 ? 44.562 19.609 -0.091 1 25.02 35 ILE B C 1
ATOM 2798 O O . ILE B 1 35 ? 44.5 20.609 -0.82 1 25.02 35 ILE B O 1
ATOM 2802 N N . CYS B 1 36 ? 43.719 18.703 -0.753 1 24.8 36 CYS B N 1
ATOM 2803 C CA . CYS B 1 36 ? 42.406 19.25 -0.918 1 24.8 36 CYS B CA 1
ATOM 2804 C C . CYS B 1 36 ? 42 20.062 0.305 1 24.8 36 CYS B C 1
ATOM 2806 O O . CYS B 1 36 ? 42.188 19.625 1.44 1 24.8 36 CYS B O 1
ATOM 2808 N N . ARG B 1 37 ? 41.875 21.375 0.142 1 26.03 37 ARG B N 1
ATOM 2809 C CA . ARG B 1 37 ? 41.656 22.406 1.146 1 26.03 37 ARG B CA 1
ATOM 2810 C C . ARG B 1 37 ? 40.594 22 2.146 1 26.03 37 ARG B C 1
ATOM 2812 O O . ARG B 1 37 ? 39.531 21.484 1.759 1 26.03 37 ARG B O 1
ATOM 2819 N N . LYS B 1 38 ? 40.906 21.953 3.502 1 30.94 38 LYS B N 1
ATOM 2820 C CA . LYS B 1 38 ? 40.312 21.703 4.816 1 30.94 38 LYS B CA 1
ATOM 2821 C C . LYS B 1 38 ? 39.031 22.5 4.992 1 30.94 38 LYS B C 1
ATOM 2823 O O . LYS B 1 38 ? 38.312 22.312 5.984 1 30.94 38 LYS B O 1
ATOM 2828 N N . GLY B 1 39 ? 38.844 23.562 4.262 1 28.95 39 GLY B N 1
ATOM 2829 C CA . GLY B 1 39 ? 37.75 24.422 4.652 1 28.95 39 GLY B CA 1
ATOM 2830 C C . GLY B 1 39 ? 36.375 23.797 4.406 1 28.95 39 GLY B C 1
ATOM 2831 O O . GLY B 1 39 ? 35.406 24.109 5.102 1 28.95 39 GLY B O 1
ATOM 2832 N N . ASP B 1 40 ? 36.188 23.156 3.281 1 29.33 40 ASP B N 1
ATOM 2833 C CA . ASP B 1 40 ? 34.844 22.766 2.91 1 29.33 40 ASP B CA 1
ATOM 2834 C C . ASP B 1 40 ? 34.344 21.609 3.783 1 29.33 40 ASP B C 1
ATOM 2836 O O . ASP B 1 40 ? 33.156 21.422 3.943 1 29.33 40 ASP B O 1
ATOM 2840 N N . VAL B 1 41 ? 35.219 20.734 4.309 1 32.69 41 VAL B N 1
ATOM 2841 C CA . VAL B 1 41 ? 34.844 19.625 5.176 1 32.69 41 VAL B CA 1
ATOM 2842 C C . VAL B 1 41 ? 34.531 20.141 6.574 1 32.69 41 VAL B C 1
ATOM 2844 O O . VAL B 1 41 ? 33.781 19.516 7.32 1 32.69 41 VAL B O 1
ATOM 2847 N N . VAL B 1 42 ? 35.125 21.219 7.078 1 32.66 42 VAL B N 1
ATOM 2848 C CA . VAL B 1 42 ? 34.906 21.734 8.422 1 32.66 42 VAL B CA 1
ATOM 2849 C C . VAL B 1 42 ? 33.5 22.359 8.492 1 32.66 42 VAL B C 1
ATOM 2851 O O . VAL B 1 42 ? 32.844 22.297 9.539 1 32.66 42 VAL B O 1
ATOM 2854 N N . GLN B 1 43 ? 33.094 23 7.387 1 29.53 43 GLN B N 1
ATOM 2855 C CA . GLN B 1 43 ? 31.734 23.578 7.457 1 29.53 43 GLN B CA 1
ATOM 2856 C C . GLN B 1 43 ? 30.672 22.484 7.445 1 29.53 43 GLN B C 1
ATOM 2858 O O . GLN B 1 43 ? 29.578 22.672 7.992 1 29.53 43 GLN B O 1
ATOM 2863 N N . ARG B 1 44 ? 30.938 21.453 6.73 1 35.75 44 ARG B N 1
ATOM 2864 C CA . ARG B 1 44 ? 29.922 20.391 6.793 1 35.75 44 ARG B CA 1
ATOM 2865 C C . ARG B 1 44 ? 29.859 19.781 8.188 1 35.75 44 ARG B C 1
ATOM 2867 O O . ARG B 1 44 ? 28.781 19.453 8.68 1 35.75 44 ARG B O 1
ATOM 2874 N N . SER B 1 45 ? 31.016 19.594 8.836 1 34.81 45 SER B N 1
ATOM 2875 C CA . SER B 1 45 ? 31.062 19.031 10.18 1 34.81 45 SER B CA 1
ATOM 2876 C C . SER B 1 45 ? 30.5 20 11.211 1 34.81 45 SER B C 1
ATOM 2878 O O . SER B 1 45 ? 29.844 19.594 12.172 1 34.81 45 SER B O 1
ATOM 2880 N N . LYS B 1 46 ? 30.672 21.297 10.969 1 36.25 46 LYS B N 1
ATOM 2881 C CA . LYS B 1 46 ? 30.203 22.266 11.953 1 36.25 46 LYS B CA 1
ATOM 2882 C C . LYS B 1 46 ? 28.672 22.391 11.906 1 36.25 46 LYS B C 1
ATOM 2884 O O . LYS B 1 46 ? 28.031 22.484 12.953 1 36.25 46 LYS B O 1
ATOM 2889 N N . TRP B 1 47 ? 28.188 22.531 10.648 1 31.67 47 TRP B N 1
ATOM 2890 C CA . TRP B 1 47 ? 26.734 22.578 10.578 1 31.67 47 TRP B CA 1
ATOM 2891 C C . TRP B 1 47 ? 26.125 21.266 11.094 1 31.67 47 TRP B C 1
ATOM 2893 O O . TRP B 1 47 ? 25.109 21.297 11.781 1 31.67 47 TRP B O 1
ATOM 2903 N N . ALA B 1 48 ? 26.703 20.078 10.797 1 35.28 48 ALA B N 1
ATOM 2904 C CA . ALA B 1 48 ? 26.219 18.844 11.398 1 35.28 48 ALA B CA 1
ATOM 2905 C C . ALA B 1 48 ? 26.391 18.875 12.914 1 35.28 48 ALA B C 1
ATOM 2907 O O . ALA B 1 48 ? 25.484 18.469 13.656 1 35.28 48 ALA B O 1
ATOM 2908 N N . LEU B 1 49 ? 27.5 19.312 13.383 1 35.16 49 LEU B N 1
ATOM 2909 C CA . LEU B 1 49 ? 27.766 19.422 14.82 1 35.16 49 LEU B CA 1
ATOM 2910 C C . LEU B 1 49 ? 26.906 20.531 15.438 1 35.16 49 LEU B C 1
ATOM 2912 O O . LEU B 1 49 ? 26.422 20.375 16.562 1 35.16 49 LEU B O 1
ATOM 2916 N N . PHE B 1 50 ? 26.875 21.719 14.789 1 33.75 50 PHE B N 1
ATOM 2917 C CA . PHE B 1 50 ? 25.984 22.781 15.297 1 33.75 50 PHE B CA 1
ATOM 2918 C C . PHE B 1 50 ? 24.531 22.312 15.289 1 33.75 50 PHE B C 1
ATOM 2920 O O . PHE B 1 50 ? 23.797 22.562 16.234 1 33.75 50 PHE B O 1
ATOM 2927 N N . CYS B 1 51 ? 24.094 21.719 14.211 1 36.47 51 CYS B N 1
ATOM 2928 C CA . CYS B 1 51 ? 22.75 21.156 14.203 1 36.47 51 CYS B CA 1
ATOM 2929 C C . CYS B 1 51 ? 22.594 20.109 15.289 1 36.47 51 CYS B C 1
ATOM 2931 O O . CYS B 1 51 ? 21.547 20.031 15.945 1 36.47 51 CYS B O 1
ATOM 2933 N N . GLU B 1 52 ? 23.641 19.359 15.555 1 38.56 52 GLU B N 1
ATOM 2934 C CA . GLU B 1 52 ? 23.531 18.312 16.562 1 38.56 52 GLU B CA 1
ATOM 2935 C C . GLU B 1 52 ? 23.469 18.906 17.969 1 38.56 52 GLU B C 1
ATOM 2937 O O . GLU B 1 52 ? 22.656 18.469 18.797 1 38.56 52 GLU B O 1
ATOM 2942 N N . ALA B 1 53 ? 24.391 19.766 18.266 1 38.66 53 ALA B N 1
ATOM 2943 C CA . ALA B 1 53 ? 24.422 20.281 19.625 1 38.66 53 ALA B CA 1
ATOM 2944 C C . ALA B 1 53 ? 23.156 21.094 19.938 1 38.66 53 ALA B C 1
ATOM 2946 O O . ALA B 1 53 ? 22.578 20.938 21.016 1 38.66 53 ALA B O 1
ATOM 2947 N N . ARG B 1 54 ? 22.828 22.078 19.141 1 42.28 54 ARG B N 1
ATOM 2948 C CA . ARG B 1 54 ? 21.594 22.828 19.375 1 42.28 54 ARG B CA 1
ATOM 2949 C C . ARG B 1 54 ? 20.375 21.906 19.281 1 42.28 54 ARG B C 1
ATOM 2951 O O . ARG B 1 54 ? 19.344 22.188 19.891 1 42.28 54 ARG B O 1
ATOM 2958 N N . MET B 1 55 ? 20.531 20.938 18.531 1 41.59 55 MET B N 1
ATOM 2959 C CA . MET B 1 55 ? 19.453 19.938 18.422 1 41.59 55 MET B CA 1
ATOM 2960 C C . MET B 1 55 ? 19.312 19.172 19.719 1 41.59 55 MET B C 1
ATOM 2962 O O . MET B 1 55 ? 18.188 18.859 20.141 1 41.59 55 MET B O 1
ATOM 2966 N N . ILE B 1 56 ? 20.5 18.953 20.359 1 42.19 56 ILE B N 1
ATOM 2967 C CA . ILE B 1 56 ? 20.438 18.172 21.594 1 42.19 56 ILE B CA 1
ATOM 2968 C C . ILE B 1 56 ? 19.75 18.984 22.688 1 42.19 56 ILE B C 1
ATOM 2970 O O . ILE B 1 56 ? 18.906 18.469 23.422 1 42.19 56 ILE B O 1
ATOM 2974 N N . ASP B 1 57 ? 20.203 20.156 22.859 1 44.09 57 ASP B N 1
ATOM 2975 C CA . ASP B 1 57 ? 19.578 20.953 23.906 1 44.09 57 ASP B CA 1
ATOM 2976 C C . ASP B 1 57 ? 18.078 21.125 23.656 1 44.09 57 ASP B C 1
ATOM 2978 O O . ASP B 1 57 ? 17.281 21 24.578 1 44.09 57 ASP B O 1
ATOM 2982 N N . ARG B 1 58 ? 17.719 21.5 22.484 1 46.84 58 ARG B N 1
ATOM 2983 C CA . ARG B 1 58 ? 16.328 21.703 22.141 1 46.84 58 ARG B CA 1
ATOM 2984 C C . ARG B 1 58 ? 15.555 20.391 22.141 1 46.84 58 ARG B C 1
ATOM 2986 O O . ARG B 1 58 ? 14.375 20.359 22.516 1 46.84 58 ARG B O 1
ATOM 2993 N N . TRP B 1 59 ? 16.312 19.359 21.922 1 47.75 59 TRP B N 1
ATOM 2994 C CA . TRP B 1 59 ? 15.727 18.031 22.047 1 47.75 59 TRP B CA 1
ATOM 2995 C C . TRP B 1 59 ? 15.375 17.719 23.5 1 47.75 59 TRP B C 1
ATOM 2997 O O . TRP B 1 59 ? 14.32 17.156 23.781 1 47.75 59 TRP B O 1
ATOM 3007 N N . CYS B 1 60 ? 16.25 18.188 24.328 1 47 60 CYS B N 1
ATOM 3008 C CA . CYS B 1 60 ? 16 17.984 25.766 1 47 60 CYS B CA 1
ATOM 3009 C C . CYS B 1 60 ? 14.742 18.719 26.203 1 47 60 CYS B C 1
ATOM 3011 O O . CYS B 1 60 ? 13.969 18.188 27.016 1 47 60 CYS B O 1
ATOM 3013 N N . THR B 1 61 ? 14.586 19.812 25.672 1 48.38 61 THR B N 1
ATOM 3014 C CA . THR B 1 61 ? 13.391 20.562 26.031 1 48.38 61 THR B CA 1
ATOM 3015 C C . THR B 1 61 ? 12.141 19.859 25.5 1 48.38 61 THR B C 1
ATOM 3017 O O . THR B 1 61 ? 11.125 19.781 26.203 1 48.38 61 THR B O 1
ATOM 3020 N N . ILE B 1 62 ? 12.258 19.375 24.406 1 50.75 62 ILE B N 1
ATOM 3021 C CA . ILE B 1 62 ? 11.117 18.688 23.797 1 50.75 62 ILE B CA 1
ATOM 3022 C C . ILE B 1 62 ? 10.781 17.438 24.609 1 50.75 62 ILE B C 1
ATOM 3024 O O . ILE B 1 62 ? 9.609 17.156 24.875 1 50.75 62 ILE B O 1
ATOM 3028 N N . ILE B 1 63 ? 11.836 16.766 24.984 1 50.56 63 ILE B N 1
ATOM 3029 C CA . ILE B 1 63 ? 11.641 15.578 25.797 1 50.56 63 ILE B CA 1
ATOM 3030 C C . ILE B 1 63 ? 11.062 15.961 27.156 1 50.56 63 ILE B C 1
ATOM 3032 O O . ILE B 1 63 ? 10.164 15.297 27.672 1 50.56 63 ILE B O 1
ATOM 3036 N N . TRP B 1 64 ? 11.609 17 27.672 1 50.03 64 TRP B N 1
ATOM 3037 C CA . TRP B 1 64 ? 11.117 17.469 28.969 1 50.03 64 TRP B CA 1
ATOM 3038 C C . TRP B 1 64 ? 9.648 17.859 28.891 1 50.03 64 TRP B C 1
ATOM 3040 O O . TRP B 1 64 ? 8.859 17.5 29.766 1 50.03 64 TRP B O 1
ATOM 3050 N N . MET B 1 65 ? 9.344 18.5 27.859 1 50.19 65 MET B N 1
ATOM 3051 C CA . MET B 1 65 ? 7.953 18.922 27.672 1 50.19 65 MET B CA 1
ATOM 3052 C C . MET B 1 65 ? 7.043 17.703 27.484 1 50.19 65 MET B C 1
ATOM 3054 O O . MET B 1 65 ? 5.957 17.656 28.062 1 50.19 65 MET B O 1
ATOM 3058 N N . ALA B 1 66 ? 7.523 16.859 26.719 1 52.06 66 ALA B N 1
ATOM 3059 C CA . ALA B 1 66 ? 6.754 15.633 26.516 1 52.06 66 ALA B CA 1
ATOM 3060 C C . ALA B 1 66 ? 6.582 14.883 27.844 1 52.06 66 ALA B C 1
ATOM 3062 O O . ALA B 1 66 ? 5.488 14.391 28.141 1 52.06 66 ALA B O 1
ATOM 3063 N N . GLU B 1 67 ? 7.602 14.766 28.625 1 50.03 67 GLU B N 1
ATOM 3064 C CA . GLU B 1 67 ? 7.559 14.102 29.922 1 50.03 67 GLU B CA 1
ATOM 3065 C C . GLU B 1 67 ? 6.641 14.844 30.891 1 50.03 67 GLU B C 1
ATOM 3067 O O . GLU B 1 67 ? 5.93 14.219 31.672 1 50.03 67 GLU B O 1
ATOM 3072 N N . SER B 1 68 ? 6.801 16.078 30.844 1 50.62 68 SER B N 1
ATOM 3073 C CA . SER B 1 68 ? 5.957 16.859 31.719 1 50.62 68 SER B CA 1
ATOM 3074 C C . SER B 1 68 ? 4.477 16.656 31.422 1 50.62 68 SER B C 1
ATOM 3076 O O . SER B 1 68 ? 3.652 16.578 32.344 1 50.62 68 SER B O 1
ATOM 3078 N N . ILE B 1 69 ? 4.203 16.562 30.234 1 49.66 69 ILE B N 1
ATOM 3079 C CA . ILE B 1 69 ? 2.826 16.328 29.812 1 49.66 69 ILE B CA 1
ATOM 3080 C C . ILE B 1 69 ? 2.375 14.945 30.25 1 49.66 69 ILE B C 1
ATOM 3082 O O . ILE B 1 69 ? 1.24 14.766 30.688 1 49.66 69 ILE B O 1
ATOM 3086 N N . TYR B 1 70 ? 3.266 13.93 30.125 1 47.31 70 TYR B N 1
ATOM 3087 C CA . TYR B 1 70 ? 2.941 12.555 30.484 1 47.31 70 TYR B CA 1
ATOM 3088 C C . TYR B 1 70 ? 2.699 12.422 31.984 1 47.31 70 TYR B C 1
ATOM 3090 O O . TYR B 1 70 ? 1.877 11.609 32.406 1 47.31 70 TYR B O 1
ATOM 3098 N N . ARG B 1 71 ? 3.447 13.008 32.75 1 45.16 71 ARG B N 1
ATOM 3099 C CA . ARG B 1 71 ? 3.377 12.812 34.188 1 45.16 71 ARG B CA 1
ATOM 3100 C C . ARG B 1 71 ? 2.045 13.297 34.75 1 45.16 71 ARG B C 1
ATOM 3102 O O . ARG B 1 71 ? 1.684 12.977 35.875 1 45.16 71 ARG B O 1
ATOM 3109 N N . ASN B 1 72 ? 1.315 14.148 34.156 1 43.09 72 ASN B N 1
ATOM 3110 C CA . ASN B 1 72 ? 0.113 14.633 34.812 1 43.09 72 ASN B CA 1
ATOM 3111 C C . ASN B 1 72 ? -1.125 13.859 34.375 1 43.09 72 ASN B C 1
ATOM 3113 O O . ASN B 1 72 ? -1.646 14.078 33.281 1 43.09 72 ASN B O 1
ATOM 3117 N N . HIS B 1 73 ? -1.4 12.688 34.844 1 45.88 73 HIS B N 1
ATOM 3118 C CA . HIS B 1 73 ? -2.486 11.742 34.594 1 45.88 73 HIS B CA 1
ATOM 3119 C C . HIS B 1 73 ? -3.844 12.438 34.688 1 45.88 73 HIS B C 1
ATOM 3121 O O . HIS B 1 73 ? -4.824 11.961 34.094 1 45.88 73 HIS B O 1
ATOM 3127 N N . SER B 1 74 ? -4.227 13.133 35.75 1 44.81 74 SER B N 1
ATOM 3128 C CA . SER B 1 74 ? -5.555 13.703 35.969 1 44.81 74 SER B CA 1
ATOM 3129 C C . SER B 1 74 ? -5.785 14.914 35.062 1 44.81 74 SER B C 1
ATOM 3131 O O . SER B 1 74 ? -5.098 15.93 35.188 1 44.81 74 SER B O 1
ATOM 3133 N N . LEU B 1 75 ? -6.227 14.562 33.938 1 50.91 75 LEU B N 1
ATOM 3134 C CA . LEU B 1 75 ? -6.309 15.688 33.031 1 50.91 75 LEU B CA 1
ATOM 3135 C C . LEU B 1 75 ? -7.176 16.797 33.594 1 50.91 75 LEU B C 1
ATOM 3137 O O . LEU B 1 75 ? -8.359 16.594 33.875 1 50.91 75 LEU B O 1
ATOM 3141 N N . SER B 1 76 ? -6.641 17.703 34.312 1 59.19 76 SER B N 1
ATOM 3142 C CA . SER B 1 76 ? -7.254 18.953 34.719 1 59.19 76 SER B CA 1
ATOM 3143 C C . SER B 1 76 ? -8.102 19.562 33.625 1 59.19 76 SER B C 1
ATOM 3145 O O . SER B 1 76 ? -8.078 19.078 32.469 1 59.19 76 SER B O 1
ATOM 3147 N N . LEU B 1 77 ? -9.195 20.312 33.938 1 50.28 77 LEU B N 1
ATOM 3148 C CA . LEU B 1 77 ? -10.008 21.062 33 1 50.28 77 LEU B CA 1
ATOM 3149 C C . LEU B 1 77 ? -9.156 21.578 31.828 1 50.28 77 LEU B C 1
ATOM 3151 O O . LEU B 1 77 ? -9.602 21.562 30.688 1 50.28 77 LEU B O 1
ATOM 3155 N N . PHE B 1 78 ? -8.039 21.938 32.125 1 60.09 78 PHE B N 1
ATOM 3156 C CA . PHE B 1 78 ? -7.082 22.406 31.125 1 60.09 78 PHE B CA 1
ATOM 3157 C C . PHE B 1 78 ? -6.699 21.281 30.172 1 60.09 78 PHE B C 1
ATOM 3159 O O . PHE B 1 78 ? -6.629 21.484 28.953 1 60.09 78 PHE B O 1
ATOM 3166 N N . GLN B 1 79 ? -6.797 20.234 30.688 1 73.62 79 GLN B N 1
ATOM 3167 C CA . GLN B 1 79 ? -6.391 19.094 29.875 1 73.62 79 GLN B CA 1
ATOM 3168 C C . GLN B 1 79 ? -7.5 18.688 28.906 1 73.62 79 GLN B C 1
ATOM 3170 O O . GLN B 1 79 ? -7.227 18.359 27.75 1 73.62 79 GLN B O 1
ATOM 3175 N N . LYS B 1 80 ? -8.695 18.984 29.406 1 82.69 80 LYS B N 1
ATOM 3176 C CA . LYS B 1 80 ? -9.812 18.641 28.531 1 82.69 80 LYS B CA 1
ATOM 3177 C C . LYS B 1 80 ? -9.914 19.594 27.344 1 82.69 80 LYS B C 1
ATOM 3179 O O . LYS B 1 80 ? -10.211 19.172 26.219 1 82.69 80 LYS B O 1
ATOM 3184 N N . THR B 1 81 ? -9.648 20.828 27.641 1 88.62 81 THR B N 1
ATOM 3185 C CA . THR B 1 81 ? -9.672 21.828 26.578 1 88.62 81 THR B CA 1
ATOM 3186 C C . THR B 1 81 ? -8.594 21.531 25.547 1 88.62 81 THR B C 1
ATOM 3188 O O . THR B 1 81 ? -8.828 21.688 24.344 1 88.62 81 THR B O 1
ATOM 3191 N N . GLN B 1 82 ? -7.523 21.109 26.047 1 90.56 82 GLN B N 1
ATOM 3192 C CA . GLN B 1 82 ? -6.418 20.797 25.141 1 90.56 82 GLN B CA 1
ATOM 3193 C C . GLN B 1 82 ? -6.73 19.578 24.281 1 90.56 82 GLN B C 1
ATOM 3195 O O . GLN B 1 82 ? -6.371 19.531 23.109 1 90.56 82 GLN B O 1
ATOM 3200 N N . VAL B 1 83 ? -7.383 18.672 24.875 1 93.19 83 VAL B N 1
ATOM 3201 C CA . VAL B 1 83 ? -7.75 17.469 24.156 1 93.19 83 VAL B CA 1
ATOM 3202 C C . VAL B 1 83 ? -8.758 17.797 23.047 1 93.19 83 VAL B C 1
ATOM 3204 O O . VAL B 1 83 ? -8.664 17.266 21.938 1 93.19 83 VAL B O 1
ATOM 3207 N N . LYS B 1 84 ? -9.664 18.641 23.344 1 94 84 LYS B N 1
ATOM 3208 C CA . LYS B 1 84 ? -10.625 19.078 22.344 1 94 84 LYS B CA 1
ATOM 3209 C C . LYS B 1 84 ? -9.93 19.797 21.172 1 94 84 LYS B C 1
ATOM 3211 O O . LYS B 1 84 ? -10.297 19.609 20.016 1 94 84 LYS B O 1
ATOM 3216 N N . LYS B 1 85 ? -8.992 20.562 21.547 1 94.94 85 LYS B N 1
ATOM 3217 C CA . LYS B 1 85 ? -8.227 21.234 20.5 1 94.94 85 LYS B CA 1
ATOM 3218 C C . LYS B 1 85 ? -7.508 20.219 19.609 1 94.94 85 LYS B C 1
ATOM 3220 O O . LYS B 1 85 ? -7.434 20.391 18.391 1 94.94 85 LYS B O 1
ATOM 3225 N N . VAL B 1 86 ? -7 19.156 20.234 1 96.88 86 VAL B N 1
ATOM 3226 C CA . VAL B 1 86 ? -6.316 18.094 19.5 1 96.88 86 VAL B CA 1
ATOM 3227 C C . VAL B 1 86 ? -7.273 17.469 18.5 1 96.88 86 VAL B C 1
ATOM 3229 O O . VAL B 1 86 ? -6.887 17.172 17.359 1 96.88 86 VAL B O 1
ATOM 3232 N N . ILE B 1 87 ? -8.5 17.281 18.875 1 97.94 87 ILE B N 1
ATOM 3233 C CA . ILE B 1 87 ? -9.5 16.703 18 1 97.94 87 ILE B CA 1
ATOM 3234 C C . ILE B 1 87 ? -9.648 17.547 16.734 1 97.94 87 ILE B C 1
ATOM 3236 O O . ILE B 1 87 ? -9.812 17.031 15.641 1 97.94 87 ILE B O 1
ATOM 3240 N N . GLY B 1 88 ? -9.469 18.812 16.875 1 97.94 88 GLY B N 1
ATOM 3241 C CA . GLY B 1 88 ? -9.594 19.75 15.781 1 97.94 88 GLY B CA 1
ATOM 3242 C C . GLY B 1 88 ? -8.453 19.672 14.789 1 97.94 88 GLY B C 1
ATOM 3243 O O . GLY B 1 88 ? -8.539 20.219 13.688 1 97.94 88 GLY B O 1
ATOM 3244 N N . TYR B 1 89 ? -7.363 18.922 15.133 1 98.44 89 TYR B N 1
ATOM 3245 C CA . TYR B 1 89 ? -6.211 18.766 14.25 1 98.44 89 TYR B CA 1
ATOM 3246 C C . TYR B 1 89 ? -6.25 17.438 13.531 1 98.44 89 TYR B C 1
ATOM 3248 O O . TYR B 1 89 ? -5.434 17.172 12.641 1 98.44 89 TYR B O 1
ATOM 3256 N N . ILE B 1 90 ? -7.207 16.625 13.812 1 98.62 90 ILE B N 1
ATOM 3257 C CA . ILE B 1 90 ? -7.176 15.234 13.367 1 98.62 90 ILE B CA 1
ATOM 3258 C C . ILE B 1 90 ? -7.68 15.148 11.922 1 98.62 90 ILE B C 1
ATOM 3260 O O . ILE B 1 90 ? -8.773 15.625 11.609 1 98.62 90 ILE B O 1
ATOM 3264 N N . ASP B 1 91 ? -6.875 14.617 11.039 1 98.62 91 ASP B N 1
ATOM 3265 C CA . ASP B 1 91 ? -7.395 13.969 9.836 1 98.62 91 ASP B CA 1
ATOM 3266 C C . ASP B 1 91 ? -7.902 12.562 10.148 1 98.62 91 ASP B C 1
ATOM 3268 O O . ASP B 1 91 ? -7.117 11.617 10.219 1 98.62 91 ASP B O 1
ATOM 3272 N N . LEU B 1 92 ? -9.195 12.484 10.328 1 98.56 92 LEU B N 1
ATOM 3273 C CA . LEU B 1 92 ? -9.742 11.164 10.641 1 98.56 92 LEU B CA 1
ATOM 3274 C C . LEU B 1 92 ? -9.648 10.242 9.43 1 98.56 92 LEU B C 1
ATOM 3276 O O . LEU B 1 92 ? -10.242 10.516 8.383 1 98.56 92 LEU B O 1
ATOM 3280 N N . THR B 1 93 ? -8.93 9.078 9.625 1 98.25 93 THR B N 1
ATOM 3281 C CA . THR B 1 93 ? -8.43 8.344 8.469 1 98.25 93 THR B CA 1
ATOM 3282 C C . THR B 1 93 ? -8.914 6.898 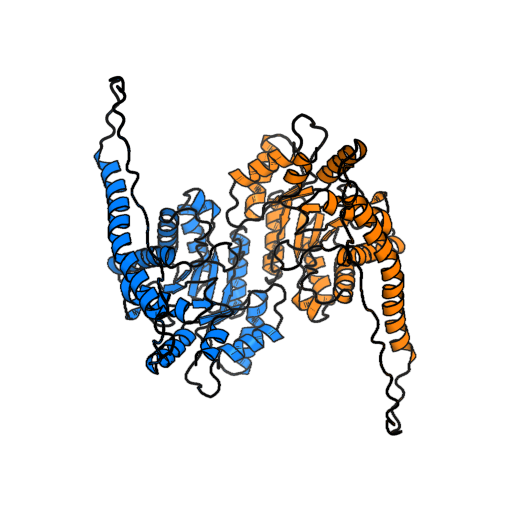8.492 1 98.25 93 THR B C 1
ATOM 3284 O O . THR B 1 93 ? -8.906 6.25 9.539 1 98.25 93 THR B O 1
ATOM 3287 N N . THR B 1 94 ? -9.445 6.434 7.387 1 97.62 94 THR B N 1
ATOM 3288 C CA . THR B 1 94 ? -9.508 5.008 7.098 1 97.62 94 THR B CA 1
ATOM 3289 C C . THR B 1 94 ? -8.844 4.699 5.758 1 97.62 94 THR B C 1
ATOM 3291 O O . THR B 1 94 ? -9.234 5.25 4.723 1 97.62 94 THR B O 1
ATOM 3294 N N . LEU B 1 95 ? -7.863 3.893 5.781 1 97.25 95 LEU B N 1
ATOM 3295 C CA . LEU B 1 95 ? -7.121 3.469 4.598 1 97.25 95 LEU B CA 1
ATOM 3296 C C . LEU B 1 95 ? -6.953 1.953 4.574 1 97.25 95 LEU B C 1
ATOM 3298 O O . LEU B 1 95 ? -5.84 1.449 4.434 1 97.25 95 LEU B O 1
ATOM 3302 N N . ALA B 1 96 ? -8.062 1.315 4.641 1 96.25 96 ALA B N 1
ATOM 3303 C CA . ALA B 1 96 ? -8.102 -0.143 4.562 1 96.25 96 ALA B CA 1
ATOM 3304 C C . ALA B 1 96 ? -8.484 -0.611 3.164 1 96.25 96 ALA B C 1
ATOM 3306 O O . ALA B 1 96 ? -9.273 0.046 2.477 1 96.25 96 ALA B O 1
ATOM 3307 N N . GLY B 1 97 ? -7.918 -1.745 2.809 1 96.5 97 GLY B N 1
ATOM 3308 C CA . GLY B 1 97 ? -8.234 -2.312 1.509 1 96.5 97 GLY B CA 1
ATOM 3309 C C . GLY B 1 97 ? -9.695 -2.686 1.363 1 96.5 97 GLY B C 1
ATOM 3310 O O . GLY B 1 97 ? -10.219 -2.768 0.247 1 96.5 97 GLY B O 1
ATOM 3311 N N . ASP B 1 98 ? -10.359 -2.914 2.443 1 97.19 98 ASP B N 1
ATOM 3312 C CA . ASP B 1 98 ? -11.758 -3.342 2.414 1 97.19 98 ASP B CA 1
ATOM 3313 C C . ASP B 1 98 ? -12.688 -2.201 2.816 1 97.19 98 ASP B C 1
ATOM 3315 O O . ASP B 1 98 ? -13.805 -2.438 3.281 1 97.19 98 ASP B O 1
ATOM 3319 N N . ASP B 1 99 ? -12.266 -0.956 2.721 1 98.06 99 ASP B N 1
ATOM 3320 C CA . ASP B 1 99 ? -13.133 0.189 2.959 1 98.06 99 ASP B CA 1
ATOM 3321 C C . ASP B 1 99 ? -14.312 0.196 1.983 1 98.06 99 ASP B C 1
ATOM 3323 O O . ASP B 1 99 ? -14.117 0.106 0.769 1 98.06 99 ASP B O 1
ATOM 3327 N N . THR B 1 100 ? -15.484 0.284 2.486 1 98.19 100 THR B N 1
ATOM 3328 C CA . THR B 1 100 ? -16.703 0.346 1.697 1 98.19 100 THR B CA 1
ATOM 3329 C C . THR B 1 100 ? -17.344 1.732 1.787 1 98.19 100 THR B C 1
ATOM 3331 O O . THR B 1 100 ? -16.906 2.566 2.588 1 98.19 100 THR B O 1
ATOM 3334 N N . LYS B 1 101 ? -18.344 1.894 0.923 1 98.06 101 LYS B N 1
ATOM 3335 C CA . LYS B 1 101 ? -19.125 3.125 0.987 1 98.06 101 LYS B CA 1
ATOM 3336 C C . LYS B 1 101 ? -19.656 3.367 2.398 1 98.06 101 LYS B C 1
ATOM 3338 O O . LYS B 1 101 ? -19.531 4.469 2.934 1 98.06 101 LYS B O 1
ATOM 3343 N N . GLY B 1 102 ? -20.219 2.32 2.975 1 98.25 102 GLY B N 1
ATOM 3344 C CA . GLY B 1 102 ? -20.766 2.455 4.312 1 98.25 102 GLY B CA 1
ATOM 3345 C C . GLY B 1 102 ? -19.75 2.895 5.34 1 98.25 102 GLY B C 1
ATOM 3346 O O . GLY B 1 102 ? -20.031 3.75 6.184 1 98.25 102 GLY B O 1
ATOM 3347 N N . ARG B 1 103 ? -18.609 2.398 5.262 1 97.62 103 ARG B N 1
ATOM 3348 C CA . ARG B 1 103 ? -17.547 2.709 6.223 1 97.62 103 ARG B CA 1
ATOM 3349 C C . ARG B 1 103 ? -17.109 4.164 6.109 1 97.62 103 ARG B C 1
ATOM 3351 O O . ARG B 1 103 ? -16.938 4.844 7.121 1 97.62 103 ARG B O 1
ATOM 3358 N N . VAL B 1 104 ? -16.953 4.656 4.887 1 98.56 104 VAL B N 1
ATOM 3359 C CA . VAL B 1 104 ? -16.422 6.008 4.734 1 98.56 104 VAL B CA 1
ATOM 3360 C C . VAL B 1 104 ? -17.516 7.027 5.039 1 98.56 104 VAL B C 1
ATOM 3362 O O . VAL B 1 104 ? -17.234 8.117 5.543 1 98.56 104 VAL B O 1
ATOM 3365 N N . VAL B 1 105 ? -18.766 6.691 4.777 1 98.62 105 VAL B N 1
ATOM 3366 C CA . VAL B 1 105 ? -19.875 7.551 5.156 1 98.62 105 VAL B CA 1
ATOM 3367 C C . VAL B 1 105 ? -19.938 7.691 6.676 1 98.62 105 VAL B C 1
ATOM 3369 O O . VAL B 1 105 ? -20.094 8.797 7.199 1 98.62 105 VAL B O 1
ATOM 3372 N N . ALA B 1 106 ? -19.781 6.605 7.348 1 98.44 106 ALA B N 1
ATOM 3373 C CA . ALA B 1 106 ? -19.75 6.633 8.805 1 98.44 106 ALA B CA 1
ATOM 3374 C C . ALA B 1 106 ? -18.562 7.457 9.312 1 98.44 106 ALA B C 1
ATOM 3376 O O . ALA B 1 106 ? -18.688 8.172 10.312 1 98.44 106 ALA B O 1
ATOM 3377 N N . LEU B 1 107 ? -17.5 7.328 8.656 1 98.56 107 LEU B N 1
ATOM 3378 C CA . LEU B 1 107 ? -16.312 8.094 9 1 98.56 107 LEU B CA 1
ATOM 3379 C C . LEU B 1 107 ? -16.594 9.594 8.938 1 98.56 107 LEU B C 1
ATOM 3381 O O . LEU B 1 107 ? -16.188 10.344 9.828 1 98.56 107 LEU B O 1
ATOM 3385 N N . VAL B 1 108 ? -17.219 10.008 7.918 1 98.69 108 VAL B N 1
ATOM 3386 C CA . VAL B 1 108 ? -17.547 11.414 7.711 1 98.69 108 VAL B CA 1
ATOM 3387 C C . VAL B 1 108 ? -18.453 11.906 8.836 1 98.69 108 VAL B C 1
ATOM 3389 O O . VAL B 1 108 ? -18.203 12.969 9.414 1 98.69 108 VAL B O 1
ATOM 3392 N N . ASP B 1 109 ? -19.438 11.133 9.133 1 98.31 109 ASP B N 1
ATOM 3393 C CA . ASP B 1 109 ? -20.359 11.516 10.18 1 98.31 109 ASP B CA 1
ATOM 3394 C C . ASP B 1 109 ? -19.656 11.68 11.516 1 98.31 109 ASP B C 1
ATOM 3396 O O . ASP B 1 109 ? -19.922 12.625 12.266 1 98.31 109 ASP B O 1
ATOM 3400 N N . ARG B 1 110 ? -18.781 10.844 11.75 1 97.88 110 ARG B N 1
ATOM 3401 C CA . ARG B 1 110 ? -18 10.914 12.977 1 97.88 110 ARG B CA 1
ATOM 3402 C C . ARG B 1 110 ? -17.109 12.156 12.984 1 97.88 110 ARG B C 1
ATOM 3404 O O . ARG B 1 110 ? -16.969 12.812 14.016 1 97.88 110 ARG B O 1
ATOM 3411 N N . ALA B 1 111 ? -16.5 12.461 11.891 1 98.44 111 ALA B N 1
ATOM 3412 C CA . ALA B 1 111 ? -15.578 13.594 11.781 1 98.44 111 ALA B CA 1
ATOM 3413 C C . ALA B 1 111 ? -16.328 14.922 11.93 1 98.44 111 ALA B C 1
ATOM 3415 O O . ALA B 1 111 ? -15.781 15.883 12.477 1 98.44 111 ALA B O 1
ATOM 3416 N N . LEU B 1 112 ? -17.5 14.961 11.453 1 98.06 112 LEU B N 1
ATOM 3417 C CA . LEU B 1 112 ? -18.328 16.156 11.508 1 98.06 112 LEU B CA 1
ATOM 3418 C C . LEU B 1 112 ? -18.797 16.438 12.93 1 98.06 112 LEU B C 1
ATOM 3420 O O . LEU B 1 112 ? -18.969 17.594 13.312 1 98.06 112 LEU B O 1
ATOM 3424 N N . ASN B 1 113 ? -19.031 15.391 13.617 1 97.44 113 ASN B N 1
ATOM 3425 C CA . ASN B 1 113 ? -19.516 15.492 14.992 1 97.44 113 ASN B CA 1
ATOM 3426 C C . ASN B 1 113 ? -18.828 14.477 15.898 1 97.44 113 ASN B C 1
ATOM 3428 O O . ASN B 1 113 ? -19.484 13.586 16.438 1 97.44 113 ASN B O 1
ATOM 3432 N N . PRO B 1 114 ? -17.578 14.727 16.188 1 97.25 114 PRO B N 1
ATOM 3433 C CA . PRO B 1 114 ? -16.797 13.727 16.922 1 97.25 114 PRO B CA 1
ATOM 3434 C C . PRO B 1 114 ? -17.141 13.695 18.406 1 97.25 114 PRO B C 1
ATOM 3436 O O . PRO B 1 114 ? -16.953 12.672 19.078 1 97.25 114 PRO B O 1
ATOM 3439 N N . VAL B 1 115 ? -17.531 14.797 19.016 1 95.25 115 VAL B N 1
ATOM 3440 C CA . VAL B 1 115 ? -17.891 14.867 20.422 1 95.25 115 VAL B CA 1
ATOM 3441 C C . VAL B 1 115 ? -19.406 15.008 20.562 1 95.25 115 VAL B C 1
ATOM 3443 O O . VAL B 1 115 ? -19.953 16.109 20.406 1 95.25 115 VAL B O 1
ATOM 3446 N N . PRO B 1 116 ? -20 13.93 20.953 1 89.94 116 PRO B N 1
ATOM 3447 C CA . PRO B 1 116 ? -21.453 14.031 21.094 1 89.94 116 PRO B CA 1
ATOM 3448 C C . PRO B 1 116 ? -21.875 15.156 22.031 1 89.94 116 PRO B C 1
ATOM 3450 O O . PRO B 1 116 ? -21.297 15.312 23.125 1 89.94 116 PRO B O 1
ATOM 3453 N N . GLY B 1 117 ? -22.812 15.961 21.594 1 90.25 117 GLY B N 1
ATOM 3454 C CA . GLY B 1 117 ? -23.328 17.031 22.438 1 90.25 117 GLY B CA 1
ATOM 3455 C C . GLY B 1 117 ? -22.562 18.328 22.281 1 90.25 117 GLY B C 1
ATOM 3456 O O . GLY B 1 117 ? -22.953 19.359 22.844 1 90.25 117 GLY B O 1
ATOM 3457 N N . ASP B 1 118 ? -21.469 18.281 21.578 1 92.94 118 ASP B N 1
ATOM 3458 C CA . ASP B 1 118 ? -20.688 19.484 21.359 1 92.94 118 ASP B CA 1
ATOM 3459 C C . ASP B 1 118 ? -20.453 19.734 19.875 1 92.94 118 ASP B C 1
ATOM 3461 O O . ASP B 1 118 ? -19.391 19.375 19.344 1 92.94 118 ASP B O 1
ATOM 3465 N N . PRO B 1 119 ? -21.297 20.422 19.188 1 92.06 119 PRO B N 1
ATOM 3466 C CA . PRO B 1 119 ? -21.203 20.625 17.75 1 92.06 119 PRO B CA 1
ATOM 3467 C C . PRO B 1 119 ? -20.109 21.609 17.344 1 92.06 119 PRO B C 1
ATOM 3469 O O . PRO B 1 119 ? -19.828 21.781 16.156 1 92.06 119 PRO B O 1
ATOM 3472 N N . SER B 1 120 ? -19.5 22.203 18.328 1 93.19 120 SER B N 1
ATOM 3473 C CA . SER B 1 120 ? -18.469 23.203 18.031 1 93.19 120 SER B CA 1
ATOM 3474 C C . SER B 1 120 ? -17.141 22.547 17.688 1 93.19 120 SER B C 1
ATOM 3476 O O . SER B 1 120 ? -16.234 23.203 17.188 1 93.19 120 SER B O 1
ATOM 3478 N N . VAL B 1 121 ? -17.094 21.281 17.953 1 95.56 121 VAL B N 1
ATOM 3479 C CA . VAL B 1 121 ? -15.852 20.547 17.719 1 95.56 121 VAL B CA 1
ATOM 3480 C C . VAL B 1 121 ? -15.992 19.656 16.484 1 95.56 121 VAL B C 1
ATOM 3482 O O . VAL B 1 121 ? -16.969 18.922 16.359 1 95.56 121 VAL B O 1
ATOM 3485 N N . THR B 1 122 ? -15.094 19.781 15.531 1 97.38 122 THR B N 1
ATOM 3486 C CA . THR B 1 122 ? -15.008 18.922 14.359 1 97.38 122 THR B CA 1
ATOM 3487 C C . THR B 1 122 ? -13.57 18.469 14.125 1 97.38 122 THR B C 1
ATOM 3489 O O . THR B 1 122 ? -12.625 19.094 14.602 1 97.38 122 THR B O 1
ATOM 3492 N N . CYS B 1 123 ? -13.43 17.359 13.508 1 98.56 123 CYS B N 1
ATOM 3493 C CA . CYS B 1 123 ? -12.102 17.031 13.008 1 98.56 123 CYS B CA 1
ATOM 3494 C C . CYS B 1 123 ? -11.688 17.984 11.891 1 98.56 123 CYS B C 1
ATOM 3496 O O . CYS B 1 123 ? -12.492 18.797 11.438 1 98.56 123 CYS B O 1
ATOM 3498 N N . ALA B 1 124 ? -10.453 17.906 11.539 1 98.56 124 ALA B N 1
ATOM 3499 C CA . ALA B 1 124 ? -9.945 18.812 10.516 1 98.56 124 ALA B CA 1
ATOM 3500 C C . ALA B 1 124 ? -10.312 18.344 9.117 1 98.56 124 ALA B C 1
ATOM 3502 O O . ALA B 1 124 ? -10.555 19.141 8.219 1 98.56 124 ALA B O 1
ATOM 3503 N N . ALA B 1 125 ? -10.289 17.031 8.898 1 98.81 125 ALA B N 1
ATOM 3504 C CA . ALA B 1 125 ? -10.562 16.406 7.605 1 98.81 125 ALA B CA 1
ATOM 3505 C C . ALA B 1 125 ? -10.859 14.922 7.762 1 98.81 125 ALA B C 1
ATOM 3507 O O . ALA B 1 125 ? -10.672 14.359 8.836 1 98.81 125 ALA B O 1
ATOM 3508 N N . VAL B 1 126 ? -11.383 14.359 6.758 1 98.81 126 VAL B N 1
ATOM 3509 C CA . VAL B 1 126 ? -11.352 12.906 6.59 1 98.81 126 VAL B CA 1
ATOM 3510 C C . VAL B 1 126 ? -10.328 12.539 5.516 1 98.81 126 VAL B C 1
ATOM 3512 O O . VAL B 1 126 ? -10.078 13.32 4.594 1 98.81 126 VAL B O 1
ATOM 3515 N N . CYS B 1 127 ? -9.758 11.414 5.656 1 98.81 127 CYS B N 1
ATOM 3516 C CA . CYS B 1 127 ? -8.805 10.914 4.668 1 98.81 127 CYS B CA 1
ATOM 3517 C C . CYS B 1 127 ? -9.172 9.508 4.223 1 98.81 127 CYS B C 1
ATOM 3519 O O . CYS B 1 127 ? -9.242 8.586 5.043 1 98.81 127 CYS B O 1
ATOM 3521 N N . VAL B 1 128 ? -9.406 9.391 2.914 1 98.75 128 VAL B N 1
ATOM 3522 C CA . VAL B 1 128 ? -9.852 8.117 2.354 1 98.75 128 VAL B CA 1
ATOM 3523 C C . VAL B 1 128 ? -9.078 7.82 1.069 1 98.75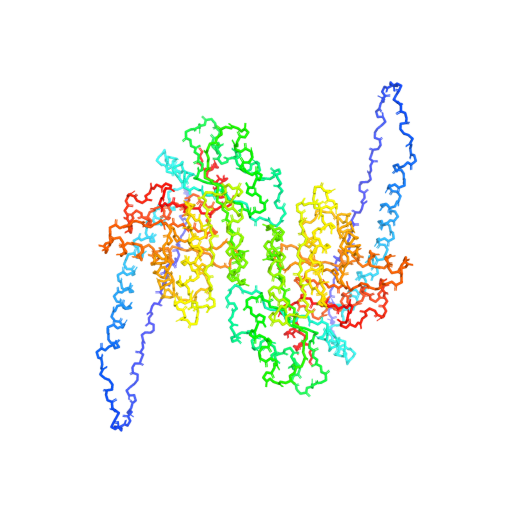 128 VAL B C 1
ATOM 3525 O O . VAL B 1 128 ? -8.359 8.68 0.559 1 98.75 128 VAL B O 1
ATOM 3528 N N . TYR B 1 129 ? -9.242 6.574 0.576 1 98.69 129 TYR B N 1
ATOM 3529 C CA . TYR B 1 129 ? -8.625 6.211 -0.695 1 98.69 129 TYR B CA 1
ATOM 3530 C C . TYR B 1 129 ? -9.344 6.883 -1.86 1 98.69 129 TYR B C 1
ATOM 3532 O O . TYR B 1 129 ? -10.508 7.258 -1.745 1 98.69 129 TYR B O 1
ATOM 3540 N N . PRO B 1 130 ? -8.68 6.961 -3.016 1 98.69 130 PRO B N 1
ATOM 3541 C CA . PRO B 1 130 ? -9.242 7.645 -4.184 1 98.69 130 PRO B CA 1
ATOM 3542 C C . PRO B 1 130 ? -10.602 7.09 -4.594 1 98.69 130 PRO B C 1
ATOM 3544 O O . PRO B 1 130 ? -11.531 7.855 -4.875 1 98.69 130 PRO B O 1
ATOM 3547 N N . GLN B 1 131 ? -10.742 5.824 -4.52 1 98.12 131 GLN B N 1
ATOM 3548 C CA . GLN B 1 131 ? -11.969 5.188 -4.984 1 98.12 131 GLN B CA 1
ATOM 3549 C C . GLN B 1 131 ? -13.156 5.566 -4.098 1 98.12 131 GLN B C 1
ATOM 3551 O O . GLN B 1 131 ? -14.312 5.379 -4.484 1 98.12 131 GLN B O 1
ATOM 3556 N N . ARG B 1 132 ? -12.891 6.152 -2.947 1 98.62 132 ARG B N 1
ATOM 3557 C CA . ARG B 1 132 ? -13.938 6.422 -1.972 1 98.62 132 ARG B CA 1
ATOM 3558 C C . ARG B 1 132 ? -14.266 7.91 -1.915 1 98.62 132 ARG B C 1
ATOM 3560 O O . ARG B 1 132 ? -15.25 8.312 -1.293 1 98.62 132 ARG B O 1
ATOM 3567 N N . VAL B 1 133 ? -13.555 8.688 -2.613 1 98.88 133 VAL B N 1
ATOM 3568 C CA . VAL B 1 133 ? -13.68 10.141 -2.518 1 98.88 133 VAL B CA 1
ATOM 3569 C C . VAL B 1 133 ? -15.062 10.57 -3.008 1 98.88 133 VAL B C 1
ATOM 3571 O O . VAL B 1 133 ? -15.719 11.398 -2.379 1 98.88 133 VAL B O 1
ATOM 3574 N N . ALA B 1 134 ? -15.539 9.977 -4.09 1 98.75 134 ALA B N 1
ATOM 3575 C CA . ALA B 1 134 ? -16.844 10.328 -4.621 1 98.75 134 ALA B CA 1
ATOM 3576 C C . ALA B 1 134 ? -17.953 10 -3.621 1 98.75 134 ALA B C 1
ATOM 3578 O O . ALA B 1 134 ? -18.938 10.75 -3.498 1 98.75 134 ALA B O 1
ATOM 3579 N N . ASP B 1 135 ? -17.797 8.883 -2.906 1 98.69 135 ASP B N 1
ATOM 3580 C CA . ASP B 1 135 ? -18.766 8.516 -1.88 1 98.69 135 ASP B CA 1
ATOM 3581 C C . ASP B 1 135 ? -18.844 9.578 -0.79 1 98.69 135 ASP B C 1
ATOM 3583 O O . ASP B 1 135 ? -19.938 9.961 -0.368 1 98.69 135 ASP B O 1
ATOM 3587 N N . VAL B 1 136 ? -17.719 10.039 -0.352 1 98.88 136 VAL B N 1
ATOM 3588 C CA . VAL B 1 136 ? -17.641 11.055 0.694 1 98.88 136 VAL B CA 1
ATOM 3589 C C . VAL B 1 136 ? -18.266 12.359 0.201 1 98.88 136 VAL B C 1
ATOM 3591 O O . VAL B 1 136 ? -19.094 12.953 0.892 1 98.88 136 VAL B O 1
ATOM 3594 N N . SER B 1 137 ? -17.875 12.734 -1.008 1 98.81 137 SER B N 1
ATOM 3595 C CA . SER B 1 137 ? -18.359 13.992 -1.575 1 98.81 137 SER B CA 1
ATOM 3596 C C . SER B 1 137 ? -19.875 13.969 -1.729 1 98.81 137 SER B C 1
ATOM 3598 O O . SER B 1 137 ? -20.547 14.945 -1.402 1 98.81 137 SER B O 1
ATOM 3600 N N . LYS B 1 138 ? -20.406 12.898 -2.199 1 98.69 138 LYS B N 1
ATOM 3601 C CA . LYS B 1 138 ? -21.844 12.766 -2.357 1 98.69 138 LYS B CA 1
ATOM 3602 C C . LYS B 1 138 ? -22.562 12.828 -1.007 1 98.69 138 LYS B C 1
ATOM 3604 O O . LYS B 1 138 ? -23.609 13.445 -0.884 1 98.69 138 LYS B O 1
ATOM 3609 N N . HIS B 1 139 ? -21.969 12.172 -0.03 1 98.75 139 HIS B N 1
ATOM 3610 C CA . HIS B 1 139 ? -22.547 12.172 1.306 1 98.75 139 HIS B CA 1
ATOM 3611 C C . HIS B 1 139 ? -22.578 13.578 1.895 1 98.75 139 HIS B C 1
ATOM 3613 O O . HIS B 1 139 ? -23.578 14.008 2.461 1 98.75 139 HIS B O 1
ATOM 3619 N N . LEU B 1 140 ? -21.516 14.312 1.745 1 98.81 140 LEU B N 1
ATOM 3620 C CA . LEU B 1 140 ? -21.422 15.68 2.232 1 98.81 140 LEU B CA 1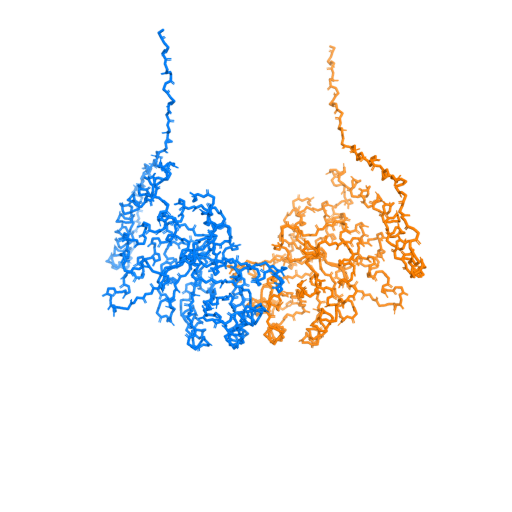
ATOM 3621 C C . LEU B 1 140 ? -22.453 16.578 1.532 1 98.81 140 LEU B C 1
ATOM 3623 O O . LEU B 1 140 ? -23.109 17.391 2.174 1 98.81 140 LEU B O 1
ATOM 3627 N N . ALA B 1 141 ? -22.547 16.406 0.23 1 98.56 141 ALA B N 1
ATOM 3628 C CA . ALA B 1 141 ? -23.516 17.172 -0.541 1 98.56 141 ALA B CA 1
ATOM 3629 C C . ALA B 1 141 ? -24.938 16.906 -0.057 1 98.56 141 ALA B C 1
ATOM 3631 O O . ALA B 1 141 ? -25.734 17.844 0.097 1 98.56 141 ALA B O 1
ATOM 3632 N N . ALA B 1 142 ? -25.203 15.641 0.155 1 98.44 142 ALA B N 1
ATOM 3633 C CA . ALA B 1 142 ? -26.531 15.258 0.625 1 98.44 142 ALA B CA 1
ATOM 3634 C C . ALA B 1 142 ? -26.828 15.883 1.979 1 98.44 142 ALA B C 1
ATOM 3636 O O . ALA B 1 142 ? -27.984 16.219 2.268 1 98.44 142 ALA B O 1
ATOM 3637 N N . LYS B 1 143 ? -25.844 16.062 2.758 1 97.81 143 LYS B N 1
ATOM 3638 C CA . LYS B 1 143 ? -26 16.641 4.082 1 97.81 143 LYS B CA 1
ATOM 3639 C C . LYS B 1 143 ? -25.906 18.172 4.023 1 97.81 143 LYS B C 1
ATOM 3641 O O . LYS B 1 143 ? -26.062 18.844 5.043 1 97.81 143 LYS B O 1
ATOM 3646 N N . LYS B 1 144 ? -25.547 18.703 2.852 1 98 144 LYS B N 1
ATOM 3647 C CA . LYS B 1 144 ? -25.328 20.141 2.65 1 98 144 LYS B CA 1
ATOM 3648 C C . LYS B 1 144 ? -24.25 20.672 3.588 1 98 144 LYS B C 1
ATOM 3650 O O . LYS B 1 144 ? -24.438 21.688 4.242 1 98 144 LYS B O 1
ATOM 3655 N N . LYS B 1 145 ? -23.219 19.875 3.738 1 97.62 145 LYS B N 1
ATOM 3656 C CA . LYS B 1 145 ? -22.078 20.25 4.559 1 97.62 145 LYS B CA 1
ATOM 3657 C C . LYS B 1 145 ? -20.812 20.391 3.707 1 97.62 145 LYS B C 1
ATOM 3659 O O . LYS B 1 145 ? -20.688 19.719 2.674 1 97.62 145 LYS B O 1
ATOM 3664 N N . THR B 1 146 ? -20.031 21.344 4.129 1 97.06 146 THR B N 1
ATOM 3665 C CA . THR B 1 146 ? -18.688 21.484 3.562 1 97.06 146 THR B CA 1
ATOM 3666 C C . THR B 1 146 ? -17.641 20.984 4.547 1 97.06 146 THR B C 1
ATOM 3668 O O . THR B 1 146 ? -17.672 21.328 5.73 1 97.06 146 THR B O 1
ATOM 3671 N N . PHE B 1 147 ? -16.781 20.156 4.062 1 98.19 147 PHE B N 1
ATOM 3672 C CA . PHE B 1 147 ? -15.742 19.547 4.887 1 98.19 147 PHE B CA 1
ATOM 3673 C C . PHE B 1 147 ? -14.516 19.203 4.047 1 98.19 147 PHE B C 1
ATOM 3675 O O . PHE B 1 147 ? -14.625 19.016 2.834 1 98.19 147 PHE B O 1
ATOM 3682 N N . ASN B 1 148 ? -13.305 19.25 4.672 1 98.75 148 ASN B N 1
ATOM 3683 C CA . ASN B 1 148 ? -12.094 18.875 3.949 1 98.75 148 ASN B CA 1
ATOM 3684 C C . ASN B 1 148 ? -12.047 17.375 3.676 1 98.75 148 ASN B C 1
ATOM 3686 O O . ASN B 1 148 ? -12.211 16.562 4.594 1 98.75 148 ASN B O 1
ATOM 3690 N N . VAL B 1 149 ? -11.852 17.062 2.402 1 98.88 149 VAL B N 1
ATOM 3691 C CA . VAL B 1 149 ? -11.742 15.672 1.962 1 98.88 149 VAL B CA 1
ATOM 3692 C C . VAL B 1 149 ? -10.336 15.398 1.438 1 98.88 149 VAL B C 1
ATOM 3694 O O . VAL B 1 149 ? -9.977 15.836 0.342 1 98.88 149 VAL B O 1
ATOM 3697 N N . ALA B 1 150 ? -9.57 14.648 2.223 1 98.81 150 ALA B N 1
ATOM 3698 C CA . ALA B 1 150 ? -8.211 14.273 1.844 1 98.81 150 ALA B CA 1
ATOM 3699 C C . ALA B 1 150 ? -8.18 12.867 1.248 1 98.81 150 ALA B C 1
ATOM 3701 O O . ALA B 1 150 ? -9.016 12.023 1.587 1 98.81 150 ALA B O 1
ATOM 3702 N N . SER B 1 151 ? -7.219 12.641 0.394 1 98.81 151 SER B N 1
ATOM 3703 C CA . SER B 1 151 ? -7 11.328 -0.198 1 98.81 151 SER B CA 1
ATOM 3704 C C . SER B 1 151 ? -5.516 11.086 -0.472 1 98.81 151 SER B C 1
ATOM 3706 O O . SER B 1 151 ? -4.766 12.031 -0.721 1 98.81 151 SER B O 1
ATOM 3708 N N . VAL B 1 152 ? -5.141 9.766 -0.363 1 97.62 152 VAL B N 1
ATOM 3709 C CA . VAL B 1 152 ? -3.76 9.367 -0.604 1 97.62 152 VAL B CA 1
ATOM 3710 C C . VAL B 1 152 ? -3.598 8.922 -2.053 1 97.62 152 VAL B C 1
ATOM 3712 O O . VAL B 1 152 ? -3.609 7.719 -2.34 1 97.62 152 VAL B O 1
ATOM 3715 N N . ALA B 1 153 ? -3.475 9.852 -2.91 1 92.81 153 ALA B N 1
ATOM 3716 C CA . ALA B 1 153 ? -3.373 9.5 -4.324 1 92.81 153 ALA B CA 1
ATOM 3717 C C . ALA B 1 153 ? -1.914 9.344 -4.746 1 92.81 153 ALA B C 1
ATOM 3719 O O . ALA B 1 153 ? -1.004 9.523 -3.934 1 92.81 153 ALA B O 1
ATOM 3720 N N . ALA B 1 154 ? -1.557 8.727 -5.914 1 92.44 154 ALA B N 1
ATOM 3721 C CA . ALA B 1 154 ? -0.245 8.703 -6.555 1 92.44 154 ALA B CA 1
ATOM 3722 C C . ALA B 1 154 ? 0.578 7.512 -6.078 1 92.44 154 ALA B C 1
ATOM 3724 O O . ALA B 1 154 ? 1.739 7.664 -5.695 1 92.44 154 ALA B O 1
ATOM 3725 N N . GLY B 1 155 ? 0.033 6.398 -6.016 1 96.25 155 GLY B N 1
ATOM 3726 C CA . GLY B 1 155 ? 0.784 5.18 -5.754 1 96.25 155 GLY B CA 1
ATOM 3727 C C . GLY B 1 155 ? 0.991 4.914 -4.277 1 96.25 155 GLY B C 1
ATOM 3728 O O . GLY B 1 155 ? 1.963 4.262 -3.891 1 96.25 155 GLY B O 1
ATOM 3729 N N . PHE B 1 156 ? 0.142 5.449 -3.355 1 98.06 156 PHE B N 1
ATOM 3730 C CA . PHE B 1 156 ? 0.203 5.246 -1.913 1 98.06 156 PHE B CA 1
ATOM 3731 C C . PHE B 1 156 ? 0.068 3.77 -1.566 1 98.06 156 PHE B C 1
ATOM 3733 O O . PHE B 1 156 ? -0.759 3.062 -2.146 1 98.06 156 PHE B O 1
ATOM 3740 N N . PRO B 1 157 ? 0.823 3.178 -0.725 1 97.44 157 PRO B N 1
ATOM 3741 C CA . PRO B 1 157 ? 1.777 3.889 0.131 1 97.44 157 PRO B CA 1
ATOM 3742 C C . PRO B 1 157 ? 3.203 3.842 -0.412 1 97.44 157 PRO B C 1
ATOM 3744 O O . PRO B 1 157 ? 4.086 4.531 0.102 1 97.44 157 PRO B O 1
ATOM 3747 N N . SER B 1 158 ? 3.438 3.08 -1.466 1 97.31 158 SER B N 1
ATOM 3748 C CA . SER B 1 158 ? 4.824 2.838 -1.846 1 97.31 158 SER B CA 1
ATOM 3749 C C . SER B 1 158 ? 5.406 4.023 -2.607 1 97.31 158 SER B C 1
ATOM 3751 O O . SER B 1 158 ? 6.59 4.344 -2.463 1 97.31 158 SER B O 1
ATOM 3753 N N . GLY B 1 159 ? 4.566 4.617 -3.404 1 97.19 159 GLY B N 1
ATOM 3754 C CA . GLY B 1 159 ? 5.039 5.652 -4.309 1 97.19 159 GLY B CA 1
ATOM 3755 C C . GLY B 1 159 ? 5.812 5.102 -5.492 1 97.19 159 GLY B C 1
ATOM 3756 O O . GLY B 1 159 ? 6.309 5.863 -6.324 1 97.19 159 GLY B O 1
ATOM 3757 N N . GLN B 1 160 ? 5.902 3.811 -5.625 1 97.5 160 GLN B N 1
ATOM 3758 C CA . GLN B 1 160 ? 6.719 3.16 -6.645 1 97.5 160 GLN B CA 1
ATOM 3759 C C . GLN B 1 160 ? 5.914 2.895 -7.91 1 97.5 160 GLN B C 1
ATOM 3761 O O . GLN B 1 160 ? 5.824 1.753 -8.367 1 97.5 160 GLN B O 1
ATOM 3766 N N . TYR B 1 161 ? 5.344 3.969 -8.477 1 98 161 TYR B N 1
ATOM 3767 C CA . TYR B 1 161 ? 4.543 3.943 -9.695 1 98 161 TYR B CA 1
ATOM 3768 C C . TYR B 1 161 ? 5.102 4.906 -10.734 1 98 161 TYR B C 1
ATOM 3770 O O . TYR B 1 161 ? 6 5.699 -10.438 1 98 161 TYR B O 1
ATOM 3778 N N . HIS B 1 162 ? 4.613 4.789 -11.977 1 98.06 162 HIS B N 1
ATOM 3779 C CA . HIS B 1 162 ? 4.953 5.75 -13.016 1 98.06 162 HIS B CA 1
ATOM 3780 C C . HIS B 1 162 ? 4.348 7.117 -12.727 1 98.06 162 HIS B C 1
ATOM 3782 O O . HIS B 1 162 ? 3.203 7.207 -12.273 1 98.06 162 HIS B O 1
ATOM 3788 N N . LEU B 1 163 ? 5.141 8.148 -13.031 1 98.25 163 LEU B N 1
ATOM 3789 C CA . LEU B 1 163 ? 4.641 9.5 -12.82 1 98.25 163 LEU B CA 1
ATOM 3790 C C . LEU B 1 163 ? 3.344 9.727 -13.586 1 98.25 163 LEU B C 1
ATOM 3792 O O . LEU B 1 163 ? 2.426 10.383 -13.086 1 98.25 163 LEU B O 1
ATOM 3796 N N . GLN B 1 164 ? 3.232 9.156 -14.781 1 98.38 164 GLN B N 1
ATOM 3797 C CA . GLN B 1 164 ? 2.059 9.352 -15.625 1 98.38 164 GLN B CA 1
ATOM 3798 C C . GLN B 1 164 ? 0.792 8.852 -14.93 1 98.38 164 GLN B C 1
ATOM 3800 O O . GLN B 1 164 ? -0.231 9.539 -14.93 1 98.38 164 GLN B O 1
ATOM 3805 N N . SER B 1 165 ? 0.846 7.68 -14.391 1 98.19 165 SER B N 1
ATOM 3806 C CA . SER B 1 165 ? -0.333 7.129 -13.727 1 98.19 165 SER B CA 1
ATOM 3807 C C . SER B 1 165 ? -0.615 7.852 -12.414 1 98.19 165 SER B C 1
ATOM 3809 O O . SER B 1 165 ? -1.772 8.008 -12.023 1 98.19 165 SER B O 1
ATOM 3811 N N . LYS B 1 166 ? 0.448 8.297 -11.719 1 98.56 166 LYS B N 1
ATOM 3812 C CA . LYS B 1 166 ? 0.271 9.094 -10.508 1 98.56 166 LYS B CA 1
ATOM 3813 C C . LYS B 1 166 ? -0.479 10.391 -10.805 1 98.56 166 LYS B C 1
ATOM 3815 O O . LYS B 1 166 ? -1.405 10.75 -10.078 1 98.56 166 LYS B O 1
ATOM 3820 N N . LEU B 1 167 ? -0.057 11.039 -11.844 1 98.81 167 LEU B N 1
ATOM 3821 C CA . LEU B 1 167 ? -0.685 12.305 -12.219 1 98.81 167 LEU B CA 1
ATOM 3822 C C . LEU B 1 167 ? -2.158 12.102 -12.555 1 98.81 167 LEU B C 1
ATOM 3824 O O . LEU B 1 167 ? -3.014 12.867 -12.109 1 98.81 167 LEU B O 1
ATOM 3828 N N . LEU B 1 168 ? -2.428 11.055 -13.297 1 98.75 168 LEU B N 1
ATOM 3829 C CA . LEU B 1 168 ? -3.811 10.773 -13.664 1 98.75 168 LEU B CA 1
ATOM 3830 C C . LEU B 1 168 ? -4.656 10.492 -12.43 1 98.75 168 LEU B C 1
ATOM 3832 O O . LEU B 1 168 ? -5.781 10.977 -12.312 1 98.75 168 LEU B O 1
ATOM 3836 N N . GLU B 1 169 ? -4.121 9.758 -11.523 1 98.62 169 GLU B N 1
ATOM 3837 C CA . GLU B 1 169 ? -4.852 9.43 -10.305 1 98.62 169 GLU B CA 1
ATOM 3838 C C . GLU B 1 169 ? -5.195 10.68 -9.508 1 98.62 169 GLU B C 1
ATOM 3840 O O . GLU B 1 169 ? -6.305 10.805 -8.992 1 98.62 169 GLU B O 1
ATOM 3845 N N . VAL B 1 170 ? -4.211 11.578 -9.414 1 98.81 170 VAL B N 1
ATOM 3846 C CA . VAL B 1 170 ? -4.426 12.828 -8.688 1 98.81 170 VAL B CA 1
ATOM 3847 C C . VAL B 1 170 ? -5.531 13.633 -9.367 1 98.81 170 VAL B C 1
ATOM 3849 O O . VAL B 1 170 ? -6.449 14.125 -8.703 1 98.81 170 VAL B O 1
ATOM 3852 N N . GLN B 1 171 ? -5.488 13.727 -10.633 1 98.81 171 GLN B N 1
ATOM 3853 C CA . GLN B 1 171 ? -6.477 14.5 -11.383 1 98.81 171 GLN B CA 1
ATOM 3854 C C . GLN B 1 171 ? -7.879 13.93 -11.195 1 98.81 171 GLN B C 1
ATOM 3856 O O . GLN B 1 171 ? -8.828 14.672 -10.945 1 98.81 171 GLN B O 1
ATOM 3861 N N . LEU B 1 172 ? -7.984 12.625 -11.266 1 98.81 172 LEU B N 1
ATOM 3862 C CA . LEU B 1 172 ? -9.273 11.969 -11.102 1 98.81 172 LEU B CA 1
ATOM 3863 C C . LEU B 1 172 ? -9.797 12.148 -9.68 1 98.81 172 LEU B C 1
ATOM 3865 O O . LEU B 1 172 ? -10.992 12.359 -9.469 1 98.81 172 LEU B O 1
ATOM 3869 N N . THR B 1 173 ? -8.906 12.047 -8.734 1 98.81 173 THR B N 1
ATOM 3870 C CA . THR B 1 173 ? -9.266 12.164 -7.328 1 98.81 173 THR B CA 1
ATOM 3871 C C . THR B 1 173 ? -9.773 13.57 -7.016 1 98.81 173 THR B C 1
ATOM 3873 O O . THR B 1 173 ? -10.766 13.734 -6.301 1 98.81 173 THR B O 1
ATOM 3876 N N . VAL B 1 174 ? -9.117 14.57 -7.547 1 98.88 174 VAL B N 1
ATOM 3877 C CA . VAL B 1 174 ? -9.555 15.953 -7.383 1 98.88 174 VAL B CA 1
ATOM 3878 C C . VAL B 1 174 ? -10.914 16.141 -8.055 1 98.88 174 VAL B C 1
ATOM 3880 O O . VAL B 1 174 ? -11.812 16.781 -7.484 1 98.88 174 VAL B O 1
ATOM 3883 N N . ALA B 1 175 ? -11.109 15.562 -9.203 1 98.75 175 ALA B N 1
ATOM 3884 C CA . ALA B 1 175 ? -12.367 15.672 -9.938 1 98.75 175 ALA B CA 1
ATOM 3885 C C . ALA B 1 175 ? -13.523 15.062 -9.141 1 98.75 175 ALA B C 1
ATOM 3887 O O . ALA B 1 175 ? -14.664 15.516 -9.25 1 98.75 175 ALA B O 1
ATOM 3888 N N . ASP B 1 176 ? -13.195 14.109 -8.297 1 98.69 176 ASP B N 1
ATOM 3889 C CA . ASP B 1 176 ? -14.203 13.422 -7.5 1 98.69 176 ASP B CA 1
ATOM 3890 C C . ASP B 1 176 ? -14.625 14.273 -6.301 1 98.69 176 ASP B C 1
ATOM 3892 O O . ASP B 1 176 ? -15.625 13.969 -5.645 1 98.69 176 ASP B O 1
ATOM 3896 N N . GLY B 1 177 ? -13.797 15.266 -5.977 1 98.69 177 GLY B N 1
ATOM 3897 C CA . GLY B 1 177 ? -14.203 16.172 -4.906 1 98.69 177 GLY B CA 1
ATOM 3898 C C . GLY B 1 177 ? -13.172 16.281 -3.801 1 98.69 177 GLY B C 1
ATOM 3899 O O . GLY B 1 177 ? -13.406 16.969 -2.801 1 98.69 177 GLY B O 1
ATOM 3900 N N . ALA B 1 178 ? -12.039 15.641 -3.943 1 98.88 178 ALA B N 1
ATOM 3901 C CA . ALA B 1 178 ? -10.992 15.789 -2.93 1 98.88 178 ALA B CA 1
ATOM 3902 C C . ALA B 1 178 ? -10.5 17.234 -2.861 1 98.88 178 ALA B C 1
ATOM 3904 O O . ALA B 1 178 ? -10.219 17.844 -3.893 1 98.88 178 ALA B O 1
ATOM 3905 N N . THR B 1 179 ? -10.383 17.734 -1.661 1 98.81 179 THR B N 1
ATOM 3906 C CA . THR B 1 179 ? -9.891 19.094 -1.46 1 98.81 179 THR B CA 1
ATOM 3907 C C . THR B 1 179 ? -8.422 19.078 -1.034 1 98.81 179 THR B C 1
ATOM 3909 O O . THR B 1 179 ? -7.758 20.125 -1.043 1 98.81 179 THR B O 1
ATOM 3912 N N . GLU B 1 180 ? -7.922 17.969 -0.633 1 98.88 180 GLU B N 1
ATOM 3913 C CA . GLU B 1 180 ? -6.535 17.766 -0.234 1 98.88 180 GLU B CA 1
ATOM 3914 C C . GLU B 1 180 ? -5.992 16.453 -0.778 1 98.88 180 GLU B C 1
ATOM 3916 O O . GLU B 1 180 ? -6.699 15.445 -0.792 1 98.88 180 GLU B O 1
ATOM 3921 N N . ILE B 1 181 ? -4.746 16.484 -1.241 1 98.88 181 ILE B N 1
ATOM 3922 C CA . ILE B 1 181 ? -4.113 15.281 -1.786 1 98.88 181 ILE B CA 1
ATOM 3923 C C . ILE B 1 181 ? -2.82 14.992 -1.023 1 98.88 181 ILE B C 1
ATOM 3925 O O . ILE B 1 181 ? -1.968 15.867 -0.875 1 98.88 181 ILE B O 1
ATOM 3929 N N . ASP B 1 182 ? -2.725 13.82 -0.51 1 98.81 182 ASP B N 1
ATOM 3930 C CA . ASP B 1 182 ? -1.479 13.32 0.067 1 98.81 182 ASP B CA 1
ATOM 3931 C C . ASP B 1 182 ? -0.706 12.477 -0.94 1 98.81 182 ASP B C 1
ATOM 3933 O O . ASP B 1 182 ? -1.211 11.453 -1.42 1 98.81 182 ASP B O 1
ATOM 3937 N N . ILE B 1 183 ? 0.519 12.867 -1.232 1 98.81 183 ILE B N 1
ATOM 3938 C CA . ILE B 1 183 ? 1.364 12.102 -2.145 1 98.81 183 ILE B CA 1
ATOM 3939 C C . ILE B 1 183 ? 2.619 11.633 -1.413 1 98.81 183 ILE B C 1
ATOM 3941 O O . ILE B 1 183 ? 2.988 12.188 -0.378 1 98.81 183 ILE B O 1
ATOM 3945 N N . VAL B 1 184 ? 3.258 10.586 -1.939 1 98.62 184 VAL B N 1
ATOM 3946 C CA . VAL B 1 184 ? 4.484 10.055 -1.356 1 98.62 184 VAL B CA 1
ATOM 3947 C C . VAL B 1 184 ? 5.664 10.328 -2.283 1 98.62 184 VAL B C 1
ATOM 3949 O O . VAL B 1 184 ? 5.551 10.188 -3.504 1 98.62 184 VAL B O 1
ATOM 3952 N N . ILE B 1 185 ? 6.719 10.742 -1.738 1 98.62 185 ILE B N 1
ATOM 3953 C CA . ILE B 1 185 ? 7.898 10.992 -2.559 1 98.62 185 ILE B CA 1
ATOM 3954 C C . ILE B 1 185 ? 8.469 9.664 -3.061 1 98.62 185 ILE B C 1
ATOM 3956 O O . ILE B 1 185 ? 8.141 8.602 -2.529 1 98.62 185 ILE B O 1
ATOM 3960 N N . SER B 1 186 ? 9.281 9.812 -4.109 1 97.69 186 SER B N 1
ATOM 3961 C CA . SER B 1 186 ? 10.109 8.672 -4.5 1 97.69 186 SER B CA 1
ATOM 3962 C C . SER B 1 186 ? 11.25 8.445 -3.51 1 97.69 186 SER B C 1
ATOM 3964 O O . SER B 1 186 ? 12.289 9.102 -3.586 1 97.69 186 SER B O 1
ATOM 3966 N N . ARG B 1 187 ? 11.094 7.512 -2.674 1 98.12 187 ARG B N 1
ATOM 3967 C CA . ARG B 1 187 ? 12.086 7.234 -1.643 1 98.12 187 ARG B CA 1
ATOM 3968 C C . ARG B 1 187 ? 13.398 6.762 -2.26 1 98.12 187 ARG B C 1
ATOM 3970 O O . ARG B 1 187 ? 14.477 7.09 -1.761 1 98.12 187 ARG B O 1
ATOM 3977 N N . ALA B 1 188 ? 13.273 6.023 -3.303 1 97.81 188 ALA B N 1
ATOM 3978 C CA . ALA B 1 188 ? 14.469 5.539 -3.982 1 97.81 188 ALA B CA 1
ATOM 3979 C C . ALA B 1 188 ? 15.336 6.703 -4.457 1 97.81 188 ALA B C 1
ATOM 3981 O O . ALA B 1 188 ? 16.562 6.684 -4.285 1 97.81 188 ALA B O 1
ATOM 3982 N N . ALA B 1 189 ? 14.695 7.711 -5.039 1 97.94 189 ALA B N 1
ATOM 3983 C CA . ALA B 1 189 ? 15.43 8.891 -5.488 1 97.94 189 ALA B CA 1
ATOM 3984 C C . ALA B 1 189 ? 16.109 9.586 -4.316 1 97.94 189 ALA B C 1
ATOM 3986 O O . ALA B 1 189 ? 17.266 10 -4.422 1 97.94 189 ALA B O 1
ATOM 3987 N N . ALA B 1 190 ? 15.438 9.703 -3.25 1 98.12 190 ALA B N 1
ATOM 3988 C CA . ALA B 1 190 ? 16 10.328 -2.061 1 98.12 190 ALA B CA 1
ATOM 3989 C C . ALA B 1 190 ? 17.219 9.547 -1.553 1 98.12 190 ALA B C 1
ATOM 3991 O O . ALA B 1 190 ? 18.25 10.125 -1.235 1 98.12 190 ALA B O 1
ATOM 3992 N N . LEU B 1 191 ? 17.062 8.25 -1.508 1 97.94 191 LEU B N 1
ATOM 3993 C CA . LEU B 1 191 ? 18.125 7.383 -0.983 1 97.94 191 LEU B CA 1
ATOM 3994 C C . LEU B 1 191 ? 19.344 7.391 -1.9 1 97.94 191 LEU B C 1
ATOM 3996 O O . LEU B 1 191 ? 20.453 7.137 -1.453 1 97.94 191 LEU B O 1
ATOM 4000 N N . GLU B 1 192 ? 19.078 7.734 -3.154 1 97 192 GLU B N 1
ATOM 4001 C CA . GLU B 1 192 ? 20.172 7.797 -4.129 1 97 192 GLU B CA 1
ATOM 4002 C C . GLU B 1 192 ? 20.672 9.227 -4.312 1 97 192 GLU B C 1
ATOM 4004 O O . GLU B 1 192 ? 21.391 9.523 -5.27 1 97 192 GLU B O 1
ATOM 4009 N N . ASP B 1 193 ? 20.203 10.117 -3.467 1 96.06 193 ASP B N 1
ATOM 4010 C CA . ASP B 1 193 ? 20.594 11.523 -3.451 1 96.06 193 ASP B CA 1
ATOM 4011 C C . ASP B 1 193 ? 20.203 12.211 -4.754 1 96.06 193 ASP B C 1
ATOM 4013 O O . ASP B 1 193 ? 20.891 13.133 -5.211 1 96.06 193 ASP B O 1
ATOM 4017 N N . ASP B 1 194 ? 19.219 11.688 -5.352 1 97.12 194 ASP B N 1
ATOM 4018 C CA . ASP B 1 194 ? 18.672 12.32 -6.551 1 97.12 194 ASP B CA 1
ATOM 4019 C C . ASP B 1 194 ? 17.531 13.273 -6.199 1 97.12 194 ASP B C 1
ATOM 4021 O O . ASP B 1 194 ? 16.375 13.031 -6.559 1 97.12 194 ASP B O 1
ATOM 4025 N N . TRP B 1 195 ? 17.875 14.359 -5.688 1 96.94 195 TRP B N 1
ATOM 4026 C CA . TRP B 1 195 ? 16.922 15.32 -5.152 1 96.94 195 TRP B CA 1
ATOM 4027 C C . TRP B 1 195 ? 16.219 16.078 -6.277 1 96.94 195 TRP B C 1
ATOM 4029 O O . TRP B 1 195 ? 15.094 16.547 -6.109 1 96.94 195 TRP B O 1
ATOM 4039 N N . LYS B 1 196 ? 16.859 16.156 -7.41 1 97.44 196 LYS B N 1
ATOM 4040 C CA . LYS B 1 196 ? 16.219 16.75 -8.57 1 97.44 196 LYS B CA 1
ATOM 4041 C C . LYS B 1 196 ? 14.969 15.977 -8.984 1 97.44 196 LYS B C 1
ATOM 4043 O O . LYS B 1 196 ? 13.922 16.562 -9.266 1 97.44 196 LYS B O 1
ATOM 4048 N N . THR B 1 197 ? 15.125 14.703 -8.945 1 97.75 197 THR B N 1
ATOM 4049 C CA . THR B 1 197 ? 13.984 13.852 -9.273 1 97.75 197 THR B CA 1
ATOM 4050 C C . THR B 1 197 ? 12.883 14.008 -8.227 1 97.75 197 THR B C 1
ATOM 4052 O O . THR B 1 197 ? 11.703 14.117 -8.578 1 97.75 197 THR B O 1
ATOM 4055 N N . VAL B 1 198 ? 13.242 14.031 -6.961 1 98.25 198 VAL B N 1
ATOM 4056 C CA . VAL B 1 198 ? 12.258 14.234 -5.906 1 98.25 198 VAL B CA 1
ATOM 4057 C C . VAL B 1 198 ? 11.523 15.555 -6.137 1 98.25 198 VAL B C 1
ATOM 4059 O O . VAL B 1 198 ? 10.289 15.586 -6.164 1 98.25 198 VAL B O 1
ATOM 4062 N N . TYR B 1 199 ? 12.258 16.578 -6.402 1 98.56 199 TYR B N 1
ATOM 4063 C CA . TYR B 1 199 ? 11.688 17.906 -6.637 1 98.56 199 TYR B CA 1
ATOM 4064 C C . TYR B 1 199 ? 10.758 17.891 -7.844 1 98.56 199 TYR B C 1
ATOM 4066 O O . TYR B 1 199 ? 9.617 18.344 -7.758 1 98.56 199 TYR B O 1
ATOM 4074 N N . ASN B 1 200 ? 11.227 17.359 -8.953 1 98.5 200 ASN B N 1
ATOM 4075 C CA . ASN B 1 200 ? 10.477 17.391 -10.195 1 98.5 200 ASN B CA 1
ATOM 4076 C C . ASN B 1 200 ? 9.156 16.625 -10.078 1 98.5 200 ASN B C 1
ATOM 4078 O O . ASN B 1 200 ? 8.125 17.078 -10.57 1 98.5 200 ASN B O 1
ATOM 4082 N N . GLU B 1 201 ? 9.203 15.5 -9.438 1 98.56 201 GLU B N 1
ATOM 4083 C CA . GLU B 1 201 ? 7.988 14.703 -9.281 1 98.56 201 GLU B CA 1
ATOM 4084 C C . GLU B 1 201 ? 6.98 15.406 -8.367 1 98.56 201 GLU B C 1
ATOM 4086 O O . GLU B 1 201 ? 5.789 15.461 -8.68 1 98.56 201 GLU B O 1
ATOM 4091 N N . VAL B 1 202 ? 7.473 15.961 -7.281 1 98.75 202 VAL B N 1
ATOM 4092 C CA . VAL B 1 202 ? 6.59 16.656 -6.359 1 98.75 202 VAL B CA 1
ATOM 4093 C C . VAL B 1 202 ? 5.984 17.875 -7.051 1 98.75 202 VAL B C 1
ATOM 4095 O O . VAL B 1 202 ? 4.789 18.141 -6.926 1 98.75 202 VAL B O 1
ATOM 4098 N N . ALA B 1 203 ? 6.785 18.547 -7.805 1 98.75 203 ALA B N 1
ATOM 4099 C CA . ALA B 1 203 ? 6.309 19.734 -8.516 1 98.75 203 ALA B CA 1
ATOM 4100 C C . ALA B 1 203 ? 5.238 19.375 -9.539 1 98.75 203 ALA B C 1
ATOM 4102 O O . ALA B 1 203 ? 4.238 20.078 -9.68 1 98.75 203 ALA B O 1
ATOM 4103 N N . ALA B 1 204 ? 5.477 18.312 -10.242 1 98.81 204 ALA B N 1
ATOM 4104 C CA . ALA B 1 204 ? 4.5 17.859 -11.234 1 98.81 204 ALA B CA 1
ATOM 4105 C C . ALA B 1 204 ? 3.18 17.484 -10.562 1 98.81 204 ALA B C 1
ATOM 4107 O O . ALA B 1 204 ? 2.107 17.828 -11.07 1 98.81 204 ALA B O 1
ATOM 4108 N N . LEU B 1 205 ? 3.281 16.859 -9.461 1 98.88 205 LEU B N 1
ATOM 4109 C CA . LEU B 1 205 ? 2.082 16.438 -8.742 1 98.88 205 LEU B CA 1
ATOM 4110 C C . LEU B 1 205 ? 1.352 17.641 -8.156 1 98.88 205 LEU B C 1
ATOM 4112 O O . LEU B 1 205 ? 0.119 17.672 -8.141 1 98.88 205 LEU B O 1
ATOM 4116 N N . LYS B 1 206 ? 2.092 18.594 -7.688 1 98.81 206 LYS B N 1
ATOM 4117 C CA . LYS B 1 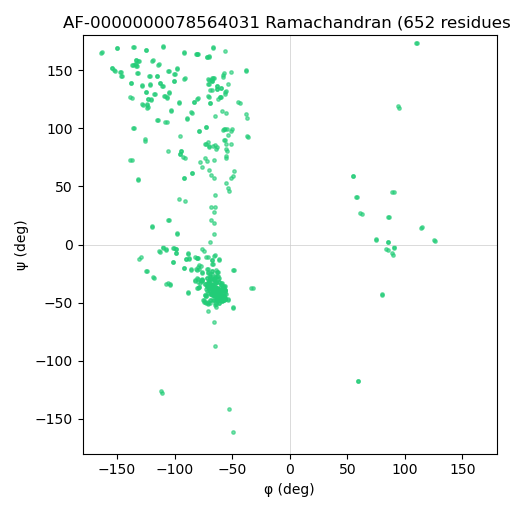206 ? 1.478 19.844 -7.238 1 98.81 206 LYS B CA 1
ATOM 4118 C C . LYS B 1 206 ? 0.67 20.484 -8.359 1 98.81 206 LYS B C 1
ATOM 4120 O O . LYS B 1 206 ? -0.451 20.953 -8.141 1 98.81 206 LYS B O 1
ATOM 4125 N N . GLY B 1 207 ? 1.243 20.5 -9.531 1 98.75 207 GLY B N 1
ATOM 4126 C CA . GLY B 1 207 ? 0.526 21.031 -10.68 1 98.75 207 GLY B CA 1
ATOM 4127 C C . GLY B 1 207 ? -0.778 20.312 -10.953 1 98.75 207 GLY B C 1
ATOM 4128 O O . GLY B 1 207 ? -1.791 20.938 -11.266 1 98.75 207 GLY B O 1
ATOM 4129 N N . ALA B 1 208 ? -0.788 19.031 -10.781 1 98.69 208 ALA B N 1
ATOM 4130 C CA . ALA B 1 208 ? -1.956 18.203 -11.062 1 98.69 208 ALA B CA 1
ATOM 4131 C C . ALA B 1 208 ? -3.055 18.438 -10.031 1 98.69 208 ALA B C 1
ATOM 4133 O O . ALA B 1 208 ? -4.227 18.156 -10.289 1 98.69 208 ALA B O 1
ATOM 4134 N N . CYS B 1 209 ? -2.666 18.891 -8.867 1 98.56 209 CYS B N 1
ATOM 4135 C CA . CYS B 1 209 ? -3.623 19.094 -7.789 1 98.56 209 CYS B CA 1
ATOM 4136 C C . CYS B 1 209 ? -4.52 20.297 -8.078 1 98.56 209 CYS B C 1
ATOM 4138 O O . CYS B 1 209 ? -5.59 20.422 -7.48 1 98.56 209 CYS B O 1
ATOM 4140 N N . GLY B 1 210 ? -4.117 21.234 -8.945 1 97.5 210 GLY B N 1
ATOM 4141 C CA . GLY B 1 210 ? -4.875 22.469 -9.133 1 97.5 210 GLY B CA 1
ATOM 4142 C C . GLY B 1 210 ? -5.012 23.266 -7.855 1 97.5 210 GLY B C 1
ATOM 4143 O O . GLY B 1 210 ? -4.016 23.609 -7.219 1 97.5 210 GLY B O 1
ATOM 4144 N N . ASN B 1 211 ? -6.25 23.453 -7.398 1 97.31 211 ASN B N 1
ATOM 4145 C CA . ASN B 1 211 ? -6.5 24.266 -6.219 1 97.31 211 ASN B CA 1
ATOM 4146 C C . ASN B 1 211 ? -6.477 23.438 -4.941 1 97.31 211 ASN B C 1
ATOM 4148 O O . ASN B 1 211 ? -6.461 23.984 -3.838 1 97.31 211 ASN B O 1
ATOM 4152 N N . ALA B 1 212 ? -6.492 22.125 -5.09 1 98.56 212 ALA B N 1
ATOM 4153 C CA . ALA B 1 212 ? -6.457 21.281 -3.902 1 98.56 212 ALA B CA 1
ATOM 4154 C C . ALA B 1 212 ? -5.125 21.422 -3.17 1 98.56 212 ALA B C 1
ATOM 4156 O O . ALA B 1 212 ? -4.07 21.516 -3.801 1 98.56 212 ALA B O 1
ATOM 4157 N N . HIS B 1 213 ? -5.191 21.375 -1.879 1 98.5 213 HIS B N 1
ATOM 4158 C CA . HIS B 1 213 ? -3.977 21.391 -1.07 1 98.5 213 HIS B CA 1
ATOM 4159 C C . HIS B 1 213 ? -3.203 20.094 -1.208 1 98.5 213 HIS B C 1
ATOM 4161 O O . HIS B 1 213 ? -3.799 19.016 -1.243 1 98.5 213 HIS B O 1
ATOM 4167 N N . MET B 1 214 ? -1.895 20.234 -1.234 1 98.88 214 MET B N 1
ATOM 4168 C CA . MET B 1 214 ? -1.089 19.016 -1.361 1 98.88 214 MET B CA 1
ATOM 4169 C C . MET B 1 214 ? -0.206 18.828 -0.134 1 98.88 214 MET B C 1
ATOM 4171 O O . MET B 1 214 ? 0.45 19.766 0.322 1 98.88 214 MET B O 1
ATOM 4175 N N . LYS B 1 215 ? -0.27 17.688 0.392 1 98.88 215 LYS B N 1
ATOM 4176 C CA . LYS B 1 215 ? 0.619 17.234 1.462 1 98.88 215 LYS B CA 1
ATOM 4177 C C . LYS B 1 215 ? 1.605 16.188 0.956 1 98.88 215 LYS B C 1
ATOM 4179 O O . LYS B 1 215 ? 1.203 15.18 0.37 1 98.88 215 LYS B O 1
ATOM 4184 N N . THR B 1 216 ? 2.871 16.406 1.192 1 98.94 216 THR B N 1
ATOM 4185 C CA . THR B 1 216 ? 3.891 15.492 0.7 1 98.94 216 THR B CA 1
ATOM 4186 C C . THR B 1 216 ? 4.406 14.602 1.828 1 98.94 216 THR B C 1
ATOM 4188 O O . THR B 1 216 ? 5.023 15.094 2.777 1 98.94 216 THR B O 1
ATOM 4191 N N . ILE B 1 217 ? 4.152 13.32 1.688 1 98.88 217 ILE B N 1
ATOM 4192 C CA . ILE B 1 217 ? 4.629 12.32 2.635 1 98.88 217 ILE B CA 1
ATOM 4193 C C . ILE B 1 217 ? 6.094 11.992 2.342 1 98.88 217 ILE B C 1
ATOM 4195 O O . ILE B 1 217 ? 6.43 11.57 1.233 1 98.88 217 ILE B O 1
ATOM 4199 N N . LEU B 1 218 ? 6.844 12.133 3.346 1 98.81 218 LEU B N 1
ATOM 4200 C CA . LEU B 1 218 ? 8.273 11.914 3.15 1 98.81 218 LEU B CA 1
ATOM 4201 C C . LEU B 1 218 ? 8.641 10.461 3.434 1 98.81 218 LEU B C 1
ATOM 4203 O O . LEU B 1 218 ? 9.664 9.969 2.955 1 98.81 218 LEU B O 1
ATOM 4207 N N . ALA B 1 219 ? 7.801 9.781 4.168 1 98.44 219 ALA B N 1
ATOM 4208 C CA . ALA B 1 219 ? 8.094 8.422 4.602 1 98.44 219 ALA B CA 1
ATOM 4209 C C . ALA B 1 219 ? 9.422 8.352 5.344 1 98.44 219 ALA B C 1
ATOM 4211 O O . ALA B 1 219 ? 10.289 7.543 5.008 1 98.44 219 ALA B O 1
ATOM 4212 N N . THR B 1 220 ? 9.523 9.078 6.395 1 98.31 220 THR B N 1
ATOM 4213 C CA . THR B 1 220 ? 10.789 9.391 7.059 1 98.31 220 THR B CA 1
ATOM 4214 C C . THR B 1 220 ? 11.43 8.125 7.617 1 98.31 220 THR B C 1
ATOM 4216 O O . THR B 1 220 ? 12.664 8.023 7.672 1 98.31 220 THR B O 1
ATOM 4219 N N . GLY B 1 221 ? 10.656 7.16 8.039 1 97.06 221 GLY B N 1
ATOM 4220 C CA . GLY B 1 221 ? 11.195 5.922 8.578 1 97.06 221 GLY B CA 1
ATOM 4221 C C . GLY B 1 221 ? 12.031 5.145 7.586 1 97.06 221 GLY B C 1
ATOM 4222 O O . GLY B 1 221 ? 12.773 4.238 7.965 1 97.06 221 GLY B O 1
ATOM 4223 N N . GLU B 1 222 ? 11.945 5.527 6.379 1 97.75 222 GLU B N 1
ATOM 4224 C CA . GLU B 1 222 ? 12.625 4.766 5.34 1 97.75 222 GLU B CA 1
ATOM 4225 C C . GLU B 1 222 ? 13.656 5.629 4.609 1 97.75 222 GLU B C 1
ATOM 4227 O O . GLU B 1 222 ? 14.094 5.277 3.514 1 97.75 222 GLU B O 1
ATOM 4232 N N . LEU B 1 223 ? 13.992 6.766 5.191 1 97.81 223 LEU B N 1
ATOM 4233 C CA . LEU B 1 223 ? 14.969 7.66 4.574 1 97.81 223 LEU B CA 1
ATOM 4234 C C . LEU B 1 223 ? 16.344 7.48 5.199 1 97.81 223 LEU B C 1
ATOM 4236 O O . LEU B 1 223 ? 17.312 8.117 4.773 1 97.81 223 LEU B O 1
ATOM 4240 N N . LYS B 1 224 ? 16.516 6.672 6.199 1 93.94 224 LYS B N 1
ATOM 4241 C CA . LYS B 1 224 ? 17.75 6.141 6.773 1 93.94 224 LYS B CA 1
ATOM 4242 C C . LYS B 1 224 ? 18.406 7.16 7.699 1 93.94 224 LYS B C 1
ATOM 4244 O O . LYS B 1 224 ? 18.891 6.809 8.781 1 93.94 224 LYS B O 1
ATOM 4249 N N . THR B 1 225 ? 18.469 8.492 7.281 1 93.44 225 THR B N 1
ATOM 4250 C CA . THR B 1 225 ? 19.172 9.477 8.102 1 93.44 225 THR B CA 1
ATOM 4251 C C . THR B 1 225 ? 18.328 10.742 8.266 1 93.44 225 THR B C 1
ATOM 4253 O O . THR B 1 225 ? 17.5 11.055 7.418 1 93.44 225 THR B O 1
ATOM 4256 N N . LEU B 1 226 ? 18.672 11.461 9.32 1 94.31 226 LEU B N 1
ATOM 4257 C CA . LEU B 1 226 ? 18 12.742 9.555 1 94.31 226 LEU B CA 1
ATOM 4258 C C . LEU B 1 226 ? 18.391 13.766 8.492 1 94.31 226 LEU B C 1
ATOM 4260 O O . LEU B 1 226 ? 17.594 14.633 8.133 1 94.31 226 LEU B O 1
ATOM 4264 N N . ALA B 1 227 ? 19.578 13.609 7.977 1 95.06 227 ALA B N 1
ATOM 4265 C CA . ALA B 1 227 ? 20 14.469 6.879 1 95.06 227 ALA B CA 1
ATOM 4266 C C . ALA B 1 227 ? 19.109 14.297 5.664 1 95.06 227 ALA B C 1
ATOM 4268 O O . ALA B 1 227 ? 18.719 15.281 5.027 1 95.06 227 ALA B O 1
ATOM 4269 N N . ASN B 1 228 ? 18.75 13.062 5.367 1 97.81 228 ASN B N 1
ATOM 4270 C CA . ASN B 1 228 ? 17.844 12.797 4.262 1 97.81 228 ASN B CA 1
ATOM 4271 C C . ASN B 1 228 ? 16.453 13.367 4.531 1 97.81 228 ASN B C 1
ATOM 4273 O O . ASN B 1 228 ? 15.797 13.867 3.619 1 97.81 228 ASN B O 1
ATOM 4277 N N . VAL B 1 229 ? 16.047 13.273 5.762 1 98.19 229 VAL B N 1
ATOM 4278 C CA . VAL B 1 229 ? 14.758 13.828 6.137 1 98.19 229 VAL B CA 1
ATOM 4279 C C . VAL B 1 229 ? 14.758 15.336 5.902 1 98.19 229 VAL B C 1
ATOM 4281 O O . VAL B 1 229 ? 13.805 15.883 5.34 1 98.19 229 VAL B O 1
ATOM 4284 N N . TYR B 1 230 ? 15.781 15.961 6.312 1 97.81 230 TYR B N 1
ATOM 4285 C CA . TYR B 1 230 ? 15.914 17.406 6.145 1 97.81 230 TYR B CA 1
ATOM 4286 C C . TYR B 1 230 ? 15.922 17.781 4.668 1 97.81 230 TYR B C 1
ATOM 4288 O O . TYR B 1 230 ? 15.211 18.688 4.246 1 97.81 230 TYR B O 1
ATOM 4296 N N . LYS B 1 231 ? 16.688 17.047 3.863 1 98 231 LYS B N 1
ATOM 4297 C CA . LYS B 1 231 ? 16.766 17.328 2.432 1 98 231 LYS B CA 1
ATOM 4298 C C . LYS B 1 231 ? 15.43 17.078 1.742 1 98 231 LYS B C 1
ATOM 4300 O O . LYS B 1 231 ? 15.023 17.828 0.86 1 98 231 LYS B O 1
ATOM 4305 N N . ALA B 1 232 ? 14.773 16.031 2.141 1 98.81 232 ALA B N 1
ATOM 4306 C CA . ALA B 1 232 ? 13.461 15.734 1.582 1 98.81 232 ALA B CA 1
ATOM 4307 C C . ALA B 1 232 ? 12.453 16.828 1.917 1 98.81 232 ALA B C 1
ATOM 4309 O O . ALA B 1 232 ? 11.609 17.172 1.09 1 98.81 232 ALA B O 1
ATOM 4310 N N . SER B 1 233 ? 12.531 17.328 3.135 1 98.69 233 SER B N 1
ATOM 4311 C CA . SER B 1 233 ? 11.68 18.453 3.531 1 98.69 233 SER B CA 1
ATOM 4312 C C . SER B 1 233 ? 11.883 19.656 2.615 1 98.69 233 SER B C 1
ATOM 4314 O O . SER B 1 233 ? 10.922 20.203 2.074 1 98.69 233 SER B O 1
ATOM 4316 N N . TRP B 1 234 ? 13.102 19.922 2.4 1 98.31 234 TRP B N 1
ATOM 4317 C CA . TRP B 1 234 ? 13.43 21.078 1.564 1 98.31 234 TRP B CA 1
ATOM 4318 C C . TRP B 1 234 ? 12.977 20.844 0.125 1 98.31 234 TRP B C 1
ATOM 4320 O O . TRP B 1 234 ? 12.375 21.719 -0.49 1 98.31 234 TRP B O 1
ATOM 4330 N N . ALA B 1 235 ? 13.297 19.688 -0.421 1 98.62 235 ALA B N 1
ATOM 4331 C CA . ALA B 1 235 ? 12.906 19.391 -1.797 1 98.62 235 ALA B CA 1
ATOM 4332 C C . ALA B 1 235 ? 11.398 19.531 -1.987 1 98.62 235 ALA B C 1
ATOM 4334 O O . ALA B 1 235 ? 10.945 20.062 -2.996 1 98.62 235 ALA B O 1
ATOM 4335 N N . SER B 1 236 ? 10.664 19.094 -1.004 1 98.81 236 SER B N 1
ATOM 4336 C CA . SER B 1 236 ? 9.211 19.125 -1.083 1 98.81 236 SER B CA 1
ATOM 4337 C C . SER B 1 236 ? 8.68 20.547 -0.939 1 98.81 236 SER B C 1
ATOM 4339 O O . SER B 1 236 ? 7.766 20.953 -1.663 1 98.81 236 SER B O 1
ATOM 4341 N N . ILE B 1 237 ? 9.219 21.312 0.019 1 98.69 237 ILE B N 1
ATOM 4342 C CA . ILE B 1 237 ? 8.82 22.703 0.241 1 98.69 237 ILE B CA 1
ATOM 4343 C C . ILE B 1 237 ? 9.109 23.531 -1.009 1 98.69 237 ILE B C 1
ATOM 4345 O O . ILE B 1 237 ? 8.234 24.25 -1.496 1 98.69 237 ILE B O 1
ATOM 4349 N N . LEU B 1 238 ? 10.281 23.312 -1.57 1 98.56 238 LEU B N 1
ATOM 4350 C CA . LEU B 1 238 ? 10.695 24.047 -2.754 1 98.56 238 LEU B CA 1
ATOM 4351 C C . LEU B 1 238 ? 9.82 23.703 -3.951 1 98.56 238 LEU B C 1
ATOM 4353 O O . LEU B 1 238 ? 9.57 24.547 -4.816 1 98.56 238 LEU B O 1
ATOM 4357 N N . ALA B 1 239 ? 9.328 22.484 -3.979 1 98.5 239 ALA B N 1
ATOM 4358 C CA . ALA B 1 239 ? 8.523 22.016 -5.094 1 98.5 239 ALA B CA 1
ATOM 4359 C C . ALA B 1 239 ? 7.078 22.5 -4.98 1 98.5 239 ALA B C 1
ATOM 4361 O O . ALA B 1 239 ? 6.273 22.297 -5.891 1 98.5 239 ALA B O 1
ATOM 4362 N N . GLY B 1 240 ? 6.691 23.047 -3.828 1 98.38 240 GLY B N 1
ATOM 4363 C CA . GLY B 1 240 ? 5.406 23.734 -3.74 1 98.38 240 GLY B CA 1
ATOM 4364 C C . GLY B 1 240 ? 4.43 23.031 -2.812 1 98.38 240 GLY B C 1
ATOM 4365 O O . GLY B 1 240 ? 3.244 23.375 -2.785 1 98.38 240 GLY B O 1
ATOM 4366 N N . SER B 1 241 ? 4.898 22.125 -2 1 98.75 241 SER B N 1
ATOM 4367 C CA . SER B 1 241 ? 4.004 21.438 -1.078 1 98.75 241 SER B CA 1
ATOM 4368 C C . SER B 1 241 ? 3.385 22.391 -0.075 1 98.75 241 SER B C 1
ATOM 4370 O O . SER B 1 241 ? 4.078 23.25 0.486 1 98.75 241 SER B O 1
ATOM 4372 N N . ASP B 1 242 ? 2.078 22.234 0.16 1 98.88 242 ASP B N 1
ATOM 4373 C CA . ASP B 1 242 ? 1.409 23.031 1.172 1 98.88 242 ASP B CA 1
ATOM 4374 C C . ASP B 1 242 ? 1.688 22.5 2.576 1 98.88 242 ASP B C 1
ATOM 4376 O O . ASP B 1 242 ? 1.676 23.266 3.547 1 98.88 242 ASP B O 1
ATOM 4380 N N . PHE B 1 243 ? 1.833 21.234 2.691 1 98.88 243 PHE B N 1
ATOM 4381 C CA . PHE B 1 243 ? 2.193 20.5 3.9 1 98.88 243 PHE B CA 1
ATOM 4382 C C . PHE B 1 243 ? 3.314 19.516 3.617 1 98.88 243 PHE B C 1
ATOM 4384 O O . PHE B 1 243 ? 3.391 18.953 2.523 1 98.88 243 PHE B O 1
ATOM 4391 N N . ILE B 1 244 ? 4.133 19.297 4.59 1 98.94 244 ILE B N 1
ATOM 4392 C CA . ILE B 1 244 ? 4.945 18.078 4.574 1 98.94 244 ILE B CA 1
ATOM 4393 C C . ILE B 1 244 ? 4.508 17.156 5.707 1 98.94 244 ILE B C 1
ATOM 4395 O O . ILE B 1 244 ? 4.145 17.625 6.789 1 98.94 244 ILE B O 1
ATOM 4399 N N . LYS B 1 245 ? 4.465 15.906 5.383 1 98.81 245 LYS B N 1
ATOM 4400 C CA . LYS B 1 245 ? 3.932 14.852 6.242 1 98.81 245 LYS B CA 1
ATOM 4401 C C . LYS B 1 245 ? 4.984 13.789 6.523 1 98.81 245 LYS B C 1
ATOM 4403 O O . LYS B 1 245 ? 5.75 13.406 5.633 1 98.81 245 LYS B O 1
ATOM 4408 N N . THR B 1 246 ? 4.98 13.219 7.727 1 98.62 246 THR B N 1
ATOM 4409 C CA . THR B 1 246 ? 6.078 12.359 8.156 1 98.62 246 THR B CA 1
ATOM 4410 C C . THR B 1 246 ? 6.016 11.008 7.449 1 98.62 246 THR B C 1
ATOM 4412 O O . THR B 1 246 ? 7.027 10.508 6.957 1 98.62 246 THR B O 1
ATOM 4415 N N . SER B 1 247 ? 4.832 10.398 7.477 1 97.88 247 SER B N 1
ATOM 4416 C CA . SER B 1 247 ? 4.789 8.984 7.117 1 97.88 247 SER B CA 1
ATOM 4417 C C . SER B 1 247 ? 3.449 8.609 6.492 1 97.88 247 SER B C 1
ATOM 4419 O O . SER B 1 247 ? 2.506 9.406 6.516 1 97.88 247 SER B O 1
ATOM 4421 N N . THR B 1 248 ? 3.408 7.43 5.938 1 97.19 248 THR B N 1
ATOM 4422 C CA . THR B 1 248 ? 2.186 6.883 5.359 1 97.19 248 THR B CA 1
ATOM 4423 C C . THR B 1 248 ? 1.349 6.184 6.426 1 97.19 248 THR B C 1
ATOM 4425 O O . THR B 1 248 ? 0.152 5.961 6.234 1 97.19 248 THR B O 1
ATOM 4428 N N . GLY B 1 249 ? 1.916 5.824 7.43 1 95.31 249 GLY B N 1
ATOM 4429 C CA . GLY B 1 249 ? 1.272 4.977 8.422 1 95.31 249 GLY B CA 1
ATOM 4430 C C . GLY B 1 249 ? 1.476 3.496 8.164 1 95.31 249 GLY B C 1
ATOM 4431 O O . GLY B 1 249 ? 1.067 2.658 8.977 1 95.31 249 GLY B O 1
ATOM 4432 N N . LYS B 1 250 ? 2.146 3.166 7.074 1 93.81 250 LYS B N 1
ATOM 4433 C CA . LYS B 1 250 ? 2.312 1.771 6.676 1 93.81 250 LYS B CA 1
ATOM 4434 C C . LYS B 1 250 ? 3.758 1.315 6.855 1 93.81 250 LYS B C 1
ATOM 4436 O O . LYS B 1 250 ? 4.066 0.136 6.676 1 93.81 250 LYS B O 1
ATOM 4441 N N . GLU B 1 251 ? 4.609 2.254 7.281 1 93.44 251 GLU B N 1
ATOM 4442 C CA . GLU B 1 251 ? 6 1.894 7.547 1 93.44 251 GLU B CA 1
ATOM 4443 C C . GLU B 1 251 ? 6.145 1.228 8.914 1 93.44 251 GLU B C 1
ATOM 4445 O O . GLU B 1 251 ? 5.258 1.346 9.766 1 93.44 251 GLU B O 1
ATOM 4450 N N . SER B 1 252 ? 7.332 0.576 9.055 1 91.25 252 SER B N 1
ATOM 4451 C CA . SER B 1 252 ? 7.637 -0.006 10.359 1 91.25 252 SER B CA 1
ATOM 4452 C C . SER B 1 252 ? 7.797 1.074 11.422 1 91.25 252 SER B C 1
ATOM 4454 O O . SER B 1 252 ? 7.371 0.897 12.562 1 91.25 252 SER B O 1
ATOM 4456 N N . THR B 1 253 ? 8.445 2.158 11.031 1 91.69 253 THR B N 1
ATOM 4457 C CA . THR B 1 253 ? 8.57 3.344 11.875 1 91.69 253 THR B CA 1
ATOM 4458 C C . THR B 1 253 ? 7.953 4.562 11.195 1 91.69 253 THR B C 1
ATOM 4460 O O . THR B 1 253 ? 8.328 4.906 10.07 1 91.69 253 THR B O 1
ATOM 4463 N N . ASN B 1 254 ? 7.062 5.117 11.938 1 95.19 254 ASN B N 1
ATOM 4464 C CA . ASN B 1 254 ? 6.363 6.266 11.367 1 95.19 254 ASN B CA 1
ATOM 4465 C C . ASN B 1 254 ? 6.742 7.562 12.086 1 95.19 254 ASN B C 1
ATOM 4467 O O . ASN B 1 254 ? 7.918 7.926 12.141 1 95.19 254 ASN B O 1
ATOM 4471 N N . ALA B 1 255 ? 5.828 8.297 12.531 1 93.88 255 ALA B N 1
ATOM 4472 C CA . ALA B 1 255 ? 6.129 9.602 13.117 1 93.88 255 ALA B CA 1
ATOM 4473 C C . ALA B 1 255 ? 6.887 9.453 14.43 1 93.88 255 ALA B C 1
ATOM 4475 O O . ALA B 1 255 ? 6.496 8.672 15.297 1 93.88 255 ALA B O 1
ATOM 4476 N N . THR B 1 256 ? 7.941 10.203 14.578 1 93.44 256 THR B N 1
ATOM 4477 C CA . THR B 1 256 ? 8.656 10.406 15.836 1 93.44 256 THR B CA 1
ATOM 4478 C C . THR B 1 256 ? 8.906 11.891 16.094 1 93.44 256 THR B C 1
ATOM 4480 O O . THR B 1 256 ? 8.898 12.695 15.156 1 93.44 256 THR B O 1
ATOM 4483 N N . LEU B 1 257 ? 9.117 12.188 17.328 1 92.19 257 LEU B N 1
ATOM 4484 C CA . LEU B 1 257 ? 9.375 13.586 17.656 1 92.19 257 LEU B CA 1
ATOM 4485 C C . LEU B 1 257 ? 10.695 14.047 17.047 1 92.19 257 LEU B C 1
ATOM 4487 O O . LEU B 1 257 ? 10.828 15.211 16.672 1 92.19 257 LEU B O 1
ATOM 4491 N N . GLU B 1 258 ? 11.578 13.172 16.891 1 91.5 258 GLU B N 1
ATOM 4492 C CA . GLU B 1 258 ? 12.883 13.492 16.328 1 91.5 258 GLU B CA 1
ATOM 4493 C C . GLU B 1 258 ? 12.758 13.961 14.883 1 91.5 258 GLU B C 1
ATOM 4495 O O . GLU B 1 258 ? 13.258 15.023 14.516 1 91.5 258 GLU B O 1
ATOM 4500 N N . VAL B 1 259 ? 12.078 13.188 14.102 1 96.25 259 VAL B N 1
ATOM 4501 C CA . VAL B 1 259 ? 11.945 13.578 12.695 1 96.25 259 VAL B CA 1
ATOM 4502 C C . VAL B 1 259 ? 11.047 14.805 12.586 1 96.25 259 VAL B C 1
ATOM 4504 O O . VAL B 1 259 ? 11.25 15.648 11.703 1 96.25 259 VAL B O 1
ATOM 4507 N N . ALA B 1 260 ? 10.109 14.875 13.469 1 97.25 260 ALA B N 1
ATOM 4508 C CA . ALA B 1 260 ? 9.242 16.062 13.492 1 97.25 260 ALA B CA 1
ATOM 4509 C C . ALA B 1 260 ? 10.055 17.328 13.711 1 97.25 260 ALA B C 1
ATOM 4511 O O . ALA B 1 260 ? 9.828 18.344 13.047 1 97.25 260 ALA B O 1
ATOM 4512 N N . TYR B 1 261 ? 10.922 17.25 14.633 1 94.38 261 TYR B N 1
ATOM 4513 C CA . TYR B 1 261 ? 11.773 18.406 14.906 1 94.38 261 TYR B CA 1
ATOM 4514 C C . TYR B 1 261 ? 12.539 18.812 13.656 1 94.38 261 TYR B C 1
ATOM 4516 O O . TYR B 1 261 ? 12.578 20 13.312 1 94.38 261 TYR B O 1
ATOM 4524 N N . VAL B 1 262 ? 13.102 17.859 12.961 1 96.06 262 VAL B N 1
ATOM 4525 C CA . VAL B 1 262 ? 13.914 18.125 11.781 1 96.06 262 VAL B CA 1
ATOM 4526 C C . VAL B 1 262 ? 13.047 18.734 10.68 1 96.06 262 VAL B C 1
ATOM 4528 O O . VAL B 1 262 ? 13.445 19.719 10.039 1 96.06 262 VAL B O 1
ATOM 4531 N N . MET B 1 263 ? 11.891 18.234 10.492 1 98.56 263 MET B N 1
ATOM 4532 C CA . MET B 1 263 ? 10.977 18.734 9.469 1 98.56 263 MET B CA 1
ATOM 4533 C C . MET B 1 263 ? 10.492 20.141 9.805 1 98.56 263 MET B C 1
ATOM 4535 O O . MET B 1 263 ? 10.461 21.016 8.938 1 98.56 263 MET B O 1
ATOM 4539 N N . CYS B 1 264 ? 10.195 20.344 11.023 1 98.25 264 CYS B N 1
ATOM 4540 C CA . CYS B 1 264 ? 9.742 21.672 11.453 1 98.25 264 CYS B CA 1
ATOM 4541 C C . CYS B 1 264 ? 10.859 22.688 11.359 1 98.25 264 CYS B C 1
ATOM 4543 O O . CYS B 1 264 ? 10.609 23.859 11.062 1 98.25 264 CYS B O 1
ATOM 4545 N N . ALA B 1 265 ? 12.047 22.234 11.625 1 96.25 265 ALA B N 1
ATOM 4546 C CA . ALA B 1 265 ? 13.188 23.141 11.453 1 96.25 265 ALA B CA 1
ATOM 4547 C C . ALA B 1 265 ? 13.297 23.609 10.008 1 96.25 265 ALA B C 1
ATOM 4549 O O . ALA B 1 265 ? 13.602 24.781 9.75 1 96.25 265 ALA B O 1
ATOM 4550 N N . ALA B 1 266 ? 13.055 22.703 9.086 1 97.38 266 ALA B N 1
ATOM 4551 C CA . ALA B 1 266 ? 13.078 23.078 7.676 1 97.38 266 ALA B CA 1
ATOM 4552 C C . ALA B 1 266 ? 11.969 24.078 7.359 1 97.38 266 ALA B C 1
ATOM 4554 O O . ALA B 1 266 ? 12.203 25.078 6.664 1 97.38 266 ALA B O 1
ATOM 4555 N N . ILE B 1 267 ? 10.812 23.859 7.883 1 98.69 267 ILE B N 1
ATOM 4556 C CA . ILE B 1 267 ? 9.68 24.75 7.688 1 98.69 267 ILE B CA 1
ATOM 4557 C C . ILE B 1 267 ? 10.008 26.141 8.242 1 98.69 267 ILE B C 1
ATOM 4559 O O . ILE B 1 267 ? 9.742 27.156 7.598 1 98.69 267 ILE B O 1
ATOM 4563 N N . LYS B 1 268 ? 10.547 26.125 9.414 1 97.62 268 LYS B N 1
ATOM 4564 C CA . LYS B 1 268 ? 10.914 27.375 10.055 1 97.62 268 LYS B CA 1
ATOM 4565 C C . LYS B 1 268 ? 11.906 28.172 9.203 1 97.62 268 LYS B C 1
ATOM 4567 O O . LYS B 1 268 ? 11.719 29.375 8.984 1 97.62 268 LYS B O 1
ATOM 4572 N N . ARG B 1 269 ? 12.891 27.453 8.773 1 96.12 269 ARG B N 1
ATOM 4573 C CA . ARG B 1 269 ? 13.906 28.109 7.961 1 96.12 269 ARG B CA 1
ATOM 4574 C C . ARG B 1 269 ? 13.297 28.703 6.688 1 96.12 269 ARG B C 1
ATOM 4576 O O . ARG B 1 269 ? 13.625 29.812 6.297 1 96.12 269 ARG B O 1
ATOM 4583 N N . TRP B 1 270 ? 12.492 28 6.055 1 97.94 270 TRP B N 1
ATOM 4584 C CA . TRP B 1 270 ? 11.789 28.469 4.863 1 97.94 270 TRP B CA 1
ATOM 4585 C C . TRP B 1 270 ? 11.008 29.734 5.16 1 97.94 270 TRP B C 1
ATOM 4587 O O . TRP B 1 270 ? 11.078 30.719 4.406 1 97.94 270 TRP B O 1
ATOM 4597 N N . HIS B 1 271 ? 10.305 29.688 6.23 1 98.44 271 HIS B N 1
ATOM 4598 C CA . HIS B 1 271 ? 9.516 30.859 6.621 1 98.44 271 HIS B CA 1
ATOM 4599 C C . HIS B 1 271 ? 10.406 32.062 6.871 1 98.44 271 HIS B C 1
ATOM 4601 O O . HIS B 1 271 ? 10.07 33.188 6.461 1 98.44 271 HIS B O 1
ATOM 4607 N N . GLU B 1 272 ? 11.453 31.875 7.543 1 96.38 272 GLU B N 1
ATOM 4608 C CA . GLU B 1 272 ? 12.391 32.969 7.828 1 96.38 272 GLU B CA 1
ATOM 4609 C C . GLU B 1 272 ? 12.93 33.562 6.543 1 96.38 272 GLU B C 1
ATOM 4611 O O . GLU B 1 272 ? 13.117 34.781 6.461 1 96.38 272 GLU B O 1
ATOM 4616 N N . LEU B 1 273 ? 13.086 32.688 5.602 1 96.44 273 LEU B N 1
ATOM 4617 C CA . LEU B 1 273 ? 13.695 33.156 4.352 1 96.44 273 LEU B CA 1
ATOM 4618 C C . LEU B 1 273 ? 12.664 33.812 3.447 1 96.44 273 LEU B C 1
ATOM 4620 O O . LEU B 1 273 ? 12.992 34.719 2.695 1 96.44 273 LEU B O 1
ATOM 4624 N N . THR B 1 274 ? 11.422 33.375 3.518 1 97.19 274 THR B N 1
ATOM 4625 C CA . THR B 1 274 ? 10.5 33.75 2.449 1 97.19 274 THR B CA 1
ATOM 4626 C C . THR B 1 274 ? 9.266 34.438 3.021 1 97.19 274 THR B C 1
ATOM 4628 O O . THR B 1 274 ? 8.5 35.062 2.285 1 97.19 274 THR B O 1
ATOM 4631 N N . GLY B 1 275 ? 8.977 34.188 4.266 1 97.62 275 GLY B N 1
ATOM 4632 C CA . GLY B 1 275 ? 7.75 34.688 4.875 1 97.62 275 GLY B CA 1
ATOM 4633 C C . GLY B 1 275 ? 6.559 33.781 4.625 1 97.62 275 GLY B C 1
ATOM 4634 O O . GLY B 1 275 ? 5.465 34.031 5.137 1 97.62 275 GLY B O 1
ATOM 4635 N N . LYS B 1 276 ? 6.77 32.781 3.846 1 98.25 276 LYS B N 1
ATOM 4636 C CA . LYS B 1 276 ? 5.676 31.875 3.494 1 98.25 276 LYS B CA 1
ATOM 4637 C C . LYS B 1 276 ? 5.59 30.703 4.477 1 98.25 276 LYS B C 1
ATOM 4639 O O . LYS B 1 276 ? 6.617 30.172 4.91 1 98.25 276 LYS B O 1
ATOM 4644 N N . LYS B 1 277 ? 4.367 30.297 4.77 1 98.75 277 LYS B N 1
ATOM 4645 C CA . LYS B 1 277 ? 4.16 29.203 5.723 1 98.75 277 LYS B CA 1
ATOM 4646 C C . LYS B 1 277 ? 3.871 27.891 5.008 1 98.75 277 LYS B C 1
ATOM 4648 O O . LYS B 1 277 ? 3.189 27.875 3.98 1 98.75 277 LYS B O 1
ATOM 4653 N N . VAL B 1 278 ? 4.402 26.891 5.512 1 98.88 278 VAL B N 1
ATOM 4654 C CA . VAL B 1 278 ? 4.129 25.516 5.113 1 98.88 278 VAL B CA 1
ATOM 4655 C C . VAL B 1 278 ? 3.621 24.719 6.316 1 98.88 278 VAL B C 1
ATOM 4657 O O . VAL B 1 278 ? 4.113 24.891 7.434 1 98.88 278 VAL B O 1
ATOM 4660 N N . GLY B 1 279 ? 2.627 23.922 6.082 1 98.94 279 GLY B N 1
ATOM 4661 C CA . GLY B 1 279 ? 2.055 23.125 7.164 1 98.94 279 GLY B CA 1
ATOM 4662 C C . GLY B 1 279 ? 2.838 21.875 7.469 1 98.94 279 GLY B C 1
ATOM 4663 O O . GLY B 1 279 ? 3.67 21.438 6.664 1 98.94 279 GLY B O 1
ATOM 4664 N N . PHE B 1 280 ? 2.551 21.281 8.672 1 98.94 280 PHE B N 1
ATOM 4665 C CA . PHE B 1 280 ? 3.182 20.047 9.141 1 98.94 280 PHE B CA 1
ATOM 4666 C C . PHE B 1 280 ? 2.133 19.031 9.562 1 98.94 280 PHE B C 1
ATOM 4668 O O . PHE B 1 280 ? 1.146 19.391 10.219 1 98.94 280 PHE B O 1
ATOM 4675 N N . LYS B 1 281 ? 2.355 17.781 9.148 1 98.88 281 LYS B N 1
ATOM 4676 C CA . LYS B 1 281 ? 1.434 16.719 9.539 1 98.88 281 LYS B CA 1
ATOM 4677 C C . LYS B 1 281 ? 2.189 15.469 9.984 1 98.88 281 LYS B C 1
ATOM 4679 O O . LYS B 1 281 ? 2.635 14.68 9.148 1 98.88 281 LYS B O 1
ATOM 4684 N N . PRO B 1 282 ? 2.322 15.266 11.289 1 98.56 282 PRO B N 1
ATOM 4685 C CA . PRO B 1 282 ? 2.76 13.945 11.742 1 98.56 282 PRO B CA 1
ATOM 4686 C C . PRO B 1 282 ? 1.692 12.867 11.539 1 98.56 282 PRO B C 1
ATOM 4688 O O . PRO B 1 282 ? 0.507 13.125 11.766 1 98.56 282 PRO B O 1
ATOM 4691 N N . ALA B 1 283 ? 2.119 11.703 11.078 1 97.69 283 ALA B N 1
ATOM 4692 C CA . ALA B 1 283 ? 1.15 10.641 10.836 1 97.69 283 ALA B CA 1
ATOM 4693 C C . ALA B 1 283 ? 1.757 9.273 11.125 1 97.69 283 ALA B C 1
ATOM 4695 O O . ALA B 1 283 ? 2.939 9.039 10.859 1 97.69 283 ALA B O 1
ATOM 4696 N N . GLY B 1 284 ? 0.907 8.375 11.648 1 92.25 284 GLY B N 1
ATOM 4697 C CA . GLY B 1 284 ? 1.277 7 11.93 1 92.25 284 GLY B CA 1
ATOM 4698 C C . GLY B 1 284 ? 1.728 6.785 13.359 1 92.25 284 GLY B C 1
ATOM 4699 O O . GLY B 1 284 ? 2.688 7.41 13.812 1 92.25 284 GLY B O 1
ATOM 4700 N N . GLY B 1 285 ? 1.057 5.992 14.047 1 89.19 285 GLY B N 1
ATOM 4701 C CA . GLY B 1 285 ? 1.51 5.559 15.359 1 89.19 285 GLY B CA 1
ATOM 4702 C C . GLY B 1 285 ? 1.117 6.516 16.469 1 89.19 285 GLY B C 1
ATOM 4703 O O . GLY B 1 285 ? 1.543 6.352 17.625 1 89.19 285 GLY B O 1
ATOM 4704 N N . ILE B 1 286 ? 0.397 7.586 16.188 1 95.12 286 ILE B N 1
ATOM 4705 C CA . ILE B 1 286 ? -0.071 8.516 17.219 1 95.12 286 ILE B CA 1
ATOM 4706 C C . ILE B 1 286 ? -1.437 8.062 17.734 1 95.12 286 ILE B C 1
ATOM 4708 O O . ILE B 1 286 ? -2.449 8.227 17.047 1 95.12 286 ILE B O 1
ATOM 4712 N N . LYS B 1 287 ? -1.449 7.574 18.938 1 94.56 287 LYS B N 1
ATOM 4713 C CA . LYS B 1 287 ? -2.648 6.871 19.391 1 94.56 287 LYS B CA 1
ATOM 4714 C C . LYS B 1 287 ? -3.279 7.566 20.594 1 94.56 287 LYS B C 1
ATOM 4716 O O . LYS B 1 287 ? -4.496 7.504 20.781 1 94.56 287 LYS B O 1
ATOM 4721 N N . THR B 1 288 ? -2.453 8.266 21.406 1 93.12 288 THR B N 1
ATOM 4722 C CA . THR B 1 288 ? -2.984 8.797 22.656 1 93.12 288 THR B CA 1
ATOM 4723 C C . THR B 1 288 ? -2.986 10.328 22.641 1 93.12 288 THR B C 1
ATOM 4725 O O . THR B 1 288 ? -2.195 10.945 21.922 1 93.12 288 THR B O 1
ATOM 4728 N N . PRO B 1 289 ? -3.891 10.898 23.438 1 93.81 289 PRO B N 1
ATOM 4729 C CA . PRO B 1 289 ? -3.869 12.359 23.562 1 93.81 289 PRO B CA 1
ATOM 4730 C C . PRO B 1 289 ? -2.516 12.891 24.016 1 93.81 289 PRO B C 1
ATOM 4732 O O . PRO B 1 289 ? -2.09 13.961 23.578 1 93.81 289 PRO B O 1
ATOM 4735 N N . GLN B 1 290 ? -1.835 12.156 24.891 1 89.38 290 GLN B N 1
ATOM 4736 C CA . GLN B 1 290 ? -0.528 12.578 25.375 1 89.38 290 GLN B CA 1
ATOM 4737 C C . GLN B 1 290 ? 0.488 12.664 24.25 1 89.38 290 GLN B C 1
ATOM 4739 O O . GLN B 1 290 ? 1.245 13.633 24.156 1 89.38 290 GLN B O 1
ATOM 4744 N N . GLU B 1 291 ? 0.451 11.656 23.438 1 92.75 291 GLU B N 1
ATOM 4745 C CA . GLU B 1 291 ? 1.341 11.664 22.281 1 92.75 291 GLU B CA 1
ATOM 4746 C C . GLU B 1 291 ? 1.032 12.836 21.359 1 92.75 291 GLU B C 1
ATOM 4748 O O . GLU B 1 291 ? 1.945 13.508 20.859 1 92.75 291 GLU B O 1
ATOM 4753 N N . ALA B 1 292 ? -0.213 13.047 21.172 1 95.94 292 ALA B N 1
ATOM 4754 C CA . ALA B 1 292 ? -0.636 14.156 20.312 1 95.94 292 ALA B CA 1
ATOM 4755 C C . ALA B 1 292 ? -0.196 15.492 20.891 1 95.94 292 ALA B C 1
ATOM 4757 O O . ALA B 1 292 ? 0.285 16.359 20.156 1 95.94 292 ALA B O 1
ATOM 4758 N N . LEU B 1 293 ? -0.339 15.68 22.141 1 92.62 293 LEU B N 1
ATOM 4759 C CA . LEU B 1 293 ? 0.009 16.922 22.797 1 92.62 293 LEU B CA 1
ATOM 4760 C C . LEU B 1 293 ? 1.514 17.172 22.75 1 92.62 293 LEU B C 1
ATOM 4762 O O . LEU B 1 293 ? 1.961 18.312 22.719 1 92.62 293 LEU B O 1
ATOM 4766 N N . ALA B 1 294 ? 2.26 16.094 22.734 1 91.31 294 ALA B N 1
ATOM 4767 C CA . ALA B 1 294 ? 3.705 16.25 22.578 1 91.31 294 ALA B CA 1
ATOM 4768 C C . ALA B 1 294 ? 4.043 16.906 21.25 1 91.31 294 ALA B C 1
ATOM 4770 O O . ALA B 1 294 ? 4.953 17.734 21.172 1 91.31 294 ALA B O 1
ATOM 4771 N N . TYR B 1 295 ? 3.338 16.578 20.234 1 95.06 295 TYR B N 1
ATOM 4772 C CA . TYR B 1 295 ? 3.555 17.219 18.938 1 95.06 295 TYR B CA 1
ATOM 4773 C C . TYR B 1 295 ? 3.098 18.672 18.969 1 95.06 295 TYR B C 1
ATOM 4775 O O . TYR B 1 295 ? 3.734 19.547 18.359 1 95.06 295 TYR B O 1
ATOM 4783 N N . VAL B 1 296 ? 2.002 18.938 19.625 1 94.88 296 VAL B N 1
ATOM 4784 C CA . VAL B 1 296 ? 1.536 20.312 19.781 1 94.88 296 VAL B CA 1
ATOM 4785 C C . VAL B 1 296 ? 2.621 21.156 20.438 1 94.88 296 VAL B C 1
ATOM 4787 O O . VAL B 1 296 ? 2.924 22.266 19.984 1 94.88 296 VAL B O 1
ATOM 4790 N N . ALA B 1 297 ? 3.18 20.609 21.453 1 90.88 297 ALA B N 1
ATOM 4791 C CA . ALA B 1 297 ? 4.238 21.312 22.188 1 90.88 297 ALA B CA 1
ATOM 4792 C C . ALA B 1 297 ? 5.438 21.562 21.281 1 90.88 297 ALA B C 1
ATOM 4794 O O . ALA B 1 297 ? 6.012 22.656 21.297 1 90.88 297 ALA B O 1
ATOM 4795 N N . LEU B 1 298 ? 5.793 20.562 20.531 1 92.19 298 LEU B N 1
ATOM 4796 C CA . LEU B 1 298 ? 6.918 20.703 19.625 1 92.19 298 LEU B CA 1
ATOM 4797 C C . LEU B 1 298 ? 6.664 21.812 18.609 1 92.19 298 LEU B C 1
ATOM 4799 O O . LEU B 1 298 ? 7.535 22.641 18.359 1 92.19 298 LEU B O 1
ATOM 4803 N N . ILE B 1 299 ? 5.512 21.844 18.062 1 96.38 299 ILE B N 1
ATOM 4804 C CA . ILE B 1 299 ? 5.145 22.828 17.047 1 96.38 299 ILE B CA 1
ATOM 4805 C C . ILE B 1 299 ? 5.191 24.234 17.656 1 96.38 299 ILE B C 1
ATOM 4807 O O . ILE B 1 299 ? 5.75 25.156 17.078 1 96.38 299 ILE B O 1
ATOM 4811 N N . LYS B 1 300 ? 4.594 24.344 18.781 1 93.31 300 LYS B N 1
ATOM 4812 C CA . LYS B 1 300 ? 4.594 25.625 19.469 1 93.31 300 LYS B CA 1
ATOM 4813 C C . LYS B 1 300 ? 6.016 26.125 19.703 1 93.31 300 LYS B C 1
ATOM 4815 O O . LYS B 1 300 ? 6.309 27.312 19.469 1 93.31 300 LYS B O 1
ATOM 4820 N N . GLU B 1 301 ? 6.82 25.25 20.062 1 89.5 301 GLU B N 1
ATOM 4821 C CA . GLU B 1 301 ? 8.188 25.625 20.422 1 89.5 301 GLU B CA 1
ATOM 4822 C C . GLU B 1 301 ? 9.008 25.969 19.172 1 89.5 301 GLU B C 1
ATOM 4824 O O . GLU B 1 301 ? 9.75 26.953 19.172 1 89.5 301 GLU B O 1
ATOM 4829 N N . VAL B 1 302 ? 8.875 25.188 18.141 1 93.62 302 VAL B N 1
ATOM 4830 C CA . VAL B 1 302 ? 9.758 25.312 16.984 1 93.62 302 VAL B CA 1
ATOM 4831 C C . VAL B 1 302 ? 9.188 26.312 15.992 1 93.62 302 VAL B C 1
ATOM 4833 O O . VAL B 1 302 ? 9.906 27.172 15.484 1 93.62 302 VAL B O 1
ATOM 4836 N N . LEU B 1 303 ? 7.891 26.266 15.773 1 97.19 303 LEU B N 1
ATOM 4837 C CA . LEU B 1 303 ? 7.285 27.062 14.719 1 97.19 303 LEU B CA 1
ATOM 4838 C C . LEU B 1 303 ? 6.516 28.25 15.297 1 97.19 303 LEU B C 1
ATOM 4840 O O . LEU B 1 303 ? 6.426 29.312 14.664 1 97.19 303 LEU B O 1
ATOM 4844 N N . GLY B 1 304 ? 5.926 28.062 16.484 1 95.75 304 GLY B N 1
ATOM 4845 C CA . GLY B 1 304 ? 5.168 29.125 17.125 1 95.75 304 GLY B CA 1
ATOM 4846 C C . GLY B 1 304 ? 3.674 28.859 17.141 1 95.75 304 GLY B C 1
ATOM 4847 O O . GLY B 1 304 ? 3.186 27.953 16.453 1 95.75 304 GLY B O 1
ATOM 4848 N N . GLU B 1 305 ? 2.941 29.688 17.797 1 96 305 GLU B N 1
ATOM 4849 C CA . GLU B 1 305 ? 1.511 29.531 18.047 1 96 305 GLU B CA 1
ATOM 4850 C C . GLU B 1 305 ? 0.708 29.688 16.75 1 96 305 GLU B C 1
ATOM 4852 O O . GLU B 1 305 ? -0.367 29.109 16.609 1 96 305 GLU B O 1
ATOM 4857 N N . SER B 1 306 ? 1.24 30.422 15.875 1 97.88 306 SER B N 1
ATOM 4858 C CA . SER B 1 306 ? 0.517 30.719 14.641 1 97.88 306 SER B CA 1
ATOM 4859 C C . SER B 1 306 ? 0.342 29.469 13.789 1 97.88 306 SER B C 1
ATOM 4861 O O . SER B 1 306 ? -0.485 29.438 12.875 1 97.88 306 SER B O 1
ATOM 4863 N N . TRP B 1 307 ? 1.109 28.406 14.062 1 98.5 307 TRP B N 1
ATOM 4864 C CA . TRP B 1 307 ? 1.004 27.172 13.312 1 98.5 307 TRP B CA 1
ATOM 4865 C C . TRP B 1 307 ? -0.055 26.25 13.914 1 98.5 307 TRP B C 1
ATOM 4867 O O . TRP B 1 307 ? -0.451 25.25 13.305 1 98.5 307 TRP B O 1
ATOM 4877 N N . LEU B 1 308 ? -0.521 26.562 15.102 1 97.69 308 LEU B N 1
ATOM 4878 C CA . LEU B 1 308 ? -1.466 25.688 15.789 1 97.69 308 LEU B CA 1
ATOM 4879 C C . LEU B 1 308 ? -2.896 25.969 15.352 1 97.69 308 LEU B C 1
ATOM 4881 O O . LEU B 1 308 ? -3.732 26.375 16.156 1 97.69 308 LEU B O 1
ATOM 4885 N N . THR B 1 309 ? -3.135 25.781 14.102 1 98.19 309 THR B N 1
ATOM 4886 C CA . THR B 1 309 ? -4.43 25.812 13.422 1 98.19 309 THR B CA 1
ATOM 4887 C C . THR B 1 309 ? -4.562 24.656 12.438 1 98.19 309 THR B C 1
ATOM 4889 O O . THR B 1 309 ? -3.561 24.172 11.914 1 98.19 309 THR B O 1
ATOM 4892 N N . PRO B 1 310 ? -5.773 24.25 12.164 1 98.06 310 PRO B N 1
ATOM 4893 C CA . PRO B 1 310 ? -5.953 23.141 11.227 1 98.06 310 PRO B CA 1
ATOM 4894 C C . PRO B 1 310 ? -5.484 23.484 9.812 1 98.06 310 PRO B C 1
ATOM 4896 O O . PRO B 1 310 ? -5.348 22.594 8.969 1 98.06 310 PRO B O 1
ATOM 4899 N N . LYS B 1 311 ? -5.18 24.656 9.547 1 98.38 311 LYS B N 1
ATOM 4900 C CA . LYS B 1 311 ? -4.699 25.078 8.227 1 98.38 311 LYS B CA 1
ATOM 4901 C C . LYS B 1 311 ? -3.211 24.781 8.07 1 98.38 311 LYS B C 1
ATOM 4903 O O . LYS B 1 311 ? -2.699 24.734 6.949 1 98.38 311 LYS B O 1
ATOM 4908 N N . LEU B 1 312 ? -2.533 24.625 9.258 1 98.81 312 LEU B N 1
ATOM 4909 C CA . LEU B 1 312 ? -1.081 24.516 9.172 1 98.81 312 LEU B CA 1
ATOM 4910 C C . LEU B 1 312 ? -0.576 23.328 9.961 1 98.81 312 LEU B C 1
ATOM 4912 O O . LEU B 1 312 ? 0.59 22.938 9.844 1 98.81 312 LEU B O 1
ATOM 4916 N N . PHE B 1 313 ? -1.464 22.797 10.766 1 98.81 313 PHE B N 1
ATOM 4917 C CA . PHE B 1 313 ? -1.088 21.641 11.578 1 98.81 313 PHE B CA 1
ATOM 4918 C C . PHE B 1 313 ? -2.193 20.594 11.57 1 98.81 313 PHE B C 1
ATOM 4920 O O . PHE B 1 313 ? -3.352 20.906 11.852 1 98.81 313 PHE B O 1
ATOM 4927 N N . ARG B 1 314 ? -1.813 19.391 11.219 1 98.81 314 ARG B N 1
ATOM 4928 C CA . ARG B 1 314 ? -2.727 18.25 11.18 1 98.81 314 ARG B CA 1
ATOM 4929 C C . ARG B 1 314 ? -2.102 17.031 11.844 1 98.81 314 ARG B C 1
ATOM 4931 O O . ARG B 1 314 ? -0.877 16.922 11.938 1 98.81 314 ARG B O 1
ATOM 4938 N N . ILE B 1 315 ? -2.912 16.156 12.312 1 98.56 315 ILE B N 1
ATOM 4939 C CA . ILE B 1 315 ? -2.473 14.859 12.82 1 98.56 315 ILE B CA 1
ATOM 4940 C C . ILE B 1 315 ? -3.197 13.734 12.078 1 98.56 315 ILE B C 1
ATOM 4942 O O . ILE B 1 315 ? -4.43 13.672 12.086 1 98.56 315 ILE B O 1
ATOM 4946 N N . GLY B 1 316 ? -2.406 12.906 11.375 1 96.19 316 GLY B N 1
ATOM 4947 C CA . GLY B 1 316 ? -2.986 11.734 10.734 1 96.19 316 GLY B CA 1
ATOM 4948 C C . GLY B 1 316 ? -3.09 10.539 11.656 1 96.19 316 GLY B C 1
ATOM 4949 O O . GLY B 1 316 ? -2.074 9.961 12.047 1 96.19 316 GLY B O 1
ATOM 4950 N N . ALA B 1 317 ? -4.285 10.148 11.969 1 90.31 317 ALA B N 1
ATOM 4951 C CA . ALA B 1 317 ? -4.465 9.055 12.922 1 90.31 317 ALA B CA 1
ATOM 4952 C C . ALA B 1 317 ? -5.793 8.344 12.688 1 90.31 317 ALA B C 1
ATOM 4954 O O . ALA B 1 317 ? -6.777 8.969 12.281 1 90.31 317 ALA B O 1
ATOM 4955 N N . SER B 1 318 ? -5.797 7.066 13.047 1 87.06 318 SER B N 1
ATOM 4956 C CA . SER B 1 318 ? -7.004 6.266 12.906 1 87.06 318 SER B CA 1
ATOM 4957 C C . SER B 1 318 ? -7.691 6.051 14.25 1 87.06 318 SER B C 1
ATOM 4959 O O . SER B 1 318 ? -8.922 6.102 14.344 1 87.06 318 SER B O 1
ATOM 4961 N N . SER B 1 319 ? -6.887 5.953 15.281 1 92.62 319 SER B N 1
ATOM 4962 C CA . SER B 1 319 ? -7.477 5.547 16.547 1 92.62 319 SER B CA 1
ATOM 4963 C C . SER B 1 319 ? -7.414 6.676 17.578 1 92.62 319 SER B C 1
ATOM 4965 O O . SER B 1 319 ? -7.969 6.562 18.672 1 92.62 319 SER B O 1
ATOM 4967 N N . LEU B 1 320 ? -6.777 7.777 17.266 1 96.44 320 LEU B N 1
ATOM 4968 C CA . LEU B 1 320 ? -6.539 8.859 18.219 1 96.44 320 LEU B CA 1
ATOM 4969 C C . LEU B 1 320 ? -7.855 9.461 18.703 1 96.44 320 LEU B C 1
ATOM 4971 O O . LEU B 1 320 ? -8.008 9.75 19.891 1 96.44 320 LEU B O 1
ATOM 4975 N N . LEU B 1 321 ? -8.805 9.633 17.797 1 97.62 321 LEU B N 1
ATOM 4976 C CA . LEU B 1 321 ? -10.086 10.242 18.156 1 97.62 321 LEU B CA 1
ATOM 4977 C C . LEU B 1 321 ? -10.75 9.461 19.297 1 97.62 321 LEU B C 1
ATOM 4979 O O . LEU B 1 321 ? -11.203 10.047 20.281 1 97.62 321 LEU B O 1
ATOM 4983 N N . ASP B 1 322 ? -10.758 8.141 19.125 1 96.81 322 ASP B N 1
ATOM 4984 C CA . ASP B 1 322 ? -11.391 7.301 20.141 1 96.81 322 ASP B CA 1
ATOM 4985 C C . ASP B 1 322 ? -10.734 7.488 21.5 1 96.81 322 ASP B C 1
ATOM 4987 O O . ASP B 1 322 ? -11.414 7.566 22.531 1 96.81 322 ASP B O 1
ATOM 4991 N N . ASN B 1 323 ? -9.477 7.598 21.484 1 95.81 323 ASN B N 1
ATOM 4992 C CA . ASN B 1 323 ? -8.758 7.758 22.75 1 95.81 323 ASN B CA 1
ATOM 4993 C C . ASN B 1 323 ? -8.938 9.156 23.328 1 95.81 323 ASN B C 1
ATOM 4995 O O . ASN B 1 323 ? -8.961 9.336 24.547 1 95.81 323 ASN B O 1
ATOM 4999 N N . CYS B 1 324 ? -9.039 10.117 22.484 1 96.06 324 CYS B N 1
ATOM 5000 C CA . CYS B 1 324 ? -9.367 11.461 22.938 1 96.06 324 CYS B CA 1
ATOM 5001 C C . CYS B 1 324 ? -10.734 11.492 23.609 1 96.06 324 CYS B C 1
ATOM 5003 O O . CYS B 1 324 ? -10.898 12.109 24.672 1 96.06 324 CYS B O 1
ATOM 5005 N N . LEU B 1 325 ? -11.695 10.828 23.047 1 95.5 325 LEU B N 1
ATOM 5006 C CA . LEU B 1 325 ? -13.047 10.805 23.578 1 95.5 325 LEU B CA 1
ATOM 5007 C C . LEU B 1 325 ? -13.086 10.125 24.938 1 95.5 325 LEU B C 1
ATOM 5009 O O . LEU B 1 325 ? -13.812 10.555 25.844 1 95.5 325 LEU B O 1
ATOM 5013 N N . LYS B 1 326 ? -12.281 9.117 25.078 1 93 326 LYS B N 1
ATOM 5014 C CA . LYS B 1 326 ? -12.172 8.445 26.375 1 93 326 LYS B CA 1
ATOM 5015 C C . LYS B 1 326 ? -11.594 9.383 27.438 1 93 326 LYS B C 1
ATOM 5017 O O . LYS B 1 326 ? -11.945 9.289 28.609 1 93 326 LYS B O 1
ATOM 5022 N N . ALA B 1 327 ? -10.75 10.227 27.031 1 90.5 327 ALA B N 1
ATOM 5023 C CA . ALA B 1 327 ? -10.062 11.133 27.953 1 90.5 327 ALA B CA 1
ATOM 5024 C C . ALA B 1 327 ? -10.961 12.312 28.328 1 90.5 327 ALA B C 1
ATOM 5026 O O . ALA B 1 327 ? -10.688 13.016 29.297 1 90.5 327 ALA B O 1
ATOM 5027 N N . LEU B 1 328 ? -11.93 12.547 27.547 1 89.38 328 LEU B N 1
ATOM 5028 C CA . LEU B 1 328 ? -12.867 13.633 27.828 1 89.38 328 LEU B CA 1
ATOM 5029 C C . LEU B 1 328 ? -13.953 13.172 28.797 1 89.38 328 LEU B C 1
ATOM 5031 O O . LEU B 1 328 ? -14.43 13.953 29.625 1 89.38 328 LEU B O 1
#

Nearest PDB structures (foldseek):
  1jcj-assembly2_B  TM=9.421E-01  e=9.266E-23  Escherichia coli
  5emu-assembly1_A  TM=9.384E-01  e=1.211E-22  Escherichia coli K-12
  6z9i-assembly2_B  TM=9.413E-01  e=1.859E-22  Escherichia coli
  1p1x-assembly2_B  TM=9.420E-01  e=2.183E-22  Escherichia coli K-12
  3npv-assembly1_B  TM=9.361E-01  e=2.184E-20  Escherichia coli

Secondary structure (DSSP, 8-state):
-------------------------------------THHHHHHHHHHHHHHHHHHHHHHHHHHHHHHHHH--S--HHHHHHHHHHHTTEEEE---TT--HHHHHHHHHHHHS-STT-TT---SEEEE-HHHHHHHHHHHHHTT----EEEE-SSTTT--S-HHHHHHHHHHHHHTT-SEEEEE--HHHHHTT-HHHHHHHHHHHHHHHTTSEEEEE--GGGS-SHHHHHHHHHHHHHTT-SEEES--S-SSS---HHHHHHHHHHHHHHHHHHS---EEE-BSS--SHHHHHHHHHHHHHHT-GGG-STTTB-EEESSHHHHHHHH-/-------------------------------------THHHHHHHHHHHHHHHHHHHHHHHHHHHHHHHHH--S--HHHHHHHHHHHTTEEEE---TT--HHHHHHHHHHHHS-STT-TT---SEEEE-HHHHHHHHHHHHHTT----EEEE-SSTTT--S-HHHHHHHHHHHHHTT-SEEEEE--HHHHHTT-HHHHHHHHHHHHHHHTTSEEEEE--GGGS-SHHHHHHHHHHHHHTT-SEEES--S-SSS---HHHHHHHHHHHHHHHHHHS---EEE-BSS--SHHHHHHHHHHHHHHT-GGG-STTTB-EEESSHHHHHHHH-

Sequence (656 aa):
MFCQCFPPFLPGCLFPFRKCWKTSKSSIPTTRAHICRKGDVVQRSKWALFCEARMIDRWCTIIWMAESIYRNHSLSLFQKTQVKKVIGYIDLTTLAGDDTKGRVVALVDRALNPVPGDPSVTCAAVCVYPQRVADVSKHLAAKKKTFNVASVAAGFPSGQYHLQSKLLEVQLTVADGATEIDIVISRAAALEDDWKTVYNEVAALKGACGNAHMKTILATGELKTLANVYKASWASILAGSDFIKTSTGKESTNATLEVAYVMCAAIKRWHELTGKKVGFKPAGGIKTPQEALAYVALIKEVLGESWLTPKLFRIGASSLLDNCLKALMFCQCFPPFLPGCLFPFRKCWKTSKSSIPTTRAHICRKGDVVQRSKWALFCEARMIDRWCTIIWMAESIYRNHSLSLFQKTQVKKVIGYIDLTTLAGDDTKGRVVALVDRALNPVPGDPSVTCAAVCVYPQRVADVSKHLAAKKKTFNVASVAAGFPSGQYHLQSKLLEVQLTVADGATEIDIVISRAAALEDDWKTVYNEVAALKGACGNAHMKTILATGELKTLANVYKASWASILAGSDFIKTSTGKESTNATLEVAYVMCAAIKRWHELTGKKVGFKPAGGIKTPQEALAYVALIKEVLGESWLTPKLFRIGASSLLDNCLKAL

Organism: NCBI:txid53326

Solvent-accessible surface area (backbone atoms only — not comparable to full-atom values): 34852 Å² total; per-residue (Å²): 136,83,79,79,81,77,85,85,82,85,85,71,87,78,80,81,82,64,92,74,84,80,80,76,82,73,86,72,78,77,68,90,63,80,72,71,73,68,62,67,61,48,50,53,50,41,52,52,45,49,51,45,52,57,43,46,57,53,44,48,50,48,49,48,50,36,48,58,56,58,70,53,74,74,65,47,75,66,41,42,56,49,45,54,53,51,44,32,21,23,28,45,40,55,85,54,49,56,58,35,67,68,56,49,49,52,48,49,54,40,32,58,44,63,44,84,95,36,80,89,42,34,37,45,24,38,31,33,38,40,57,46,33,43,54,44,41,52,52,31,55,74,67,72,50,88,76,49,30,30,24,51,32,33,43,47,77,38,20,47,46,52,68,69,33,26,40,49,34,34,38,53,32,40,73,38,53,31,44,27,39,34,36,43,48,46,37,32,35,53,73,66,69,33,52,66,57,39,20,53,52,46,30,52,45,46,61,45,40,63,88,31,45,35,30,38,22,59,36,48,57,61,44,88,43,69,67,48,42,38,50,51,42,47,34,39,50,73,30,58,38,46,22,44,24,33,24,78,49,77,54,96,44,40,46,45,70,67,60,47,51,46,42,44,50,46,43,40,51,48,23,75,72,68,72,51,86,54,18,44,26,51,13,21,92,47,47,42,54,61,58,50,49,35,51,51,51,45,41,39,70,70,67,27,69,86,41,77,38,61,88,30,26,39,33,40,30,68,53,24,65,62,42,36,59,71,71,96,136,83,78,77,81,79,85,85,83,85,81,74,85,74,79,81,80,64,90,69,83,79,79,74,84,73,83,72,80,80,70,89,64,79,74,72,73,69,64,67,63,49,52,54,49,41,51,54,46,50,51,45,53,58,42,47,57,52,42,48,50,48,50,47,50,36,47,57,55,59,70,54,76,74,64,46,75,67,41,43,55,51,45,54,53,50,44,31,21,24,28,45,41,54,86,54,49,56,58,34,67,69,55,50,48,52,47,48,55,39,32,58,43,61,44,84,97,38,79,88,42,34,38,45,24,38,32,34,39,41,56,46,33,44,53,45,41,50,52,30,55,75,67,72,50,86,74,49,30,31,24,50,32,33,43,47,76,38,19,47,45,52,67,69,32,25,40,47,35,34,39,52,30,41,72,38,54,31,44,27,38,34,34,42,48,46,38,30,34,53,73,66,69,32,51,66,56,40,21,51,53,46,29,52,46,46,61,45,40,63,88,31,45,36,30,38,21,60,39,50,57,63,44,88,42,71,67,48,41,38,50,50,43,46,34,39,51,75,28,59,37,45,21,44,26,35,22,76,50,80,55,97,45,41,47,46,72,68,60,46,51,47,42,45,50,46,44,40,52,48,23,75,74,68,71,52,84,57,18,44,27,51,14,21,90,47,46,43,54,63,58,50,48,36,51,52,52,45,40,39,72,69,68,27,69,87,42,76,38,62,87,29,25,39,34,40,29,69,53,24,64,62,41,36,59,72,70,95

InterPro domains:
  IPR002915 DeoC/FbaB/LacD aldolase [PF01791] (86-324)
  IPR002915 DeoC/FbaB/LacD aldolase [SM01133] (85-326)
  IPR011343 Deoxyribose-phosphate aldolase [PTHR10889] (72-326)
  IPR011343 Deoxyribose-phosphate aldolase [TIGR00126] (88-307)
  IPR011343 Deoxyribose-phosphate aldolase [cd00959] (86-306)
  IPR013785 Aldolase-type TIM barrel [G3DSA:3.20.20.70] (78-328)

pLDDT: mean 81.8, std 27.53, range [18.84, 98.94]

Foldseek 3Di:
DCPPDDDDDPPDDCPPPDDDDPPPPPDPDPDPPPPPDPPVVVVVVCCVVVCVVVVVVVVVVLVVVLVVLVPPQQQDVVNLVLLLLLQQQAQAEDEDPPDDLVNVLVSLVCQCPVAPPDNVGGHQHYEYALVNLLSSVVSCVVVVHDHAYEYAAQPPPQNPDDLVRRLVSLLSSVVSPHQEYEYEFNLVCLLVVVLVRRLVSLLSNVVSNVRRAYEYEDQQVSNPDLVSLLSSLLSNVVSPHQEYEFRRQPDPDFDDVSSLLSNLLSQQVVCVVPVDGHAYEGEHDQAASSSSVSSVVSCCVRPRPVCSHSSRHHYYDHHHSVRSNVSD/DPPPPDDDDPPPDCPPPPDDDPPPPPDPDDPPPPPPDPPVVVVVVVCVVVCVVVVVVVVVVLVVVLVVLVPPQQQDVVNLVLLLLLQQQAQAEDEDPPDDLVNVLVSLVCQCPVAPPDNVGGHQHYEYALVNLLSSVVSCVVVVHDHAYEYAAQPPPQNPDDLVRRLVSLLSSVVSPHQEYEYEFNLVCLLVVVLVRRLVSLLSNVVSNVRRAYEYEDQQVSNPDLVSLLSSLLSNVVSPHQEYEFRRQPDPDFDDVSSLLSNLLSQQVVCVVPVDGHAYEGEHDQAASSSSVSSVVSCCVRPRPVCSHSSRGHYYDHHHSVRSNVSD

Radius of gyration: 28.87 Å; Cα contacts (8 Å, |Δi|>4): 1133; chains: 2; bounding box: 106×83×87 Å